Protein AF-0000000065775559 (afdb_homodimer)

Secondary structure (DSSP, 8-state):
---S-SSS-EEEEEHHHHHHHHHHHHHHH-TTSEEEEE-HHHHHHT-HHHHHHHHHHHT--EEEESSHHHHHHHHHTT--TTS-EEE-S---GGGHHHHHHTTEEEEE--HHHHHHHGGGPPPSSPEEEEEEB-SSS-SSSB-SHHHHHHHHHHHHH-TTEEEEEEE---SSTTSS--HHHHHHHHHHHHHHTT-SS--SEEEEE-HHHHHH-GGG-TTEEEE-GGGGT--SSTGGGGG-SS-----EEEEEE-SEEEEE-TT-EESGGG-EE-SS-EEEEEES--GGGT--GGGTT-EEEETTEEEEB-S---SS-EEEEESS---TT-EEEEEEEETTEEE-HHHHHHHTTS-TTHHHHHS-TTS-EEEEETTEEEEEE-TT-/---S-SSS-EEEEEHHHHHHHHHHHHHHH-TTSEEEEE-HHHHHHT-HHHHHHHHHHHT--EEEESSHHHHHHHHHTT--TTS-EEE-S---GGGHHHHHHTTEEEEE--HHHHHHHGGGPPPSSPEEEEEEB-SSS-SSSB-SHHHHHHHHHHHHH-TTEEEEEEE---SSTTSS--HHHHHHHHHHHHHHTT-SS--SEEEEE-HHHHHH-GGG-TTEEEE-GGGGT--SSTGGGGG-SS-----EEEEEE-SEEEEE-TT-EESGGG-EE-SS-EEEEEES--GGGT--GGGTT-EEEETTEEEEEES---SS-EEEEESS---TT-EEEEEEEETTEEE-HHHHHHHTTS-TTHHHHHS-TTS-EEEEETTEEEEEE-TT-

Foldseek 3Di:
DPDLDDAFKFKEFELVLLLVLLLVLCVLLDVQAAEEEECELCQLQAHRQSSVVSNVVSGHQAYEYADDVSVVVNVVVPDDLNHEYEHPYDDQLLCQLVCQVSNYEYEDAFLVSLVRNCVNDDHPGAHEYEAEDELDLPDGHYDDLVRQVSNLVSQVVDRNYDDQYYEYEADDLLPPDCVRVVSSLVSVVVSCVSHPDDHPYYAYAECSCSQQPSVRGGRYYHYGPQSQQDRPDPRCCVVGPDHRDHGMWIKWWFADKDWDAAQDFDDPPSPFGHNGTFIKTKTFAAVLQLCYQLCAQPWWDFQQDTWGWTYTGDNGMTMTTDPDDDDTGTMIIRAAGDPHDGDHLQNSCVSSVHGSSVRSSRRDLCHWYFYDDPRDTDDIDRPVD/DPDQDDAFKFKEFELVLLLVLLLVLCVLLDVQAAEEEECELCQLQAHRQSSVVSNVVSGHQAYEYADDVSVVVNVVVPDDLNHEYEHPYDDQLLCQLVCQVSNYEYEDAFLVSLVRNCVNDDHPGAHEYEAEDELDLPDGHYDDLVRQVSNLVSQVVDVNYDDQYYEYEADDLLPPDCVRVVSSLVSVVVSCVSHPDHHPYYAYAECSCSQQPSVRGGRYYHYGPQSQQDRPDPRCCVVGPDHRDHGMWIKWWFQDKDWDAAQDFDDPPSPFGHNGTFIKTKTFAAVLQLCYQLCAQPWWDFQQDTWGWTYTGDNGMTMTTDPDDDDTGTMITRAAGDPHDGDHLQNSCVSSVHGSSVRSSRRDLCHWYFYDDPNDTDDIDRPVD

Organism: Anoxybacillus flavithermus (strain DSM 21510 / WK1) (NCBI:txid491915)

pLDDT: mean 97.21, std 4.64, range [34.97, 98.94]

Radius of gyration: 27.11 Å; Cα contacts (8 Å, |Δi|>4): 1925; chains: 2; bounding box: 57×80×65 Å

Structure (mmCIF, N/CA/C/O backbone):
data_AF-0000000065775559-model_v1
#
loop_
_entity.id
_entity.type
_entity.pdbx_description
1 polymer 'Alanine racemase'
#
loop_
_atom_site.group_PDB
_atom_site.id
_atom_site.type_symbol
_atom_site.label_atom_id
_atom_site.label_alt_id
_atom_site.label_comp_id
_atom_site.label_asym_id
_atom_site.label_entity_id
_atom_site.label_seq_id
_atom_site.pdbx_PDB_ins_code
_atom_site.Cartn_x
_atom_site.Cartn_y
_atom_site.Cartn_z
_atom_site.occupancy
_atom_site.B_iso_or_equiv
_atom_site.auth_seq_id
_atom_site.auth_comp_id
_atom_site.auth_asym_id
_atom_site.auth_atom_id
_atom_site.pdbx_PDB_model_num
ATOM 1 N N . MET A 1 1 ? -15.594 -0.544 25.266 1 34.97 1 MET A N 1
ATOM 2 C CA . MET A 1 1 ? -14.859 -1.406 24.344 1 34.97 1 MET A CA 1
ATOM 3 C C . MET A 1 1 ? -13.898 -0.59 23.484 1 34.97 1 MET A C 1
ATOM 5 O O . MET A 1 1 ? -14.273 0.449 22.953 1 34.97 1 MET A O 1
ATOM 9 N N . GLU A 1 2 ? -12.547 -0.43 23.797 1 49.5 2 GLU A N 1
ATOM 10 C CA . GLU A 1 2 ? -11.438 0.284 23.172 1 49.5 2 GLU A CA 1
ATOM 11 C C . GLU A 1 2 ? -11.625 0.402 21.672 1 49.5 2 GLU A C 1
ATOM 13 O O . GLU A 1 2 ? -11.969 -0.576 21 1 49.5 2 GLU A O 1
ATOM 18 N N . LYS A 1 3 ? -11.828 1.584 21.25 1 64.06 3 LYS A N 1
ATOM 19 C CA . LYS A 1 3 ? -12.102 1.879 19.844 1 6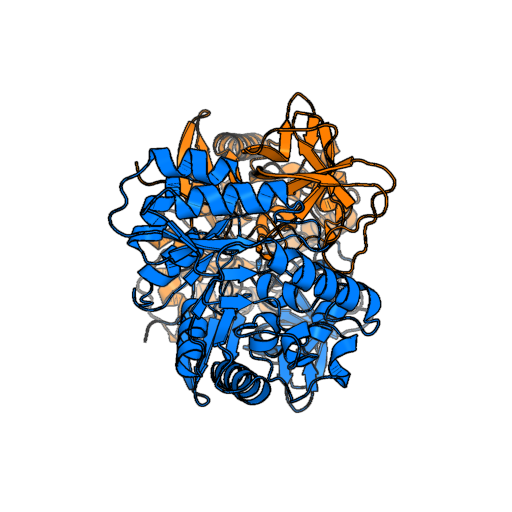4.06 3 LYS A CA 1
ATOM 20 C C . LYS A 1 3 ? -11.016 1.293 18.938 1 64.06 3 LYS A C 1
ATOM 22 O O . LYS A 1 3 ? -9.828 1.417 19.219 1 64.06 3 LYS A O 1
ATOM 27 N N . ALA A 1 4 ? -11.375 0.781 17.859 1 84.69 4 ALA A N 1
ATOM 28 C CA . ALA A 1 4 ? -10.555 0.002 16.938 1 84.69 4 ALA A CA 1
ATOM 29 C C . ALA A 1 4 ? -9.688 0.912 16.078 1 84.69 4 ALA A C 1
ATOM 31 O O . ALA A 1 4 ? -8.617 0.505 15.617 1 84.69 4 ALA A O 1
ATOM 32 N N . PHE A 1 5 ? -10.102 2.115 15.914 1 95.69 5 PHE A N 1
ATOM 33 C CA . PHE A 1 5 ? -9.344 3.096 15.141 1 95.69 5 PHE A CA 1
ATOM 34 C C . PHE A 1 5 ? -9.883 4.504 15.383 1 95.69 5 PHE A C 1
ATOM 36 O O . PHE A 1 5 ? -11.031 4.672 15.773 1 95.69 5 PHE A O 1
ATOM 43 N N . TYR A 1 6 ? -9.086 5.562 15.172 1 97.69 6 TYR A N 1
ATOM 44 C CA . TYR A 1 6 ? -9.398 6.91 15.633 1 97.69 6 TYR A CA 1
ATOM 45 C C . TYR A 1 6 ? -9.547 7.867 14.453 1 97.69 6 TYR A C 1
ATOM 47 O O . TYR A 1 6 ? -9.844 9.047 14.641 1 97.69 6 TYR A O 1
ATOM 55 N N . ARG A 1 7 ? -9.273 7.445 13.203 1 97.44 7 ARG A N 1
ATOM 56 C CA . ARG A 1 7 ? -9.555 8.172 11.969 1 97.44 7 ARG A CA 1
ATOM 57 C C . ARG A 1 7 ? -10.703 7.52 11.203 1 97.44 7 ARG A C 1
ATOM 59 O O . ARG A 1 7 ? -10.672 6.316 10.938 1 97.44 7 ARG A O 1
ATOM 66 N N . ASP A 1 8 ? -11.648 8.273 10.836 1 97 8 ASP A N 1
ATOM 67 C CA . ASP A 1 8 ? -12.867 7.73 10.25 1 97 8 ASP A CA 1
ATOM 68 C C . ASP A 1 8 ? -12.664 7.387 8.773 1 97 8 ASP A C 1
ATOM 70 O O . ASP A 1 8 ? -13.328 7.953 7.902 1 97 8 ASP A O 1
ATOM 74 N N . THR A 1 9 ? -11.844 6.531 8.422 1 98.75 9 THR A N 1
ATOM 75 C CA . THR A 1 9 ? -11.609 5.883 7.133 1 98.75 9 THR A CA 1
ATOM 76 C C . THR A 1 9 ? -11.438 4.379 7.309 1 98.75 9 THR A C 1
ATOM 78 O O . THR A 1 9 ? -10.602 3.936 8.109 1 98.75 9 THR A O 1
ATOM 81 N N . TRP A 1 10 ? -12.289 3.594 6.676 1 98.62 10 TRP A N 1
ATOM 82 C CA . TRP A 1 10 ? -12.242 2.152 6.895 1 98.62 10 TRP A CA 1
ATOM 83 C C . TRP A 1 10 ? -12.719 1.398 5.66 1 98.62 10 TRP A C 1
ATOM 85 O O . TRP A 1 10 ? -13.438 1.952 4.828 1 98.62 10 TRP A O 1
ATOM 95 N N . ALA A 1 11 ? -12.242 0.205 5.512 1 98.81 11 ALA A N 1
ATOM 96 C CA . ALA A 1 11 ? -12.758 -0.732 4.516 1 98.81 11 ALA A CA 1
ATOM 97 C C . ALA A 1 11 ? -13.688 -1.761 5.156 1 98.81 11 ALA A C 1
ATOM 99 O O . ALA A 1 11 ? -13.422 -2.236 6.266 1 98.81 11 ALA A O 1
ATOM 100 N N . GLU A 1 12 ? -14.742 -2.064 4.527 1 98.75 12 GLU A N 1
ATOM 101 C CA . GLU A 1 12 ? -15.617 -3.15 4.957 1 98.75 12 GLU A CA 1
ATOM 102 C C . GLU A 1 12 ? -15.461 -4.379 4.066 1 98.75 12 GLU A C 1
ATOM 104 O O . GLU A 1 12 ? -15.445 -4.262 2.838 1 98.75 12 GLU A O 1
ATOM 109 N N . ILE A 1 13 ? -15.305 -5.492 4.68 1 98.88 13 ILE A N 1
ATOM 110 C CA . ILE A 1 13 ? -15.18 -6.77 3.98 1 98.88 13 ILE A CA 1
ATOM 111 C C . ILE A 1 13 ? -16.391 -7.641 4.277 1 98.88 13 ILE A C 1
ATOM 113 O O . ILE A 1 13 ? -16.594 -8.07 5.414 1 98.88 13 ILE A O 1
ATOM 117 N N . ASP A 1 14 ? -17.156 -7.887 3.289 1 98.88 14 ASP A N 1
ATOM 118 C CA . ASP A 1 14 ? -18.344 -8.727 3.41 1 98.88 14 ASP A CA 1
ATOM 119 C C . ASP A 1 14 ? -17.984 -10.203 3.287 1 98.88 14 ASP A C 1
ATOM 121 O O . ASP A 1 14 ? -17.891 -10.734 2.178 1 98.88 14 ASP A O 1
ATOM 125 N N . LEU A 1 15 ? -17.891 -10.867 4.379 1 98.88 15 LEU A N 1
ATOM 126 C CA . LEU A 1 15 ? -17.469 -12.266 4.379 1 98.88 15 LEU A CA 1
ATOM 127 C C . LEU A 1 15 ? -18.562 -13.164 3.824 1 98.88 15 LEU A C 1
ATOM 129 O O . LEU A 1 15 ? -18.297 -14.258 3.324 1 98.88 15 LEU A O 1
ATOM 133 N N . ASP A 1 16 ? -19.844 -12.727 3.906 1 98.88 16 ASP A N 1
ATOM 134 C CA . ASP A 1 16 ? -20.922 -13.492 3.287 1 98.88 16 ASP A CA 1
ATOM 135 C C . ASP A 1 16 ? -20.781 -13.516 1.768 1 98.88 16 ASP A C 1
ATOM 137 O O . ASP A 1 16 ? -21.109 -14.508 1.124 1 98.88 16 ASP A O 1
ATOM 141 N N . ALA A 1 17 ? -20.297 -12.414 1.204 1 98.88 17 ALA A N 1
ATOM 142 C CA . ALA A 1 17 ? -20.031 -12.375 -0.233 1 98.88 17 ALA A CA 1
ATOM 143 C C . ALA A 1 17 ? -18.938 -13.359 -0.623 1 98.88 17 ALA A C 1
ATOM 145 O O . ALA A 1 17 ? -19.062 -14.07 -1.621 1 98.88 17 ALA A O 1
ATOM 146 N N . ILE A 1 18 ? -17.906 -13.414 0.167 1 98.94 18 ILE A N 1
ATOM 147 C CA . ILE A 1 18 ? -16.828 -14.352 -0.067 1 98.94 18 ILE A CA 1
ATOM 148 C C . ILE A 1 18 ? -17.359 -15.781 -0.006 1 98.94 18 ILE A C 1
ATOM 150 O O . ILE A 1 18 ? -17.078 -16.594 -0.897 1 98.94 18 ILE A O 1
ATOM 154 N N . PHE A 1 19 ? -18.109 -16.062 1.038 1 98.88 19 PHE A N 1
ATOM 155 C CA . PHE A 1 19 ? -18.719 -17.391 1.224 1 98.88 19 PHE A CA 1
ATOM 156 C C . PHE A 1 19 ? -19.562 -17.766 0.014 1 98.88 19 PHE A C 1
ATOM 15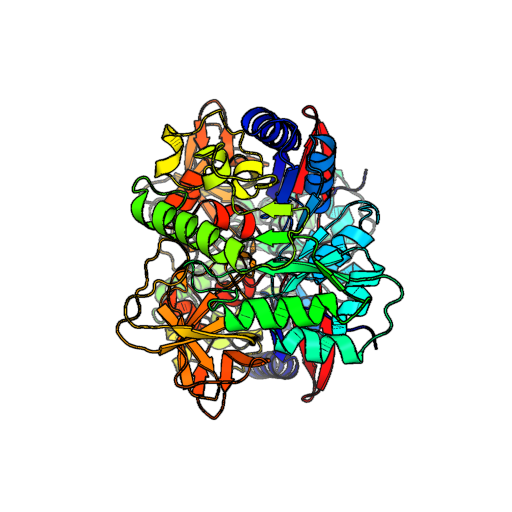8 O O . PHE A 1 19 ? -19.391 -18.859 -0.549 1 98.88 19 PHE A O 1
ATOM 165 N N . TYR A 1 20 ? -20.391 -16.875 -0.417 1 98.88 20 TYR A N 1
ATOM 166 C CA . TYR A 1 20 ? -21.281 -17.078 -1.563 1 98.88 20 TYR A CA 1
ATOM 167 C C . TYR A 1 20 ? -20.469 -17.375 -2.822 1 98.88 20 TYR A C 1
ATOM 169 O O . TYR A 1 20 ? -20.781 -18.297 -3.572 1 98.88 20 TYR A O 1
ATOM 177 N N . ASN A 1 21 ? -19.438 -16.547 -3.088 1 98.94 21 ASN A N 1
ATOM 178 C CA . ASN A 1 21 ? -18.641 -16.688 -4.301 1 98.94 21 ASN A CA 1
ATOM 179 C C . ASN A 1 21 ? -17.938 -18.047 -4.344 1 98.94 21 ASN A C 1
ATOM 181 O O . ASN A 1 21 ? -17.875 -18.688 -5.398 1 98.94 21 ASN A O 1
ATOM 185 N N . VAL A 1 22 ? -17.422 -18.516 -3.17 1 98.88 22 VAL A N 1
ATOM 186 C CA . VAL A 1 22 ? -16.75 -19.797 -3.107 1 98.88 22 VAL A CA 1
ATOM 187 C C . VAL A 1 22 ? -17.766 -20.922 -3.346 1 98.88 22 VAL A C 1
ATOM 189 O O . VAL A 1 22 ? -17.516 -21.844 -4.133 1 98.88 22 VAL A O 1
ATOM 192 N N . GLN A 1 23 ? -18.906 -20.844 -2.756 1 98.75 23 GLN A N 1
ATOM 193 C CA . GLN A 1 23 ? -19.953 -21.844 -2.934 1 98.75 23 GLN A CA 1
ATOM 194 C C . GLN A 1 23 ? -20.406 -21.906 -4.387 1 98.75 23 GLN A C 1
ATOM 196 O O . GLN A 1 23 ? -20.625 -23 -4.922 1 98.75 23 GLN A O 1
ATOM 201 N N . SER A 1 24 ? -20.578 -20.75 -4.914 1 98.75 24 SER A N 1
ATOM 202 C CA . SER A 1 24 ? -21.016 -20.672 -6.305 1 98.75 24 SER A CA 1
ATOM 203 C C . SER A 1 24 ? -20.016 -21.344 -7.234 1 98.75 24 SER A C 1
ATOM 205 O O . SER A 1 24 ? -20.391 -22.062 -8.156 1 98.75 24 SER A O 1
ATOM 207 N N . MET A 1 25 ? -18.703 -21.125 -7.008 1 98.69 25 MET A N 1
ATOM 208 C CA . MET A 1 25 ? -17.672 -21.781 -7.805 1 98.69 25 MET A CA 1
ATOM 209 C C . MET A 1 25 ? -17.719 -23.281 -7.609 1 98.69 25 MET A C 1
ATOM 211 O O . MET A 1 25 ? -17.656 -24.047 -8.578 1 98.69 25 MET A O 1
ATOM 215 N N . LYS A 1 26 ? -17.828 -23.719 -6.395 1 98.19 26 LYS A N 1
ATOM 216 C CA . LYS A 1 26 ? -17.891 -25.141 -6.09 1 98.19 26 LYS A CA 1
ATOM 217 C C . LYS A 1 26 ? -19.062 -25.812 -6.824 1 98.19 26 LYS A C 1
ATOM 219 O O . LYS A 1 26 ? -18.891 -26.875 -7.402 1 98.19 26 LYS A O 1
ATOM 224 N N . GLN A 1 27 ? -20.172 -25.172 -6.793 1 98.12 27 GLN A N 1
ATOM 225 C CA . GLN A 1 27 ? -21.359 -25.688 -7.484 1 98.12 27 GLN A CA 1
ATOM 226 C C . GLN A 1 27 ? -21.141 -25.703 -9 1 98.12 27 GLN A C 1
ATOM 228 O O . GLN A 1 27 ? -21.547 -26.656 -9.672 1 98.12 27 GLN A O 1
ATOM 233 N N . HIS A 1 28 ? -20.484 -24.719 -9.461 1 98.31 28 HIS A N 1
ATOM 234 C CA . HIS A 1 28 ? -20.266 -24.531 -10.891 1 98.31 28 HIS A CA 1
ATOM 235 C C . HIS A 1 28 ? -19.344 -25.594 -11.445 1 98.31 28 HIS A C 1
ATOM 237 O O . HIS A 1 28 ? -19.594 -26.156 -12.516 1 98.31 28 HIS A O 1
ATOM 243 N N . VAL A 1 29 ? -18.25 -25.906 -10.703 1 97.56 29 VAL A N 1
ATOM 244 C CA . VAL A 1 29 ? -17.219 -26.797 -11.242 1 97.56 29 VAL A CA 1
ATOM 245 C C . VAL A 1 29 ? -17.516 -28.234 -10.828 1 97.56 29 VAL A C 1
ATOM 247 O O . VAL A 1 29 ? -16.953 -29.188 -11.391 1 97.56 29 VAL A O 1
ATOM 250 N N . GLY A 1 30 ? -18.328 -28.406 -9.797 1 96.19 30 GLY A N 1
ATOM 251 C CA . GLY A 1 30 ? -18.734 -29.75 -9.391 1 96.19 30 GLY A CA 1
ATOM 252 C C . GLY A 1 30 ? -18.016 -30.234 -8.148 1 96.19 30 GLY A C 1
ATOM 253 O O . GLY A 1 30 ? -16.922 -29.75 -7.836 1 96.19 30 GLY A O 1
ATOM 254 N N . SER A 1 31 ? -18.5 -31.234 -7.453 1 93.56 31 SER A N 1
ATOM 255 C CA . SER A 1 31 ? -18.016 -31.734 -6.168 1 93.56 31 SER A CA 1
ATOM 256 C C . SER A 1 31 ? -16.688 -32.469 -6.316 1 93.56 31 SER A C 1
ATOM 258 O O . SER A 1 31 ? -15.938 -32.625 -5.344 1 93.56 31 SER A O 1
ATOM 260 N N . HIS A 1 32 ? -16.375 -32.906 -7.531 1 94.88 32 HIS A N 1
ATOM 261 C CA . HIS A 1 32 ? -15.164 -33.688 -7.75 1 94.88 32 HIS A CA 1
ATOM 262 C C . HIS A 1 32 ? -13.953 -32.781 -7.949 1 94.88 32 HIS A C 1
ATOM 264 O O . HIS A 1 32 ? -12.812 -33.25 -7.973 1 94.88 32 HIS A O 1
ATOM 270 N N . VAL A 1 33 ? -14.234 -31.5 -8.164 1 97.88 33 VAL A N 1
ATOM 271 C CA . VAL A 1 33 ? -13.172 -30.531 -8.406 1 97.88 33 VAL A CA 1
ATOM 272 C C . VAL A 1 33 ? -12.844 -29.797 -7.109 1 97.88 33 VAL A C 1
ATOM 274 O O . VAL A 1 33 ? -13.742 -29.281 -6.434 1 97.88 33 VAL A O 1
ATOM 277 N N . GLU A 1 34 ? -11.602 -29.797 -6.73 1 98.06 34 GLU A N 1
ATOM 278 C CA . GLU A 1 34 ? -11.164 -29.047 -5.555 1 98.06 34 GLU A CA 1
ATOM 279 C C . GLU A 1 34 ? -11.094 -27.547 -5.844 1 98.06 34 GLU A C 1
ATOM 281 O O . GLU A 1 34 ? -10.727 -27.141 -6.945 1 98.06 34 GLU A O 1
ATOM 286 N N . VAL A 1 35 ? -11.523 -26.797 -4.848 1 98.69 35 VAL A N 1
ATOM 287 C CA . VAL A 1 35 ? -11.336 -25.344 -4.922 1 98.69 35 VAL A CA 1
ATOM 288 C C . VAL A 1 35 ? -10.164 -24.922 -4.039 1 98.69 35 VAL A C 1
ATOM 290 O O . VAL A 1 35 ? -10.195 -25.125 -2.824 1 98.69 35 VAL A O 1
ATOM 293 N N . ILE A 1 36 ? -9.133 -24.453 -4.676 1 98.94 36 ILE A N 1
ATOM 294 C CA . ILE A 1 36 ? -8 -23.859 -3.977 1 98.94 36 ILE A CA 1
ATOM 295 C C . ILE A 1 36 ? -8.227 -22.359 -3.799 1 98.94 36 ILE A C 1
ATOM 297 O O . ILE A 1 36 ? -8.219 -21.594 -4.773 1 98.94 36 ILE A O 1
ATOM 301 N N . ALA A 1 37 ? -8.469 -21.891 -2.598 1 98.94 37 ALA A N 1
ATOM 302 C CA . ALA A 1 37 ? -8.68 -20.469 -2.324 1 98.94 37 ALA A CA 1
ATOM 303 C C . ALA A 1 37 ? -7.363 -19.703 -2.338 1 98.94 37 ALA A C 1
ATOM 305 O O . ALA A 1 37 ? -6.48 -19.969 -1.517 1 98.94 37 ALA A O 1
ATOM 306 N N . VAL A 1 38 ? -7.25 -18.812 -3.262 1 98.94 38 VAL A N 1
ATOM 307 C CA . VAL A 1 38 ? -6.031 -18.016 -3.352 1 98.94 38 VAL A CA 1
ATOM 308 C C . VAL A 1 38 ? -6.148 -16.781 -2.445 1 98.94 38 VAL A C 1
ATOM 310 O O . VAL A 1 38 ? -6.926 -15.875 -2.723 1 98.94 38 VAL A O 1
ATOM 313 N N . VAL A 1 39 ? -5.344 -16.75 -1.392 1 98.94 39 VAL A N 1
ATOM 314 C CA . VAL A 1 39 ? -5.48 -15.719 -0.374 1 98.94 39 VAL A CA 1
ATOM 315 C C . VAL A 1 39 ? -4.164 -14.961 -0.229 1 98.94 39 VAL A C 1
ATOM 317 O O . VAL A 1 39 ? -3.807 -14.523 0.868 1 98.94 39 VAL A O 1
ATOM 320 N N . LYS A 1 40 ? -3.43 -14.883 -1.357 1 98.81 40 LYS A N 1
ATOM 321 C CA . LYS A 1 40 ? -2.17 -14.141 -1.359 1 98.81 40 LYS A CA 1
ATOM 322 C C . LYS A 1 40 ? -2.41 -12.641 -1.231 1 98.81 40 LYS A C 1
ATOM 324 O O . LYS A 1 40 ? -3.535 -12.172 -1.419 1 98.81 40 LYS A O 1
ATOM 329 N N . ALA A 1 41 ? -1.292 -11.867 -0.824 1 98.5 41 ALA A N 1
ATOM 330 C CA . ALA A 1 41 ? -1.34 -10.406 -0.741 1 98.5 41 ALA A CA 1
ATOM 331 C C . ALA A 1 41 ? -2.445 -9.945 0.206 1 98.5 41 ALA A C 1
ATOM 333 O O . ALA A 1 41 ? -3.256 -9.086 -0.146 1 98.5 41 ALA A O 1
ATOM 334 N N . ASN A 1 42 ? -2.49 -10.547 1.465 1 98.31 42 ASN A N 1
ATOM 335 C CA . ASN A 1 42 ? -3.555 -10.242 2.414 1 98.31 42 ASN A CA 1
ATOM 336 C C . ASN A 1 42 ? -4.934 -10.492 1.812 1 98.31 42 ASN A C 1
ATOM 338 O O . ASN A 1 42 ? -5.836 -9.664 1.945 1 98.31 42 ASN A O 1
ATOM 342 N N . ALA A 1 43 ? -5 -11.617 1.034 1 98.69 43 ALA A N 1
ATOM 343 C CA . ALA A 1 43 ? -6.223 -11.969 0.317 1 98.69 43 ALA A CA 1
ATOM 344 C C . ALA A 1 43 ? -6.684 -10.828 -0.581 1 98.69 43 ALA A C 1
ATOM 346 O O . ALA A 1 43 ? -7.828 -10.375 -0.485 1 98.69 43 ALA A O 1
ATOM 347 N N . TYR A 1 44 ? -5.797 -10.422 -1.463 1 98.5 44 TYR A N 1
ATOM 348 C CA . TYR A 1 44 ? -6.043 -9.344 -2.418 1 98.5 44 TYR A CA 1
ATOM 349 C C . TYR A 1 44 ? -6.496 -8.078 -1.706 1 98.5 44 TYR A C 1
ATOM 351 O O . TYR A 1 44 ? -7.348 -7.344 -2.213 1 98.5 44 TYR A O 1
ATOM 359 N N . GLY A 1 45 ? -6.059 -7.859 -0.5 1 98.31 45 GLY A N 1
ATOM 360 C CA . GLY A 1 45 ? -6.355 -6.641 0.234 1 98.31 45 GLY A CA 1
ATOM 361 C C . GLY A 1 45 ? -7.57 -6.762 1.132 1 98.31 45 GLY A C 1
ATOM 362 O O . GLY A 1 45 ? -7.957 -5.801 1.799 1 98.31 45 GLY A O 1
ATOM 363 N N . HIS A 1 46 ? -8.18 -7.945 1.288 1 98.81 46 HIS A N 1
ATOM 364 C CA . HIS A 1 46 ? -9.445 -8.094 1.988 1 98.81 46 HIS A CA 1
ATOM 365 C C . HIS A 1 46 ? -9.234 -8.578 3.42 1 98.81 46 HIS A C 1
ATOM 367 O O . HIS A 1 46 ? -10.102 -8.383 4.277 1 98.81 46 HIS A O 1
ATOM 373 N N . GLY A 1 47 ? -8.141 -9.164 3.723 1 98.44 47 GLY A N 1
ATOM 374 C CA . GLY A 1 47 ? -7.891 -9.797 5.008 1 98.44 47 GLY A CA 1
ATOM 375 C C . GLY A 1 47 ? -7.641 -11.289 4.898 1 98.44 47 GLY A C 1
ATOM 376 O O . GLY A 1 47 ? -8.586 -12.07 4.75 1 98.44 47 GLY A O 1
ATOM 377 N N . ASP A 1 48 ? -6.414 -11.711 5.105 1 98.12 48 ASP A N 1
ATOM 378 C CA . ASP A 1 48 ? -5.941 -13.039 4.738 1 98.12 48 ASP A CA 1
ATOM 379 C C . ASP A 1 48 ? -6.605 -14.117 5.602 1 98.12 48 ASP A C 1
ATOM 381 O O . ASP A 1 48 ? -7.309 -14.984 5.086 1 98.12 48 ASP A O 1
ATOM 385 N N . ILE A 1 49 ? -6.566 -13.984 6.922 1 98.56 49 ILE A N 1
ATOM 386 C CA . ILE A 1 49 ? -7 -15.062 7.809 1 98.56 49 ILE A CA 1
ATOM 387 C C . ILE A 1 49 ? -8.523 -15.148 7.797 1 98.56 49 ILE A C 1
ATOM 389 O O . ILE A 1 49 ? -9.086 -16.25 7.754 1 98.56 49 ILE A O 1
ATOM 393 N N . GLN A 1 50 ? -9.203 -14 7.777 1 98.69 50 GLN A N 1
ATOM 394 C CA . GLN A 1 50 ? -10.656 -13.984 7.773 1 98.69 50 GLN A CA 1
ATOM 395 C C . GLN A 1 50 ? -11.211 -14.586 6.48 1 98.69 50 GLN A C 1
ATOM 397 O O . GLN A 1 50 ? -12.148 -15.383 6.512 1 98.69 50 GLN A O 1
ATOM 402 N N . VAL A 1 51 ? -10.555 -14.25 5.391 1 98.88 51 VAL A N 1
ATOM 403 C CA . VAL A 1 51 ? -10.984 -14.758 4.086 1 98.88 51 VAL A CA 1
ATOM 404 C C . VAL A 1 51 ? -10.656 -16.25 3.98 1 98.88 51 VAL A C 1
ATOM 406 O O . VAL A 1 51 ? -11.477 -17.031 3.488 1 98.88 51 VAL A O 1
ATOM 409 N N . ALA A 1 52 ? -9.461 -16.625 4.449 1 98.94 52 ALA A N 1
ATOM 410 C CA . ALA A 1 52 ? -9.055 -18.031 4.398 1 98.94 52 ALA A CA 1
ATOM 411 C C . ALA A 1 52 ? -10.047 -18.922 5.141 1 98.94 52 ALA A C 1
ATOM 413 O O . ALA A 1 52 ? -10.531 -19.922 4.598 1 98.94 52 ALA A O 1
ATOM 414 N N . LYS A 1 53 ? -10.383 -18.516 6.348 1 98.88 53 LYS A N 1
ATOM 415 C CA . LYS A 1 53 ? -11.32 -19.281 7.16 1 98.88 53 LYS A CA 1
ATOM 416 C C . LYS A 1 53 ? -12.688 -19.359 6.496 1 98.88 53 LYS A C 1
ATOM 418 O O . LYS A 1 53 ? -13.305 -20.438 6.453 1 98.88 53 LYS A O 1
ATOM 423 N N . THR A 1 54 ? -13.125 -18.25 5.957 1 98.88 54 THR A N 1
ATOM 424 C CA . THR A 1 54 ? -14.43 -18.188 5.305 1 98.88 54 THR A CA 1
ATOM 425 C C . THR A 1 54 ? -14.453 -19.078 4.062 1 98.88 54 THR A C 1
ATOM 427 O O . THR A 1 54 ? -15.43 -19.781 3.822 1 98.88 54 THR A O 1
ATOM 430 N N . ALA A 1 55 ? -13.375 -19.031 3.297 1 98.94 55 ALA A N 1
ATOM 431 C CA . ALA A 1 55 ? -13.297 -19.844 2.088 1 98.94 55 ALA A CA 1
ATOM 432 C C . ALA A 1 55 ? -13.312 -21.328 2.428 1 98.94 55 ALA A C 1
ATOM 434 O O . ALA A 1 55 ? -13.992 -22.125 1.761 1 98.94 55 ALA A O 1
ATOM 435 N N . LEU A 1 56 ? -12.594 -21.719 3.465 1 98.88 56 LEU A N 1
ATOM 436 C CA . LEU A 1 56 ? -12.562 -23.109 3.906 1 98.88 56 LEU A CA 1
ATOM 437 C C . LEU A 1 56 ? -13.945 -23.547 4.391 1 98.88 56 LEU A C 1
ATOM 439 O O . LEU A 1 56 ? -14.406 -24.641 4.047 1 98.88 56 LEU A O 1
ATOM 443 N N . GLU A 1 57 ? -14.602 -22.672 5.129 1 98.69 57 GLU A N 1
ATOM 444 C CA . GLU A 1 57 ? -15.953 -22.953 5.59 1 98.69 57 GLU A CA 1
ATOM 445 C C . GLU A 1 57 ? -16.906 -23.125 4.418 1 98.69 57 GLU A C 1
ATOM 447 O O . GLU A 1 57 ? -17.859 -23.922 4.492 1 98.69 57 GLU A O 1
ATOM 452 N N . ALA A 1 58 ? -16.641 -22.469 3.338 1 98.75 58 ALA A N 1
ATOM 453 C CA . ALA A 1 58 ? -17.531 -22.453 2.186 1 98.75 58 ALA A CA 1
ATOM 454 C C . ALA A 1 58 ? -17.281 -23.641 1.269 1 98.75 58 ALA A C 1
ATOM 456 O O . ALA A 1 58 ? -18.031 -23.875 0.322 1 98.75 58 ALA A O 1
ATOM 457 N N . GLY A 1 59 ? -16.141 -24.359 1.5 1 98.31 59 GLY A N 1
ATOM 458 C CA . GLY A 1 59 ? -15.969 -25.578 0.74 1 98.31 59 GLY A CA 1
ATOM 459 C C . GLY A 1 59 ? -14.609 -25.672 0.074 1 98.31 59 GLY A C 1
ATOM 460 O O . GLY A 1 59 ? -14.281 -26.688 -0.541 1 98.31 59 GLY A O 1
ATOM 461 N N . ALA A 1 60 ? -13.773 -24.609 0.176 1 98.75 60 ALA A N 1
ATOM 462 C CA . ALA A 1 60 ? -12.398 -24.734 -0.302 1 98.75 60 ALA A CA 1
ATOM 463 C C . ALA A 1 60 ? -11.633 -25.797 0.489 1 98.75 60 ALA A C 1
ATOM 465 O O . ALA A 1 60 ? -11.852 -25.953 1.693 1 98.75 60 ALA A O 1
ATOM 466 N N . THR A 1 61 ? -10.719 -26.469 -0.211 1 98.25 61 THR A N 1
ATOM 467 C CA . THR A 1 61 ? -10.047 -27.578 0.449 1 98.25 61 THR A CA 1
ATOM 468 C C . THR A 1 61 ? -8.578 -27.266 0.681 1 98.25 61 THR A C 1
ATOM 470 O O . THR A 1 61 ? -7.895 -27.969 1.43 1 98.25 61 THR A O 1
ATOM 473 N N . ARG A 1 62 ? -8.094 -26.219 -0.01 1 98.38 62 ARG A N 1
ATOM 474 C CA . ARG A 1 62 ? -6.699 -25.797 0.05 1 98.38 62 ARG A CA 1
ATOM 475 C C . ARG A 1 62 ? -6.586 -24.281 -0.091 1 98.38 62 ARG A C 1
ATOM 477 O O . ARG A 1 62 ? -7.523 -23.625 -0.544 1 98.38 62 ARG A O 1
ATOM 484 N N . LEU A 1 63 ? -5.496 -23.781 0.395 1 98.94 63 LEU A N 1
ATOM 485 C CA . LEU A 1 63 ? -5.18 -22.359 0.225 1 98.94 63 LEU A CA 1
ATOM 486 C C . LEU A 1 63 ? -3.943 -22.188 -0.647 1 98.94 63 LEU A C 1
ATOM 488 O O . LEU A 1 63 ? -3.145 -23.109 -0.797 1 98.94 63 LEU A O 1
ATOM 492 N N . ALA A 1 64 ? -3.826 -21.078 -1.245 1 98.94 64 ALA A N 1
ATOM 493 C CA . ALA A 1 64 ? -2.617 -20.719 -1.984 1 98.94 64 ALA A CA 1
ATOM 494 C C . ALA A 1 64 ? -2.191 -19.281 -1.682 1 98.94 64 ALA A C 1
ATOM 496 O O . ALA A 1 64 ? -3.035 -18.406 -1.496 1 98.94 64 ALA A O 1
ATOM 497 N N . VAL A 1 65 ? -0.913 -19.078 -1.599 1 98.94 65 VAL A N 1
ATOM 498 C CA . VAL A 1 65 ? -0.321 -17.766 -1.332 1 98.94 65 VAL A CA 1
ATOM 499 C C . VAL A 1 65 ? 0.826 -17.5 -2.307 1 98.94 65 VAL A C 1
ATOM 501 O O . VAL A 1 65 ? 1.147 -18.359 -3.135 1 98.94 65 VAL A O 1
ATOM 504 N N . ALA A 1 66 ? 1.382 -16.312 -2.258 1 98.75 66 ALA A N 1
ATOM 505 C CA . ALA A 1 66 ? 2.385 -15.906 -3.238 1 98.75 66 ALA A CA 1
ATOM 506 C C . ALA A 1 66 ? 3.781 -16.359 -2.814 1 98.75 66 ALA A C 1
ATOM 508 O O . ALA A 1 66 ? 4.602 -16.734 -3.656 1 98.75 66 ALA A O 1
ATOM 509 N N . PHE A 1 67 ? 4.113 -16.25 -1.524 1 98.62 67 PHE A N 1
ATOM 510 C CA . PHE A 1 67 ? 5.445 -16.594 -1.043 1 98.62 67 PHE A CA 1
ATOM 511 C C . PHE A 1 67 ? 5.387 -17.156 0.375 1 98.62 67 PHE A C 1
ATOM 513 O O . PHE A 1 67 ? 4.344 -17.078 1.028 1 98.62 67 PHE A O 1
ATOM 520 N N . LEU A 1 68 ? 6.406 -17.75 0.854 1 98.75 68 LEU A N 1
ATOM 521 C CA . LEU A 1 68 ? 6.449 -18.594 2.039 1 98.75 68 LEU A CA 1
ATOM 522 C C . LEU A 1 68 ? 6.059 -17.812 3.287 1 98.75 68 LEU A C 1
ATOM 524 O O . LEU A 1 68 ? 5.375 -18.328 4.168 1 98.75 68 LEU A O 1
ATOM 528 N N . ASP A 1 69 ? 6.41 -16.5 3.434 1 98.69 69 ASP A N 1
ATOM 529 C CA . ASP A 1 69 ? 6.051 -15.664 4.578 1 98.69 69 ASP A CA 1
ATOM 530 C C . ASP A 1 69 ? 4.539 -15.656 4.797 1 98.69 69 ASP A C 1
ATOM 532 O O . ASP A 1 69 ? 4.07 -15.742 5.934 1 98.69 69 ASP A O 1
ATOM 536 N N . GLU A 1 70 ? 3.824 -15.562 3.744 1 98.81 70 GLU A N 1
ATOM 537 C CA . GLU A 1 70 ? 2.369 -15.508 3.844 1 98.81 70 GLU A CA 1
ATOM 538 C C . GLU A 1 70 ? 1.798 -16.812 4.371 1 98.81 70 GLU A C 1
ATOM 540 O O . GLU A 1 70 ? 0.854 -16.812 5.164 1 98.81 70 GLU A O 1
ATOM 545 N N . ALA A 1 71 ? 2.369 -17.922 3.881 1 98.88 71 ALA A N 1
ATOM 546 C CA . ALA A 1 71 ? 1.921 -19.219 4.352 1 98.88 71 ALA A CA 1
ATOM 547 C C . ALA A 1 71 ? 2.197 -19.391 5.84 1 98.88 71 ALA A C 1
ATOM 549 O O . ALA A 1 71 ? 1.322 -19.828 6.594 1 98.88 71 ALA A O 1
ATOM 550 N N . LEU A 1 72 ? 3.404 -19.047 6.223 1 98.69 72 LEU A N 1
ATOM 551 C CA . LEU A 1 72 ? 3.785 -19.156 7.629 1 98.69 72 LEU A CA 1
ATOM 552 C C . LEU A 1 72 ? 2.922 -18.25 8.492 1 98.69 72 LEU A C 1
ATOM 554 O O . LEU A 1 72 ? 2.555 -18.609 9.609 1 98.69 72 LEU A O 1
ATOM 558 N N . ALA A 1 73 ? 2.625 -17.078 7.941 1 98.56 73 ALA A N 1
ATOM 559 C CA . ALA A 1 73 ? 1.762 -16.141 8.664 1 98.56 73 ALA A CA 1
ATOM 560 C C . ALA A 1 73 ? 0.382 -16.75 8.906 1 98.56 73 ALA A C 1
ATOM 562 O O . ALA A 1 73 ? -0.192 -16.594 9.984 1 98.56 73 ALA A O 1
ATOM 563 N N . LEU A 1 74 ? -0.143 -17.391 7.895 1 98.81 74 LEU A N 1
ATOM 564 C CA . LEU A 1 74 ? -1.442 -18.031 8.047 1 98.81 74 LEU A CA 1
ATOM 565 C C . LEU A 1 74 ? -1.397 -19.094 9.141 1 98.81 74 LEU A C 1
ATOM 567 O O . LEU A 1 74 ? -2.33 -19.219 9.938 1 98.81 74 LEU A O 1
ATOM 571 N N . ARG A 1 75 ? -0.288 -19.922 9.156 1 98.81 75 ARG A N 1
ATOM 572 C CA . ARG A 1 75 ? -0.117 -20.906 10.219 1 98.81 75 ARG A CA 1
ATOM 573 C C . ARG A 1 75 ? -0.103 -20.25 11.586 1 98.81 75 ARG A C 1
ATOM 575 O O . ARG A 1 75 ? -0.82 -20.672 12.5 1 98.81 75 ARG A O 1
ATOM 582 N N . LYS A 1 76 ? 0.623 -19.203 11.727 1 98.06 76 LYS A N 1
ATOM 583 C CA . LYS A 1 76 ? 0.743 -18.469 12.992 1 98.06 76 LYS A CA 1
ATOM 584 C C . LYS A 1 76 ? -0.603 -17.906 13.422 1 98.06 76 LYS A C 1
ATOM 586 O O . LYS A 1 76 ? -0.888 -17.812 14.617 1 98.06 76 LYS A O 1
ATOM 591 N N . LYS A 1 77 ? -1.402 -17.578 12.438 1 97.75 77 LYS A N 1
ATOM 592 C CA . LYS A 1 77 ? -2.688 -16.938 12.719 1 97.75 77 LYS A CA 1
ATOM 593 C C . LYS A 1 77 ? -3.77 -17.984 12.984 1 97.75 77 LYS A C 1
ATOM 595 O O . LYS A 1 77 ? -4.918 -17.625 13.273 1 97.75 77 LYS A O 1
ATOM 600 N N . GLY A 1 78 ? -3.449 -19.266 12.766 1 97.94 78 GLY A N 1
ATOM 601 C CA . GLY A 1 78 ? -4.371 -20.266 13.281 1 97.94 78 GLY A CA 1
ATOM 602 C C . GLY A 1 78 ? -4.879 -21.219 12.219 1 97.94 78 GLY A C 1
ATOM 603 O O . GLY A 1 78 ? -5.734 -22.062 12.484 1 97.94 78 GLY A O 1
ATOM 604 N N . ILE A 1 79 ? -4.41 -21.125 11.016 1 98.75 79 ILE A N 1
ATOM 605 C CA . ILE A 1 79 ? -4.777 -22.141 10.039 1 98.75 79 ILE A CA 1
ATOM 606 C C . ILE A 1 79 ? -4.148 -23.484 10.422 1 98.75 79 ILE A C 1
ATOM 608 O O . ILE A 1 79 ? -2.93 -23.562 10.602 1 98.75 79 ILE A O 1
ATOM 612 N N . SER A 1 80 ? -4.891 -24.453 10.508 1 98.38 80 SER A N 1
ATOM 613 C CA . SER A 1 80 ? -4.453 -25.781 10.961 1 98.38 80 SER A CA 1
ATOM 614 C C . SER A 1 80 ? -3.41 -26.375 10.023 1 98.38 80 SER A C 1
ATOM 616 O O . SER A 1 80 ? -3.459 -26.141 8.812 1 98.38 80 SER A O 1
ATOM 618 N N . LEU A 1 81 ? -2.578 -27.203 10.586 1 97.69 81 LEU A N 1
ATOM 619 C CA . LEU A 1 81 ? -1.553 -27.906 9.812 1 97.69 81 LEU A CA 1
ATOM 620 C C . LEU A 1 81 ? -2.182 -28.875 8.82 1 97.69 81 LEU A C 1
ATOM 622 O O . LEU A 1 81 ? -1.548 -29.266 7.84 1 97.69 81 LEU A O 1
ATOM 626 N N . ASP A 1 82 ? -3.365 -29.219 9.047 1 97.88 82 ASP A N 1
ATOM 627 C CA . ASP A 1 82 ? -4.051 -30.188 8.203 1 97.88 82 ASP A CA 1
ATOM 628 C C . ASP A 1 82 ? -4.523 -29.547 6.898 1 97.88 82 ASP A C 1
ATOM 630 O O . ASP A 1 82 ? -4.883 -30.25 5.949 1 97.88 82 ASP A O 1
ATOM 634 N N . VAL A 1 83 ? -4.656 -28.219 6.891 1 98.56 83 VAL A N 1
ATOM 635 C CA . VAL A 1 83 ? -5.055 -27.516 5.676 1 98.56 83 VAL A CA 1
ATOM 636 C C . VAL A 1 83 ? -3.844 -27.328 4.766 1 98.56 83 VAL A C 1
ATOM 638 O O . VAL A 1 83 ? -2.896 -26.625 5.117 1 98.56 83 VAL A O 1
ATOM 641 N N . PRO A 1 84 ? -3.867 -27.938 3.604 1 98.69 84 PRO A N 1
ATOM 642 C CA . PRO A 1 84 ? -2.734 -27.719 2.705 1 98.69 84 PRO A CA 1
ATOM 643 C C . PRO A 1 84 ? -2.652 -26.281 2.209 1 98.69 84 PRO A C 1
ATOM 645 O O . PRO A 1 84 ? -3.682 -25.656 1.927 1 98.69 84 PRO A O 1
ATOM 648 N N . ILE A 1 85 ? -1.486 -25.734 2.211 1 98.94 85 ILE A N 1
ATOM 649 C CA . ILE A 1 85 ? -1.221 -24.406 1.646 1 98.94 85 ILE A CA 1
ATOM 650 C C . ILE A 1 85 ? -0.171 -24.531 0.543 1 98.94 85 ILE A C 1
ATOM 652 O O . ILE A 1 85 ? 0.864 -25.172 0.725 1 98.94 85 ILE A O 1
ATOM 656 N N . LEU A 1 86 ? -0.429 -23.953 -0.587 1 98.94 86 LEU A N 1
ATOM 657 C CA . LEU A 1 86 ? 0.492 -23.953 -1.719 1 98.94 86 LEU A CA 1
ATOM 658 C C . LEU A 1 86 ? 1.113 -22.578 -1.915 1 98.94 86 LEU A C 1
ATOM 660 O O . LEU A 1 86 ? 0.399 -21.578 -2.002 1 98.94 86 LEU A O 1
ATOM 664 N N . VAL A 1 87 ? 2.412 -22.5 -1.898 1 98.94 87 VAL A N 1
ATOM 665 C CA . VAL A 1 87 ? 3.121 -21.281 -2.289 1 98.94 87 VAL A CA 1
ATOM 666 C C . VAL A 1 87 ? 3.297 -21.25 -3.805 1 98.94 87 VAL A C 1
ATOM 668 O O . VAL A 1 87 ? 3.943 -22.125 -4.379 1 98.94 87 VAL A O 1
ATOM 671 N N . LEU A 1 88 ? 2.76 -20.219 -4.438 1 98.88 88 LEU A N 1
ATOM 672 C CA . LEU A 1 88 ? 2.73 -20.156 -5.895 1 98.88 88 LEU A CA 1
ATOM 673 C C . LEU A 1 88 ? 4.039 -19.594 -6.438 1 98.88 88 LEU A C 1
ATOM 675 O O . LEU A 1 88 ? 4.398 -19.859 -7.59 1 98.88 88 LEU A O 1
ATOM 679 N N . GLY A 1 89 ? 4.73 -18.766 -5.648 1 98.44 89 GLY A N 1
ATOM 680 C CA . GLY A 1 89 ? 5.977 -18.156 -6.086 1 98.44 89 GLY A CA 1
ATOM 681 C C . GLY A 1 89 ? 7.195 -18.984 -5.762 1 98.44 89 GLY A C 1
ATOM 682 O O . GLY A 1 89 ? 7.078 -20.062 -5.156 1 98.44 89 GLY A O 1
ATOM 683 N N . ALA A 1 90 ? 8.336 -18.531 -6.156 1 98.31 90 ALA A N 1
ATOM 684 C CA . ALA A 1 90 ? 9.602 -19.219 -5.938 1 98.31 90 ALA A CA 1
ATOM 685 C C . ALA A 1 90 ? 10 -19.188 -4.465 1 98.31 90 ALA A C 1
ATOM 687 O O . ALA A 1 90 ? 9.812 -18.172 -3.791 1 98.31 90 ALA A O 1
ATOM 688 N N . THR A 1 91 ? 10.453 -20.281 -3.988 1 98.44 91 THR A N 1
ATOM 689 C CA . THR A 1 91 ? 11.047 -20.406 -2.662 1 98.44 91 THR A CA 1
ATOM 690 C C . THR A 1 91 ? 12.453 -21 -2.756 1 98.44 91 THR A C 1
ATOM 692 O O . THR A 1 91 ? 12.688 -21.953 -3.494 1 98.44 91 THR A O 1
ATOM 695 N N . LYS A 1 92 ? 13.438 -20.5 -2.039 1 97.75 92 LYS A N 1
ATOM 696 C CA . LYS A 1 92 ? 14.789 -21.031 -2.039 1 97.75 92 LYS A CA 1
ATOM 697 C C . LYS A 1 92 ? 14.828 -22.438 -1.449 1 97.75 92 LYS A C 1
ATOM 699 O O . LYS A 1 92 ? 14.125 -22.734 -0.479 1 97.75 92 LYS A O 1
ATOM 704 N N . PRO A 1 93 ? 15.656 -23.188 -2.047 1 97.88 93 PRO A N 1
ATOM 705 C CA . PRO A 1 93 ? 15.703 -24.594 -1.615 1 97.88 93 PRO A CA 1
ATOM 706 C C . PRO A 1 93 ? 16.047 -24.734 -0.133 1 97.88 93 PRO A C 1
ATOM 708 O O . PRO A 1 93 ? 15.594 -25.688 0.515 1 97.88 93 PRO A O 1
ATOM 711 N N . GLN A 1 94 ? 16.797 -23.812 0.456 1 97 94 GLN A N 1
ATOM 712 C CA . GLN A 1 94 ? 17.234 -23.906 1.844 1 97 94 GLN A CA 1
ATOM 713 C C . GLN A 1 94 ? 16.047 -23.875 2.801 1 97 94 GLN A C 1
ATOM 715 O O . GLN A 1 94 ? 16.156 -24.266 3.965 1 97 94 GLN A O 1
ATOM 720 N N . TYR A 1 95 ? 14.836 -23.469 2.305 1 97.56 95 TYR A N 1
ATOM 721 C CA . TYR A 1 95 ? 13.68 -23.344 3.189 1 97.56 95 TYR A CA 1
ATOM 722 C C . TYR A 1 95 ? 12.727 -24.516 3.006 1 97.56 95 TYR A C 1
ATOM 724 O O . TYR A 1 95 ? 11.641 -24.531 3.588 1 97.56 95 TYR A O 1
ATOM 732 N N . ALA A 1 96 ? 13.125 -25.469 2.201 1 98.12 96 ALA A N 1
ATOM 733 C CA . ALA A 1 96 ? 12.305 -26.641 1.915 1 98.12 96 ALA A CA 1
ATOM 734 C C . ALA A 1 96 ? 11.953 -27.391 3.197 1 98.12 96 ALA A C 1
ATOM 736 O O . ALA A 1 96 ? 10.789 -27.75 3.418 1 98.12 96 ALA A O 1
ATOM 737 N N . PRO A 1 97 ? 12.93 -27.594 4.156 1 97.56 97 PRO A N 1
ATOM 738 C CA . PRO A 1 97 ? 12.578 -28.312 5.387 1 97.56 97 PRO A CA 1
ATOM 739 C C . PRO A 1 97 ? 11.531 -27.562 6.219 1 97.56 97 PRO A C 1
ATOM 741 O O . PRO A 1 97 ? 10.641 -28.188 6.797 1 97.56 97 PRO A O 1
ATOM 744 N N . LEU A 1 98 ? 11.664 -26.266 6.227 1 97.12 98 LEU A N 1
ATOM 745 C CA . LEU A 1 98 ? 10.703 -25.453 6.961 1 97.12 98 LEU A CA 1
ATOM 746 C C . LEU A 1 98 ? 9.305 -25.594 6.367 1 97.12 98 LEU A C 1
ATOM 748 O O . LEU A 1 98 ? 8.336 -25.781 7.102 1 97.12 98 LEU A O 1
ATOM 752 N N . ALA A 1 99 ? 9.234 -25.469 5.082 1 98.44 99 ALA A N 1
ATOM 753 C CA . ALA A 1 99 ? 7.953 -25.625 4.406 1 98.44 99 ALA A CA 1
ATOM 754 C C . ALA A 1 99 ? 7.352 -27 4.691 1 98.44 99 ALA A C 1
ATOM 756 O O . ALA A 1 99 ? 6.172 -27.109 5.023 1 98.44 99 ALA A O 1
ATOM 757 N N . ALA A 1 100 ? 8.188 -28.031 4.598 1 98.25 100 ALA A N 1
ATOM 758 C CA . ALA A 1 100 ? 7.738 -29.391 4.836 1 98.25 100 ALA A CA 1
ATOM 759 C C . ALA A 1 100 ? 7.188 -29.562 6.246 1 98.25 100 ALA A C 1
ATOM 761 O O . ALA A 1 100 ? 6.117 -30.141 6.438 1 98.25 100 ALA A O 1
ATOM 762 N N . SER A 1 101 ? 7.863 -28.984 7.203 1 97.69 101 SER A N 1
ATOM 763 C CA . SER A 1 101 ? 7.488 -29.141 8.602 1 97.69 101 SER A CA 1
ATOM 764 C C . SER A 1 101 ? 6.16 -28.438 8.898 1 97.69 101 SER A C 1
ATOM 766 O O . SER A 1 101 ? 5.504 -28.75 9.891 1 97.69 101 SER A O 1
ATOM 768 N N . GLN A 1 102 ? 5.738 -27.547 8.039 1 98.06 102 GLN A N 1
ATOM 769 C CA . GLN A 1 102 ? 4.516 -26.781 8.25 1 98.06 102 GLN A CA 1
ATOM 770 C C . GLN A 1 102 ? 3.424 -27.203 7.27 1 98.06 102 GLN A C 1
ATOM 772 O O . GLN A 1 102 ? 2.434 -26.484 7.086 1 98.06 102 GLN A O 1
ATOM 777 N N . ASN A 1 103 ? 3.613 -28.281 6.578 1 98.19 103 ASN A N 1
ATOM 778 C CA . ASN A 1 103 ? 2.691 -28.781 5.562 1 98.19 103 ASN A CA 1
ATOM 779 C C . ASN A 1 103 ? 2.35 -27.703 4.543 1 98.19 103 ASN A C 1
ATOM 781 O O . ASN A 1 103 ? 1.175 -27.453 4.266 1 98.19 103 ASN A O 1
ATOM 785 N N . ILE A 1 104 ? 3.363 -27.016 4.121 1 98.81 104 ILE A N 1
ATOM 786 C CA . ILE A 1 104 ? 3.295 -26.016 3.053 1 98.81 104 ILE A CA 1
ATOM 787 C C . ILE A 1 104 ? 3.941 -26.578 1.787 1 98.81 104 ILE A C 1
ATOM 789 O O . ILE A 1 104 ? 5.125 -26.922 1.788 1 98.81 104 ILE A O 1
ATOM 793 N N . ALA A 1 105 ? 3.154 -26.719 0.729 1 98.88 105 ALA A N 1
ATOM 794 C CA . ALA A 1 105 ? 3.664 -27.203 -0.555 1 98.88 105 ALA A CA 1
ATOM 795 C C . ALA A 1 105 ? 4.371 -26.078 -1.313 1 98.88 105 ALA A C 1
ATOM 797 O O . ALA A 1 105 ? 3.973 -24.922 -1.227 1 98.88 105 ALA A O 1
ATOM 798 N N . LEU A 1 106 ? 5.402 -26.422 -2.008 1 98.88 106 LEU A N 1
ATOM 799 C CA . LEU A 1 106 ? 6.156 -25.422 -2.766 1 98.88 106 LEU A CA 1
ATOM 800 C C . LEU A 1 106 ? 6.016 -25.672 -4.266 1 98.88 106 LEU A C 1
ATOM 802 O O . LEU A 1 106 ? 5.949 -26.812 -4.711 1 98.88 106 LEU A O 1
ATOM 806 N N . THR A 1 107 ? 5.934 -24.625 -4.992 1 98.88 107 THR A N 1
ATOM 807 C CA . THR A 1 107 ? 6.043 -24.688 -6.445 1 98.88 107 THR A CA 1
ATOM 808 C C . THR A 1 107 ? 7.488 -24.922 -6.871 1 98.88 107 THR A C 1
ATOM 810 O O . THR A 1 107 ? 8.398 -24.234 -6.398 1 98.88 107 THR A O 1
ATOM 813 N N . VAL A 1 108 ? 7.672 -25.859 -7.773 1 98.5 108 VAL A N 1
ATOM 814 C CA . VAL A 1 108 ? 9 -26.125 -8.312 1 98.5 108 VAL A CA 1
ATOM 815 C C . VAL A 1 108 ? 8.945 -26.141 -9.836 1 98.5 108 VAL A C 1
ATOM 817 O O . VAL A 1 108 ? 7.965 -26.594 -10.43 1 98.5 108 VAL A O 1
ATOM 820 N N . PHE A 1 109 ? 10.008 -25.594 -10.461 1 98 109 PHE A N 1
ATOM 821 C CA . PHE A 1 109 ? 9.961 -25.438 -11.906 1 98 109 PHE A CA 1
ATOM 822 C C . PHE A 1 109 ? 11.359 -25.547 -12.508 1 98 109 PHE A C 1
ATOM 824 O O . PHE A 1 109 ? 11.562 -25.234 -13.688 1 98 109 PHE A O 1
ATOM 831 N N . ARG A 1 110 ? 12.32 -25.922 -11.664 1 96.06 110 ARG A N 1
ATOM 832 C CA . ARG A 1 110 ? 13.695 -26.125 -12.109 1 96.06 110 ARG A CA 1
ATOM 833 C C . ARG A 1 110 ? 14.297 -27.391 -11.484 1 96.06 110 ARG A C 1
ATOM 835 O O . ARG A 1 110 ? 14.125 -27.625 -10.289 1 96.06 110 ARG A O 1
ATOM 842 N N . ALA A 1 111 ? 15.094 -28.094 -12.281 1 95 111 ALA A N 1
ATOM 843 C CA . ALA A 1 111 ? 15.703 -29.328 -11.805 1 95 111 ALA A CA 1
ATOM 844 C C . ALA A 1 111 ? 16.797 -29.047 -10.773 1 95 111 ALA A C 1
ATOM 846 O O . ALA A 1 111 ? 16.969 -29.812 -9.82 1 95 111 ALA A O 1
ATOM 847 N N . ASP A 1 112 ? 17.516 -27.984 -10.969 1 95.69 112 ASP A N 1
ATOM 848 C CA . ASP A 1 112 ? 18.625 -27.672 -10.062 1 95.69 112 ASP A CA 1
ATOM 849 C C . ASP A 1 112 ? 18.109 -27.328 -8.672 1 95.69 112 ASP A C 1
ATOM 851 O O . ASP A 1 112 ? 18.859 -27.375 -7.691 1 95.69 112 ASP A O 1
ATOM 855 N N . TRP A 1 113 ? 16.891 -26.906 -8.562 1 97.5 113 TRP A N 1
ATOM 856 C CA . TRP A 1 113 ? 16.297 -26.641 -7.266 1 97.5 113 TRP A CA 1
ATOM 857 C C . TRP A 1 113 ? 16.328 -27.891 -6.391 1 97.5 113 TRP A C 1
ATOM 859 O O . TRP A 1 113 ? 16.703 -27.828 -5.215 1 97.5 113 TRP A O 1
ATOM 869 N N . PHE A 1 114 ? 16.016 -29.047 -6.957 1 96.88 114 PHE A N 1
ATOM 870 C CA . PHE A 1 114 ? 15.977 -30.312 -6.219 1 96.88 114 PHE A CA 1
ATOM 871 C C . PHE A 1 114 ? 17.375 -30.703 -5.75 1 96.88 114 PHE A C 1
ATOM 873 O O . PHE A 1 114 ? 17.547 -31.172 -4.621 1 96.88 114 PHE A O 1
ATOM 880 N N . GLU A 1 115 ? 18.312 -30.469 -6.691 1 95.12 115 GLU A N 1
ATOM 881 C CA . GLU A 1 115 ? 19.703 -30.781 -6.344 1 95.12 115 GLU A CA 1
ATOM 882 C C . GLU A 1 115 ? 20.141 -30 -5.105 1 95.12 115 GLU A C 1
ATOM 884 O O . GLU A 1 115 ? 20.859 -30.531 -4.254 1 95.12 115 GLU A O 1
ATOM 889 N N . GLN A 1 116 ? 19.656 -28.844 -5.023 1 96.81 116 GLN A N 1
ATOM 890 C CA . GLN A 1 116 ? 20.016 -27.984 -3.902 1 96.81 116 GLN A CA 1
ATOM 891 C C . GLN A 1 116 ? 19.203 -28.328 -2.66 1 96.81 116 GLN A C 1
ATOM 893 O O . GLN A 1 116 ? 19.719 -28.312 -1.544 1 96.81 116 GLN A O 1
ATOM 898 N N . ALA A 1 117 ? 17.984 -28.641 -2.834 1 97.56 117 ALA A N 1
ATOM 899 C CA . ALA A 1 117 ? 17.094 -28.922 -1.716 1 97.56 117 ALA A CA 1
ATOM 900 C C . ALA A 1 117 ? 17.469 -30.219 -1.008 1 97.56 117 ALA A C 1
ATOM 902 O O . ALA A 1 117 ? 17.266 -30.344 0.202 1 97.56 117 ALA A O 1
ATOM 903 N N . ILE A 1 118 ? 18.031 -31.141 -1.744 1 96.38 118 ILE A N 1
ATOM 904 C CA . ILE A 1 118 ? 18.391 -32.469 -1.229 1 96.38 118 ILE A CA 1
ATOM 905 C C . ILE A 1 118 ? 19.484 -32.312 -0.181 1 96.38 118 ILE A C 1
ATOM 907 O O . ILE A 1 118 ? 19.578 -33.125 0.751 1 96.38 118 ILE A O 1
ATOM 911 N N . VAL A 1 119 ? 20.281 -31.234 -0.263 1 95.75 119 VAL A N 1
ATOM 912 C CA . VAL A 1 119 ? 21.406 -31.016 0.649 1 95.75 119 VAL A CA 1
ATOM 913 C C . VAL A 1 119 ? 20.875 -30.828 2.072 1 95.75 119 VAL A C 1
ATOM 915 O O . VAL A 1 119 ? 21.594 -31.109 3.041 1 95.75 119 VAL A O 1
ATOM 918 N N . TYR A 1 120 ? 19.672 -30.453 2.205 1 95.75 120 TYR A N 1
ATOM 919 C CA . TYR A 1 120 ? 19.109 -30.156 3.516 1 95.75 120 TYR A CA 1
ATOM 920 C C . TYR A 1 120 ? 18.297 -31.328 4.039 1 95.75 120 TYR A C 1
ATOM 922 O O . TYR A 1 120 ? 17.609 -31.219 5.055 1 95.75 120 TYR A O 1
ATOM 930 N N . ALA A 1 121 ? 18.359 -32.438 3.404 1 91.75 121 ALA A N 1
ATOM 931 C CA . ALA A 1 121 ? 17.703 -33.688 3.836 1 91.75 121 ALA A CA 1
ATOM 932 C C . ALA A 1 121 ? 18.484 -34.344 4.953 1 91.75 121 ALA A C 1
ATOM 934 O O . ALA A 1 121 ? 19.672 -34.094 5.148 1 91.75 121 ALA A O 1
ATOM 935 N N . PRO A 1 122 ? 17.891 -35.188 5.809 1 91.31 122 PRO A N 1
ATOM 936 C CA . PRO A 1 122 ? 16.5 -35.625 5.684 1 91.31 122 PRO A CA 1
ATOM 937 C C . PRO A 1 122 ? 15.508 -34.656 6.293 1 91.31 122 PRO A C 1
ATOM 939 O O . PRO A 1 122 ? 15.836 -33.938 7.254 1 91.31 122 PRO A O 1
ATOM 942 N N . TYR A 1 123 ? 14.398 -34.625 5.656 1 93.81 123 TYR A N 1
ATOM 943 C CA . TYR A 1 123 ? 13.273 -33.844 6.168 1 93.81 123 TYR A CA 1
ATOM 944 C C . TYR A 1 123 ? 12.492 -34.625 7.215 1 93.81 123 TYR A C 1
ATOM 946 O O . TYR A 1 123 ? 12.461 -35.844 7.184 1 93.81 123 TYR A O 1
ATOM 954 N N . GLU A 1 124 ? 11.953 -33.906 8.211 1 91.06 124 GLU A N 1
ATOM 955 C CA . GLU A 1 124 ? 11.102 -34.594 9.188 1 91.06 124 GLU A CA 1
ATOM 956 C C . GLU A 1 124 ? 9.883 -35.219 8.523 1 91.06 124 GLU A C 1
ATOM 958 O O . GLU A 1 124 ? 9.438 -36.281 8.906 1 91.06 124 GLU A O 1
ATOM 963 N N . GLN A 1 125 ? 9.336 -34.5 7.648 1 94.88 125 GLN A N 1
ATOM 964 C CA . GLN A 1 125 ? 8.258 -34.969 6.773 1 94.88 125 GLN A CA 1
ATOM 965 C C . GLN A 1 125 ? 8.539 -34.594 5.32 1 94.88 125 GLN A C 1
ATOM 967 O O . GLN A 1 125 ? 9.219 -33.625 5.043 1 94.88 125 GLN A O 1
ATOM 972 N N . PRO A 1 126 ? 8.07 -35.406 4.457 1 97.25 126 PRO A N 1
ATOM 973 C CA . PRO A 1 126 ? 8.328 -35.094 3.051 1 97.25 126 PRO A CA 1
ATOM 974 C C . PRO A 1 126 ? 7.707 -33.75 2.627 1 97.25 126 PRO A C 1
ATOM 976 O O . PRO A 1 126 ? 6.695 -33.344 3.191 1 97.25 126 PRO A O 1
ATOM 979 N N . LEU A 1 127 ? 8.344 -33.125 1.705 1 98.5 127 LEU A N 1
ATOM 980 C CA . LEU A 1 127 ? 7.855 -31.875 1.13 1 98.5 127 LEU A CA 1
ATOM 981 C C . LEU A 1 127 ? 6.922 -32.156 -0.047 1 98.5 127 LEU A C 1
ATOM 983 O O . LEU A 1 127 ? 7.309 -32.812 -1.005 1 98.5 127 LEU A O 1
ATOM 987 N N . ASN A 1 128 ? 5.68 -31.703 0.072 1 98.62 128 ASN A N 1
ATOM 988 C CA . ASN A 1 128 ? 4.797 -31.688 -1.09 1 98.62 128 ASN A CA 1
ATOM 989 C C . ASN A 1 128 ? 5.219 -30.625 -2.102 1 98.62 128 ASN A C 1
ATOM 991 O O . ASN A 1 128 ? 5.484 -29.484 -1.733 1 98.62 128 ASN A O 1
ATOM 995 N N . VAL A 1 129 ? 5.32 -30.984 -3.352 1 98.69 129 VAL A N 1
ATOM 996 C CA . VAL A 1 129 ? 5.711 -30.031 -4.383 1 98.69 129 VAL A CA 1
ATOM 997 C C . VAL A 1 129 ? 4.672 -30.031 -5.5 1 98.69 129 VAL A C 1
ATOM 999 O O . VAL A 1 129 ? 4.047 -31.047 -5.781 1 98.69 129 VAL A O 1
ATOM 1002 N N . HIS A 1 130 ? 4.391 -28.891 -6.031 1 98.88 130 HIS A N 1
ATOM 1003 C CA . HIS A 1 130 ? 3.645 -28.719 -7.273 1 98.88 130 HIS A CA 1
ATOM 1004 C C . HIS A 1 130 ? 4.562 -28.281 -8.414 1 98.88 130 HIS A C 1
ATOM 1006 O O . HIS A 1 130 ? 5.211 -27.234 -8.328 1 98.88 130 HIS A O 1
ATOM 1012 N N . MET A 1 131 ? 4.648 -29.094 -9.43 1 98.62 131 MET A N 1
ATOM 1013 C CA . MET A 1 131 ? 5.477 -28.766 -10.586 1 98.62 131 MET A CA 1
ATOM 1014 C C . MET A 1 131 ? 4.762 -27.781 -11.5 1 98.62 131 MET A C 1
ATOM 1016 O O . MET A 1 131 ? 3.625 -28.016 -11.914 1 98.62 131 MET A O 1
ATOM 1020 N N . LYS A 1 132 ? 5.391 -26.703 -11.766 1 98.81 132 LYS A N 1
ATOM 1021 C CA . LYS A 1 132 ? 4.809 -25.719 -12.656 1 98.81 132 LYS A CA 1
ATOM 1022 C C . LYS A 1 132 ? 5.359 -25.859 -14.078 1 98.81 132 LYS A C 1
ATOM 1024 O O . LYS A 1 132 ? 6.57 -25.969 -14.266 1 98.81 132 LYS A O 1
ATOM 1029 N N . LEU A 1 133 ? 4.539 -25.891 -15.016 1 98.56 133 LEU A N 1
ATOM 1030 C CA . LEU A 1 133 ? 4.879 -25.984 -16.438 1 98.56 133 LEU A CA 1
ATOM 1031 C C . LEU A 1 133 ? 4.586 -24.656 -17.156 1 98.56 133 LEU A C 1
ATOM 1033 O O . LEU A 1 133 ? 3.551 -24.031 -16.906 1 98.56 133 LEU A O 1
ATOM 1037 N N . ASP A 1 134 ? 5.504 -24.172 -17.906 1 98.25 134 ASP A N 1
ATOM 1038 C CA . ASP A 1 134 ? 5.281 -22.969 -18.719 1 98.25 134 ASP A CA 1
ATOM 1039 C C . ASP A 1 134 ? 4.699 -23.328 -20.078 1 98.25 134 ASP A C 1
ATOM 1041 O O . ASP A 1 134 ? 5.426 -23.766 -20.969 1 98.25 134 ASP A O 1
ATOM 1045 N N . THR A 1 135 ? 3.482 -23.031 -20.219 1 98.12 135 THR A N 1
ATOM 1046 C CA . THR A 1 135 ? 2.807 -23.391 -21.453 1 98.12 135 THR A CA 1
ATOM 1047 C C . THR A 1 135 ? 2.682 -22.172 -22.375 1 98.12 135 THR A C 1
ATOM 1049 O O . THR A 1 135 ? 2.123 -22.281 -23.469 1 98.12 135 THR A O 1
ATOM 1052 N N . GLY A 1 136 ? 3.178 -21.047 -21.844 1 97.19 136 GLY A N 1
ATOM 1053 C CA . GLY A 1 136 ? 3.09 -19.891 -22.75 1 97.19 136 GLY A CA 1
ATOM 1054 C C . GLY A 1 136 ? 3.021 -18.578 -22.016 1 97.19 136 GLY A C 1
ATOM 1055 O O . GLY A 1 136 ? 3.129 -17.516 -22.625 1 97.19 136 GLY A O 1
ATOM 1056 N N . MET A 1 137 ? 2.775 -18.516 -20.734 1 95.88 137 MET A N 1
ATOM 1057 C CA . MET A 1 137 ? 2.736 -17.266 -19.984 1 95.88 137 MET A CA 1
ATOM 1058 C C . MET A 1 137 ? 4.117 -16.625 -19.922 1 95.88 137 MET A C 1
ATOM 1060 O O . MET A 1 137 ? 4.238 -15.398 -19.859 1 95.88 137 MET A O 1
ATOM 1064 N N . GLY A 1 138 ? 5.164 -17.484 -19.859 1 95.31 138 GLY A N 1
ATOM 1065 C CA . GLY A 1 138 ? 6.531 -16.984 -19.922 1 95.31 138 GLY A CA 1
ATOM 1066 C C . GLY A 1 138 ? 6.988 -16.344 -18.625 1 95.31 138 GLY A C 1
ATOM 1067 O O . GLY A 1 138 ? 7.762 -15.383 -18.656 1 95.31 138 GLY A O 1
ATOM 1068 N N . ARG A 1 139 ? 6.512 -16.75 -17.469 1 95.75 139 ARG A N 1
ATOM 1069 C CA . ARG A 1 139 ? 6.875 -16.219 -16.156 1 95.75 139 ARG A CA 1
ATOM 1070 C C . ARG A 1 139 ? 7.656 -17.266 -15.352 1 95.75 139 ARG A C 1
ATOM 1072 O O . ARG A 1 139 ? 8.891 -17.266 -15.367 1 95.75 139 ARG A O 1
ATOM 1079 N N . LEU A 1 140 ? 7.086 -18.219 -14.781 1 97.38 140 LEU A N 1
ATOM 1080 C CA . LEU A 1 140 ? 7.699 -19.375 -14.133 1 97.38 140 LEU A CA 1
ATOM 1081 C C . LEU A 1 140 ? 7.289 -20.672 -14.82 1 97.38 140 LEU A C 1
ATOM 1083 O O . LEU A 1 140 ? 6.238 -20.734 -15.461 1 97.38 140 LEU A O 1
ATOM 1087 N N . GLY A 1 141 ? 8.188 -21.688 -14.711 1 98.06 141 GLY A N 1
ATOM 1088 C CA . GLY A 1 141 ? 7.773 -23.016 -15.164 1 98.06 141 GLY A CA 1
ATOM 1089 C C . GLY A 1 141 ? 8.805 -23.688 -16.047 1 98.06 141 GLY A C 1
ATOM 1090 O O . GLY A 1 141 ? 9.562 -23.016 -16.75 1 98.06 141 GLY A O 1
ATOM 1091 N N . ALA A 1 142 ? 8.781 -24.953 -16.094 1 97.62 142 ALA A N 1
ATOM 1092 C CA . ALA A 1 142 ? 9.594 -25.734 -17.016 1 97.62 142 ALA A CA 1
ATOM 1093 C C . ALA A 1 142 ? 9.008 -25.703 -18.422 1 97.62 142 ALA A C 1
ATOM 1095 O O . ALA A 1 142 ? 7.789 -25.719 -18.594 1 97.62 142 ALA A O 1
ATOM 1096 N N . LYS A 1 143 ? 9.867 -25.75 -19.391 1 95.44 143 LYS A N 1
ATOM 1097 C CA . LYS A 1 143 ? 9.406 -25.562 -20.766 1 95.44 143 LYS A CA 1
ATOM 1098 C C . LYS A 1 143 ? 9.648 -26.797 -21.609 1 95.44 143 LYS A C 1
ATOM 1100 O O . LYS A 1 143 ? 8.906 -27.062 -22.562 1 95.44 143 LYS A O 1
ATOM 1105 N N . THR A 1 144 ? 10.695 -27.562 -21.219 1 96.56 144 THR A N 1
ATOM 1106 C CA . THR A 1 144 ? 11.102 -28.656 -22.109 1 96.56 144 THR A CA 1
ATOM 1107 C C . THR A 1 144 ? 10.859 -30.016 -21.453 1 96.56 144 THR A C 1
ATOM 1109 O O . THR A 1 144 ? 10.789 -30.109 -20.234 1 96.56 144 THR A O 1
ATOM 1112 N N . LYS A 1 145 ? 10.742 -31 -22.297 1 97.94 145 LYS A N 1
ATOM 1113 C CA . LYS A 1 145 ? 10.594 -32.375 -21.828 1 97.94 145 LYS A CA 1
ATOM 1114 C C . LYS A 1 145 ? 11.773 -32.781 -20.938 1 97.94 145 LYS A C 1
ATOM 1116 O O . LYS A 1 145 ? 11.586 -33.438 -19.922 1 97.94 145 LYS A O 1
ATOM 1121 N N . GLU A 1 146 ? 12.906 -32.344 -21.344 1 97.44 146 GLU A N 1
ATOM 1122 C CA . GLU A 1 146 ? 14.109 -32.656 -20.578 1 97.44 146 GLU A CA 1
ATOM 1123 C C . GLU A 1 146 ? 14.055 -32.094 -19.172 1 97.44 146 GLU A C 1
ATOM 1125 O O . GLU A 1 146 ? 14.359 -32.812 -18.203 1 97.44 146 GLU A O 1
ATOM 1130 N N . GLU A 1 147 ? 13.68 -30.859 -19.031 1 96.69 147 GLU A N 1
ATOM 1131 C CA . GLU A 1 147 ? 13.539 -30.219 -17.719 1 96.69 147 GLU A CA 1
ATOM 1132 C C . GLU A 1 147 ? 12.531 -30.969 -16.844 1 96.69 147 GLU A C 1
ATOM 1134 O O . GLU A 1 147 ? 12.805 -31.234 -15.68 1 96.69 147 GLU A O 1
ATOM 1139 N N . VAL A 1 148 ? 11.445 -31.297 -17.422 1 97.88 148 VAL A N 1
ATOM 1140 C CA . VAL A 1 148 ? 10.352 -31.953 -16.703 1 97.88 148 VAL A CA 1
ATOM 1141 C C . VAL A 1 148 ? 10.812 -33.344 -16.234 1 97.88 148 VAL A C 1
ATOM 1143 O O . VAL A 1 148 ? 10.617 -33.688 -15.062 1 97.88 148 VAL A O 1
ATOM 1146 N N . GLN A 1 149 ? 11.445 -34.062 -17.094 1 97.69 149 GLN A N 1
ATOM 1147 C CA . GLN A 1 149 ? 11.883 -35.406 -16.766 1 97.69 149 GLN A CA 1
ATOM 1148 C C . GLN A 1 149 ? 12.969 -35.406 -15.695 1 97.69 149 GLN A C 1
ATOM 1150 O O . GLN A 1 149 ? 13.023 -36.281 -14.844 1 97.69 149 GLN A O 1
ATOM 1155 N N . GLN A 1 150 ? 13.828 -34.406 -15.781 1 97.38 150 GLN A N 1
ATOM 1156 C CA . GLN A 1 150 ? 14.852 -34.25 -14.75 1 97.38 150 GLN A CA 1
ATOM 1157 C C . GLN A 1 150 ? 14.227 -34 -13.383 1 97.38 150 GLN A C 1
ATOM 1159 O O . GLN A 1 150 ? 14.68 -34.531 -12.375 1 97.38 150 GLN A O 1
ATOM 1164 N N . MET A 1 151 ? 13.227 -33.188 -13.328 1 97.56 151 MET A N 1
ATOM 1165 C CA . MET A 1 151 ? 12.539 -32.906 -12.07 1 97.56 151 MET A CA 1
ATOM 1166 C C . MET A 1 151 ? 11.828 -34.125 -11.547 1 97.56 151 MET A C 1
ATOM 1168 O O . MET A 1 151 ? 11.906 -34.438 -10.352 1 97.56 151 MET A O 1
ATOM 1172 N N . ILE A 1 152 ? 11.18 -34.844 -12.461 1 97.31 152 ILE A N 1
ATOM 1173 C CA . ILE A 1 152 ? 10.477 -36.062 -12.078 1 97.31 152 ILE A CA 1
ATOM 1174 C C . ILE A 1 152 ? 11.469 -37.094 -11.516 1 97.31 152 ILE A C 1
ATOM 1176 O O . ILE A 1 152 ? 11.203 -37.719 -10.492 1 97.31 152 ILE A O 1
ATOM 1180 N N . TYR A 1 153 ? 12.57 -37.188 -12.203 1 96.25 153 TYR A N 1
ATOM 1181 C CA . TYR A 1 153 ? 13.609 -38.125 -11.758 1 96.25 153 TYR A CA 1
ATOM 1182 C C . TYR A 1 153 ? 14.078 -37.781 -10.344 1 96.25 153 TYR A C 1
ATOM 1184 O O . TYR A 1 153 ? 14.211 -38.656 -9.492 1 96.25 153 TYR A O 1
ATOM 1192 N N . ALA A 1 154 ? 14.297 -36.531 -10.094 1 95.62 154 ALA A N 1
ATOM 1193 C CA . ALA A 1 154 ? 14.734 -36.062 -8.773 1 95.62 154 ALA A CA 1
ATOM 1194 C C . ALA A 1 154 ? 13.695 -36.406 -7.711 1 95.62 154 ALA A C 1
ATOM 1196 O O . ALA A 1 154 ? 14.039 -36.844 -6.609 1 95.62 154 ALA A O 1
ATOM 1197 N N . ILE A 1 155 ? 12.438 -36.25 -7.984 1 96.12 155 ILE A N 1
ATOM 1198 C CA . ILE A 1 155 ? 11.344 -36.5 -7.055 1 96.12 155 ILE A CA 1
ATOM 1199 C C . ILE A 1 155 ? 11.258 -38 -6.762 1 96.12 155 ILE A C 1
ATOM 1201 O O . ILE A 1 155 ? 11.125 -38.406 -5.605 1 96.12 155 ILE A O 1
ATOM 1205 N N . GLU A 1 156 ? 11.398 -38.781 -7.781 1 95.06 156 GLU A N 1
ATOM 1206 C CA . GLU A 1 156 ? 11.258 -40.219 -7.652 1 95.06 156 GLU A CA 1
ATOM 1207 C C . GLU A 1 156 ? 12.438 -40.844 -6.891 1 95.06 156 GLU A C 1
ATOM 1209 O O . GLU A 1 156 ? 12.281 -41.844 -6.184 1 95.06 156 GLU A O 1
ATOM 1214 N N . GLN A 1 157 ? 13.547 -40.25 -6.926 1 93.19 157 GLN A N 1
ATOM 1215 C CA . GLN A 1 157 ? 14.766 -40.812 -6.371 1 93.19 157 GLN A CA 1
ATOM 1216 C C . GLN A 1 157 ? 14.969 -40.375 -4.918 1 93.19 157 GLN A C 1
ATOM 1218 O O . GLN A 1 157 ? 15.859 -40.906 -4.234 1 93.19 157 GLN A O 1
ATOM 1223 N N . HIS A 1 158 ? 14.219 -39.531 -4.484 1 93.31 158 HIS A N 1
ATOM 1224 C CA . HIS A 1 158 ? 14.453 -39.031 -3.137 1 93.31 158 HIS A CA 1
ATOM 1225 C C . HIS A 1 158 ? 13.164 -39.031 -2.324 1 93.31 158 HIS A C 1
ATOM 1227 O O . HIS A 1 158 ? 12.203 -38.344 -2.684 1 93.31 158 HIS A O 1
ATOM 1233 N N . PRO A 1 159 ? 13.164 -39.656 -1.218 1 93.19 159 PRO A N 1
ATOM 1234 C CA . PRO A 1 159 ? 11.938 -39.812 -0.437 1 93.19 159 PRO A CA 1
ATOM 1235 C C . PRO A 1 159 ? 11.484 -38.5 0.226 1 93.19 159 PRO A C 1
ATOM 1237 O O . PRO A 1 159 ? 10.375 -38.438 0.76 1 93.19 159 PRO A O 1
ATOM 1240 N N . SER A 1 160 ? 12.25 -37.438 0.162 1 95.44 160 SER A N 1
ATOM 1241 C CA . SER A 1 160 ? 11.922 -36.188 0.82 1 95.44 160 SER A CA 1
ATOM 1242 C C . SER A 1 160 ? 10.922 -35.375 0.004 1 95.44 160 SER A C 1
ATOM 1244 O O . SER A 1 160 ? 10.414 -34.375 0.471 1 95.44 160 SER A O 1
ATOM 1246 N N . PHE A 1 161 ? 10.648 -35.844 -1.154 1 97.5 161 PHE A N 1
ATOM 1247 C CA . PHE A 1 161 ? 9.766 -35.094 -2.031 1 97.5 161 PHE A CA 1
ATOM 1248 C C . PHE A 1 161 ? 8.562 -35.906 -2.449 1 97.5 161 PHE A C 1
ATOM 1250 O O . PHE A 1 161 ? 8.688 -37.125 -2.695 1 97.5 161 PHE A O 1
ATOM 1257 N N . ILE A 1 162 ? 7.41 -35.312 -2.475 1 97.75 162 ILE A N 1
ATOM 1258 C CA . ILE A 1 162 ? 6.188 -35.906 -3.002 1 97.75 162 ILE A CA 1
ATOM 1259 C C . ILE A 1 162 ? 5.602 -35 -4.086 1 97.75 162 ILE A C 1
ATOM 1261 O O . ILE A 1 162 ? 5.355 -33.812 -3.854 1 97.75 162 ILE A O 1
ATOM 1265 N N . LEU A 1 163 ? 5.449 -35.5 -5.273 1 98.25 163 LEU A N 1
ATOM 1266 C CA . LEU A 1 163 ? 4.762 -34.75 -6.316 1 98.25 163 LEU A CA 1
ATOM 1267 C C . LEU A 1 163 ? 3.26 -34.719 -6.059 1 98.25 163 LEU A C 1
ATOM 1269 O O . LEU A 1 163 ? 2.533 -35.625 -6.473 1 98.25 163 LEU A O 1
ATOM 1273 N N . GLU A 1 164 ? 2.857 -33.656 -5.453 1 98.44 164 GLU A N 1
ATOM 1274 C CA . GLU A 1 164 ? 1.454 -33.5 -5.074 1 98.44 164 GLU A CA 1
ATOM 1275 C C . GLU A 1 164 ? 0.622 -32.969 -6.238 1 98.44 164 GLU A C 1
ATOM 1277 O O . GLU A 1 164 ? -0.557 -33.312 -6.371 1 98.44 164 GLU A O 1
ATOM 1282 N N . GLY A 1 165 ? 1.271 -32.156 -7.059 1 98.69 165 GLY A N 1
ATOM 1283 C CA . GLY A 1 165 ? 0.49 -31.578 -8.148 1 98.69 165 GLY A CA 1
ATOM 1284 C C . GLY A 1 165 ? 1.346 -31.078 -9.297 1 98.69 165 GLY A C 1
ATOM 1285 O O . GLY A 1 165 ? 2.564 -30.953 -9.164 1 98.69 165 GLY A O 1
ATOM 1286 N N . VAL A 1 166 ? 0.722 -30.859 -10.438 1 98.81 166 VAL A N 1
ATOM 1287 C CA . VAL A 1 166 ? 1.297 -30.219 -11.617 1 98.81 166 VAL A CA 1
ATOM 1288 C C . VAL A 1 166 ? 0.334 -29.156 -12.148 1 98.81 166 VAL A C 1
ATOM 1290 O O . VAL A 1 166 ? -0.885 -29.344 -12.109 1 98.81 166 VAL A O 1
ATOM 1293 N N . TYR A 1 167 ? 0.906 -28.016 -12.547 1 98.75 167 TYR A N 1
ATOM 1294 C CA . TYR A 1 167 ? -0.043 -27 -12.984 1 98.75 167 TYR A CA 1
ATOM 1295 C C . TYR A 1 167 ? 0.616 -26.016 -13.945 1 98.75 167 TYR A C 1
ATOM 1297 O O . TYR A 1 167 ? 1.831 -26.062 -14.148 1 98.75 167 TYR A O 1
ATOM 1305 N N . THR A 1 16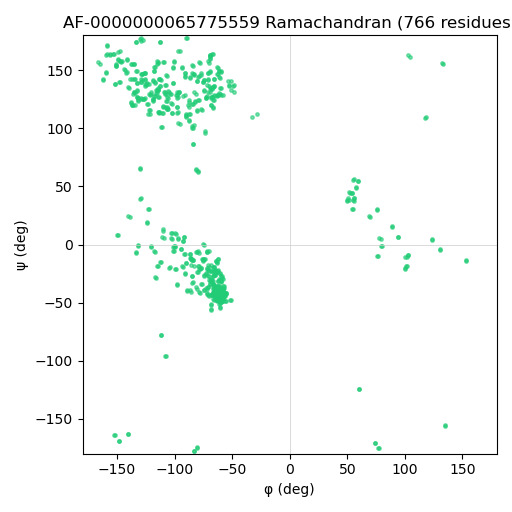8 ? -0.159 -25.266 -14.656 1 98.69 168 THR A N 1
ATOM 1306 C CA . THR A 1 168 ? 0.215 -24.125 -15.492 1 98.69 168 THR A CA 1
ATOM 1307 C C . THR A 1 168 ? -0.656 -22.922 -15.18 1 98.69 168 THR A C 1
ATOM 1309 O O . THR A 1 168 ? -1.442 -22.938 -14.227 1 98.69 168 THR A O 1
ATOM 1312 N N . HIS A 1 169 ? -0.421 -21.797 -15.781 1 98.38 169 HIS A N 1
ATOM 1313 C CA . HIS A 1 169 ? -1.196 -20.562 -15.625 1 98.38 169 HIS A CA 1
ATOM 1314 C C . HIS A 1 169 ? -1.479 -19.922 -16.969 1 98.38 169 HIS A C 1
ATOM 1316 O O . HIS A 1 169 ? -0.574 -19.766 -17.797 1 98.38 169 HIS A O 1
ATOM 1322 N N . PHE A 1 170 ? -2.713 -19.594 -17.188 1 98.06 170 PHE A N 1
ATOM 1323 C CA . PHE A 1 170 ? -3.127 -19.062 -18.484 1 98.06 170 PHE A CA 1
ATOM 1324 C C . PHE A 1 170 ? -2.945 -17.562 -18.547 1 98.06 170 PHE A C 1
ATOM 1326 O O . PHE A 1 170 ? -3.248 -16.844 -17.578 1 98.06 170 PHE A O 1
ATOM 1333 N N . ALA A 1 171 ? -2.557 -17.062 -19.688 1 97.12 171 ALA A N 1
ATOM 1334 C CA . ALA A 1 171 ? -2.273 -15.641 -19.906 1 97.12 171 ALA A CA 1
ATOM 1335 C C . ALA A 1 171 ? -3.523 -14.898 -20.375 1 97.12 171 ALA A C 1
ATOM 1337 O O . ALA A 1 171 ? -3.648 -13.688 -20.156 1 97.12 171 ALA A O 1
ATOM 1338 N N . THR A 1 172 ? -4.488 -15.625 -21 1 96.81 172 THR A N 1
ATOM 1339 C CA . THR A 1 172 ? -5.543 -14.898 -21.688 1 96.81 172 THR A CA 1
ATOM 1340 C C . THR A 1 172 ? -6.898 -15.57 -21.484 1 96.81 172 THR A C 1
ATOM 1342 O O . THR A 1 172 ? -7.785 -15.477 -22.328 1 96.81 172 THR A O 1
ATOM 1345 N N . ALA A 1 173 ? -7.027 -16.297 -20.422 1 96.06 173 ALA A N 1
ATOM 1346 C CA . ALA A 1 173 ? -8.273 -17.016 -20.172 1 96.06 173 ALA A CA 1
ATOM 1347 C C . ALA A 1 173 ? -9.438 -16.031 -20.016 1 96.06 173 ALA A C 1
ATOM 1349 O O . ALA A 1 173 ? -10.602 -16.422 -20.141 1 96.06 173 ALA A O 1
ATOM 1350 N N . ASP A 1 174 ? -9.148 -14.781 -19.656 1 95.5 174 ASP A N 1
ATOM 1351 C CA . ASP A 1 174 ? -10.18 -13.789 -19.375 1 95.5 174 ASP A CA 1
ATOM 1352 C C . ASP A 1 174 ? -10.539 -12.984 -20.625 1 95.5 174 ASP A C 1
ATOM 1354 O O . ASP A 1 174 ? -11.273 -12 -20.547 1 95.5 174 ASP A O 1
ATOM 1358 N N . GLU A 1 175 ? -9.977 -13.383 -21.766 1 95.44 175 GLU A N 1
ATOM 1359 C CA . GLU A 1 175 ? -10.234 -12.68 -23.016 1 95.44 175 GLU A CA 1
ATOM 1360 C C . GLU A 1 175 ? -11.273 -13.422 -23.859 1 95.44 175 GLU A C 1
ATOM 1362 O O . GLU A 1 175 ? -11.445 -14.633 -23.719 1 95.44 175 GLU A O 1
ATOM 1367 N N . GLN A 1 176 ? -11.906 -12.695 -24.734 1 94.12 176 GLN A N 1
ATOM 1368 C CA . GLN A 1 176 ? -12.914 -13.289 -25.609 1 94.12 176 GLN A CA 1
ATOM 1369 C C . GLN A 1 176 ? -12.273 -14.203 -26.656 1 94.12 176 GLN A C 1
ATOM 1371 O O . GLN A 1 176 ? -12.797 -15.281 -26.938 1 94.12 176 GLN A O 1
ATOM 1376 N N . ASN A 1 177 ? -11.211 -13.648 -27.172 1 94.75 177 ASN A N 1
ATOM 1377 C CA . ASN A 1 177 ? -10.469 -14.484 -28.109 1 94.75 177 ASN A CA 1
ATOM 1378 C C . ASN A 1 177 ? -9.844 -15.688 -27.406 1 94.75 177 ASN A C 1
ATOM 1380 O O . ASN A 1 177 ? -9.023 -15.531 -26.5 1 94.75 177 ASN A O 1
ATOM 1384 N N . ILE A 1 178 ? -10.133 -16.891 -27.875 1 95.38 178 ILE A N 1
ATOM 1385 C CA . ILE A 1 178 ? -9.805 -18.109 -27.141 1 95.38 178 ILE A CA 1
ATOM 1386 C C . ILE A 1 178 ? -8.523 -18.719 -27.703 1 95.38 178 ILE A C 1
ATOM 1388 O O . ILE A 1 178 ? -8.039 -19.734 -27.188 1 95.38 178 ILE A O 1
ATOM 1392 N N . ASP A 1 179 ? -7.957 -18.141 -28.703 1 97.38 179 ASP A N 1
ATOM 1393 C CA . ASP A 1 179 ? -6.887 -18.781 -29.469 1 97.38 179 ASP A CA 1
ATOM 1394 C C . ASP A 1 179 ? -5.688 -19.078 -28.562 1 97.38 179 ASP A C 1
ATOM 1396 O O . ASP A 1 179 ? -5.195 -20.219 -28.531 1 97.38 179 ASP A O 1
ATOM 1400 N N . TYR A 1 180 ? -5.242 -18.109 -27.938 1 97.56 180 TYR A N 1
ATOM 1401 C CA . TYR A 1 180 ? -4.043 -18.297 -27.141 1 97.56 180 TYR A CA 1
ATOM 1402 C C . TYR A 1 180 ? -4.328 -19.188 -25.938 1 97.56 180 TYR A C 1
ATOM 1404 O O . TYR A 1 180 ? -3.469 -19.969 -25.516 1 97.56 180 TYR A O 1
ATOM 1412 N N . PHE A 1 181 ? -5.496 -19.094 -25.391 1 97.56 181 PHE A N 1
ATOM 1413 C CA . PHE A 1 181 ? -5.906 -20 -24.328 1 97.56 181 PHE A CA 1
ATOM 1414 C C . PHE A 1 181 ? -5.871 -21.453 -24.812 1 97.56 181 PHE A C 1
ATOM 1416 O O . PHE A 1 181 ? -5.32 -22.328 -24.141 1 97.56 181 PHE A O 1
ATOM 1423 N N . SER A 1 182 ? -6.473 -21.656 -25.938 1 98.12 182 SER A N 1
ATOM 1424 C CA . SER A 1 182 ? -6.508 -23 -26.516 1 98.12 182 SER A CA 1
ATOM 1425 C C . SER A 1 182 ? -5.102 -23.531 -26.766 1 98.12 182 SER A C 1
ATOM 1427 O O . SER A 1 182 ? -4.816 -24.703 -26.484 1 98.12 182 SER A O 1
ATOM 1429 N N . PHE A 1 183 ? -4.305 -22.656 -27.25 1 98.12 183 PHE A N 1
ATOM 1430 C CA . PHE A 1 183 ? -2.912 -23.031 -27.484 1 98.12 183 PHE A CA 1
ATOM 1431 C C . PHE A 1 183 ? -2.252 -23.469 -26.172 1 98.12 183 PHE A C 1
ATOM 1433 O O . PHE A 1 183 ? -1.618 -24.531 -26.125 1 98.12 183 PHE A O 1
ATOM 1440 N N . GLN A 1 184 ? -2.385 -22.703 -25.109 1 98.44 184 GLN A N 1
ATOM 1441 C CA . GLN A 1 184 ? -1.774 -23.047 -23.828 1 98.44 184 GLN A CA 1
ATOM 1442 C C . GLN A 1 184 ? -2.363 -24.344 -23.266 1 98.44 184 GLN A C 1
ATOM 1444 O O . GLN A 1 184 ? -1.643 -25.156 -22.688 1 98.44 184 GLN A O 1
ATOM 1449 N N . TYR A 1 185 ? -3.656 -24.469 -23.406 1 98.56 185 TYR A N 1
ATOM 1450 C CA . TYR A 1 185 ? -4.324 -25.672 -22.906 1 98.56 185 TYR A CA 1
ATOM 1451 C C . TYR A 1 185 ? -3.809 -26.922 -23.594 1 98.56 185 TYR A C 1
ATOM 1453 O O . TYR A 1 185 ? -3.469 -27.906 -22.938 1 98.56 185 TYR A O 1
ATOM 1461 N N . ASP A 1 186 ? -3.752 -26.875 -24.906 1 98.62 186 ASP A N 1
ATOM 1462 C CA . ASP A 1 186 ? -3.254 -28 -25.672 1 98.62 186 ASP A CA 1
ATOM 1463 C C . ASP A 1 186 ? -1.798 -28.312 -25.344 1 98.62 186 ASP A C 1
ATOM 1465 O O . ASP A 1 186 ? -1.401 -29.469 -25.266 1 98.62 186 ASP A O 1
ATOM 1469 N N . THR A 1 187 ? -1.055 -27.25 -25.188 1 98.56 187 THR A N 1
ATOM 1470 C CA . THR A 1 187 ? 0.339 -27.406 -24.781 1 98.56 187 THR A CA 1
ATOM 1471 C C . THR A 1 187 ? 0.437 -28.109 -23.438 1 98.56 187 THR A C 1
ATOM 1473 O O . THR A 1 187 ? 1.28 -28.984 -23.234 1 98.56 187 THR A O 1
ATOM 1476 N N . PHE A 1 188 ? -0.435 -27.766 -22.531 1 98.69 188 PHE A N 1
ATOM 1477 C CA . PHE A 1 188 ? -0.464 -28.375 -21.203 1 98.69 188 PHE A CA 1
ATOM 1478 C C . PHE A 1 188 ? -0.757 -29.859 -21.312 1 98.69 188 PHE A C 1
ATOM 1480 O O . PHE A 1 188 ? -0.072 -30.672 -20.688 1 98.69 188 PHE A O 1
ATOM 1487 N N . LEU A 1 189 ? -1.753 -30.172 -22.109 1 98.5 189 LEU A N 1
ATOM 1488 C CA . LEU A 1 189 ? -2.111 -31.562 -22.312 1 98.5 189 LEU A CA 1
ATOM 1489 C C . LEU A 1 189 ? -0.917 -32.375 -22.844 1 98.5 189 LEU A C 1
ATOM 1491 O O . LEU A 1 189 ? -0.649 -33.469 -22.359 1 98.5 189 LEU A O 1
ATOM 1495 N N . HIS A 1 190 ? -0.235 -31.75 -23.719 1 98.5 190 HIS A N 1
ATOM 1496 C CA . HIS A 1 190 ? 0.928 -32.406 -24.312 1 98.5 190 HIS A CA 1
ATOM 1497 C C . HIS A 1 190 ? 2.031 -32.594 -23.281 1 98.5 190 HIS A C 1
ATOM 1499 O O . HIS A 1 190 ? 2.639 -33.688 -23.203 1 98.5 190 HIS A O 1
ATOM 1505 N N . MET A 1 191 ? 2.303 -31.625 -22.469 1 98.5 191 MET A N 1
ATOM 1506 C CA . MET A 1 191 ? 3.377 -31.672 -21.469 1 98.5 191 MET A CA 1
ATOM 1507 C C . MET A 1 191 ? 3.064 -32.688 -20.391 1 98.5 191 MET A C 1
ATOM 1509 O O . MET A 1 191 ? 3.973 -33.312 -19.828 1 98.5 191 MET A O 1
ATOM 1513 N N . LEU A 1 192 ? 1.779 -32.812 -20.109 1 98.25 192 LEU A N 1
ATOM 1514 C CA . LEU A 1 192 ? 1.383 -33.812 -19.109 1 98.25 192 LEU A CA 1
ATOM 1515 C C . LEU A 1 192 ? 1.795 -35.219 -19.531 1 98.25 192 LEU A C 1
ATOM 1517 O O . LEU A 1 192 ? 2.016 -36.062 -18.672 1 98.25 192 LEU A O 1
ATOM 1521 N N . GLU A 1 193 ? 1.931 -35.406 -20.828 1 97.88 193 GLU A N 1
ATOM 1522 C CA . GLU A 1 193 ? 2.348 -36.719 -21.344 1 97.88 193 GLU A CA 1
ATOM 1523 C C . GLU A 1 193 ? 3.809 -37 -21.016 1 97.88 193 GLU A C 1
ATOM 1525 O O . GLU A 1 193 ? 4.262 -38.156 -21.109 1 97.88 193 GLU A O 1
ATOM 1530 N N . TRP A 1 194 ? 4.527 -35.938 -20.688 1 97.56 194 TRP A N 1
ATOM 1531 C CA . TRP A 1 194 ? 5.941 -36.094 -20.375 1 97.56 194 TRP A CA 1
ATOM 1532 C C . TRP A 1 194 ? 6.137 -36.688 -19 1 97.56 194 TRP A C 1
ATOM 1534 O O . TRP A 1 194 ? 7.238 -37.125 -18.656 1 97.56 194 TRP A O 1
ATOM 1544 N N . LEU A 1 195 ? 5.102 -36.75 -18.172 1 96.75 195 LEU A N 1
ATOM 1545 C CA . LEU A 1 195 ? 5.203 -37.188 -16.781 1 96.75 195 LEU A CA 1
ATOM 1546 C C . LEU A 1 195 ? 5.156 -38.719 -16.703 1 96.75 195 LEU A C 1
ATOM 1548 O O . LEU A 1 195 ? 4.27 -39.344 -17.281 1 96.75 195 LEU A O 1
ATOM 1552 N N . SER A 1 196 ? 6.086 -39.312 -15.984 1 95.25 196 SER A N 1
ATOM 1553 C CA . SER A 1 196 ? 6.086 -40.75 -15.773 1 95.25 196 SER A CA 1
ATOM 1554 C C . SER A 1 196 ? 5.203 -41.125 -14.586 1 95.25 196 SER A C 1
ATOM 1556 O O . SER A 1 196 ? 4.863 -42.312 -14.414 1 95.25 196 SER A O 1
ATOM 1558 N N . ILE A 1 197 ? 4.887 -40.188 -13.758 1 92.31 197 ILE A N 1
ATOM 1559 C CA . ILE A 1 197 ? 3.984 -40.344 -12.633 1 92.31 197 ILE A CA 1
ATOM 1560 C C . ILE A 1 197 ? 2.871 -39.312 -12.688 1 92.31 197 ILE A C 1
ATOM 1562 O O . ILE A 1 197 ? 3.111 -38.156 -13.07 1 92.31 197 ILE A O 1
ATOM 1566 N N . GLN A 1 198 ? 1.739 -39.75 -12.398 1 91.94 198 GLN A N 1
ATOM 1567 C CA . GLN A 1 198 ? 0.606 -38.812 -12.375 1 91.94 198 GLN A CA 1
ATOM 1568 C C . GLN A 1 198 ? 0.298 -38.344 -10.953 1 91.94 198 GLN A C 1
ATOM 1570 O O . GLN A 1 198 ? -0.093 -39.156 -10.102 1 91.94 198 GLN A O 1
ATOM 1575 N N . PRO A 1 199 ? 0.499 -37.125 -10.695 1 96.88 199 PRO A N 1
ATOM 1576 C CA . PRO A 1 199 ? 0.157 -36.625 -9.359 1 96.88 199 PRO A CA 1
ATOM 1577 C C . PRO A 1 199 ? -1.35 -36.562 -9.117 1 96.88 199 PRO A C 1
ATOM 1579 O O . PRO A 1 199 ? -2.131 -36.531 -10.07 1 96.88 199 PRO A O 1
ATOM 1582 N N . PRO A 1 200 ? -1.78 -36.594 -7.867 1 97.19 200 PRO A N 1
ATOM 1583 C CA . PRO A 1 200 ? -3.211 -36.562 -7.559 1 97.19 200 PRO A CA 1
ATOM 1584 C C . PRO A 1 200 ? -3.883 -35.25 -7.992 1 97.19 200 PRO A C 1
ATOM 1586 O O . PRO A 1 200 ? -5.086 -35.25 -8.258 1 97.19 200 PRO A O 1
ATOM 1589 N N . LEU A 1 201 ? -3.121 -34.188 -8.117 1 98.38 201 LEU A N 1
ATOM 1590 C CA . LEU A 1 201 ? -3.721 -32.906 -8.461 1 98.38 201 LEU A CA 1
ATOM 1591 C C . LEU A 1 201 ? -3.168 -32.375 -9.781 1 98.38 201 LEU A C 1
ATOM 1593 O O . LEU A 1 201 ? -1.95 -32.281 -9.961 1 98.38 201 LEU A O 1
ATOM 1597 N N . ILE A 1 202 ? -3.984 -32.125 -10.648 1 98.62 202 ILE A N 1
ATOM 1598 C CA . ILE A 1 202 ? -3.689 -31.406 -11.891 1 98.62 202 ILE A CA 1
ATOM 1599 C C . ILE A 1 202 ? -4.566 -30.172 -11.984 1 98.62 202 ILE A C 1
ATOM 1601 O O . ILE A 1 202 ? -5.797 -30.266 -12.023 1 98.62 202 ILE A O 1
ATOM 1605 N N . HIS A 1 203 ? -3.947 -29.031 -11.891 1 98.44 203 HIS A N 1
ATOM 1606 C CA . HIS A 1 203 ? -4.754 -27.812 -11.898 1 98.44 203 HIS A CA 1
ATOM 1607 C C . HIS A 1 203 ? -4.184 -26.781 -12.859 1 98.44 203 HIS A C 1
ATOM 1609 O O . HIS A 1 203 ? -2.975 -26.531 -12.867 1 98.44 203 HIS A O 1
ATOM 1615 N N . CYS A 1 204 ? -5.066 -26.203 -13.688 1 98.25 204 CYS A N 1
ATOM 1616 C CA . CYS A 1 204 ? -4.633 -25.234 -14.688 1 98.25 204 CYS A CA 1
ATOM 1617 C C . CYS A 1 204 ? -5.531 -24.016 -14.688 1 98.25 204 CYS A C 1
ATOM 1619 O O . CYS A 1 204 ? -5.23 -23.016 -15.344 1 98.25 204 CYS A O 1
ATOM 1621 N N . ALA A 1 205 ? -6.633 -24.047 -13.922 1 98.25 205 ALA A N 1
ATOM 1622 C CA . ALA A 1 205 ? -7.652 -23 -14.047 1 98.25 205 ALA A CA 1
ATOM 1623 C C . ALA A 1 205 ? -7.477 -21.938 -12.969 1 98.25 205 ALA A C 1
ATOM 1625 O O . ALA A 1 205 ? -7.523 -22.25 -11.773 1 98.25 205 ALA A O 1
ATOM 1626 N N . ASN A 1 206 ? -7.227 -20.75 -13.445 1 98.12 206 ASN A N 1
ATOM 1627 C CA . ASN A 1 206 ? -7.469 -19.578 -12.602 1 98.12 206 ASN A CA 1
ATOM 1628 C C . ASN A 1 206 ? -8.945 -19.188 -12.594 1 98.12 206 ASN A C 1
ATOM 1630 O O . ASN A 1 206 ? -9.781 -19.922 -13.125 1 98.12 206 ASN A O 1
ATOM 1634 N N . SER A 1 207 ? -9.289 -18.062 -11.938 1 98.5 207 SER A N 1
ATOM 1635 C CA . SER A 1 207 ? -10.688 -17.656 -11.867 1 98.5 207 SER A CA 1
ATOM 1636 C C . SER A 1 207 ? -11.336 -17.641 -13.242 1 98.5 207 SER A C 1
ATOM 1638 O O . SER A 1 207 ? -12.414 -18.203 -13.445 1 98.5 207 SER A O 1
ATOM 1640 N N . ALA A 1 208 ? -10.664 -17.031 -14.219 1 98.25 208 ALA A N 1
ATOM 1641 C CA . ALA A 1 208 ? -11.227 -16.859 -15.555 1 98.25 208 ALA A CA 1
ATOM 1642 C C . ALA A 1 208 ? -11.516 -18.203 -16.203 1 98.25 208 ALA A C 1
ATOM 1644 O O . ALA A 1 208 ? -12.625 -18.438 -16.703 1 98.25 208 ALA A O 1
ATOM 1645 N N . ALA A 1 209 ? -10.539 -19.109 -16.219 1 98.19 209 ALA A N 1
ATOM 1646 C CA . ALA A 1 209 ? -10.719 -20.422 -16.844 1 98.19 209 ALA A CA 1
ATOM 1647 C C . ALA A 1 209 ? -11.773 -21.234 -16.109 1 98.19 209 ALA A C 1
ATOM 1649 O O . ALA A 1 209 ? -12.578 -21.922 -16.734 1 98.19 209 ALA A O 1
ATOM 1650 N N . GLY A 1 210 ? -11.727 -21.156 -14.766 1 98.06 210 GLY A N 1
ATOM 1651 C CA . GLY A 1 210 ? -12.727 -21.875 -13.984 1 98.06 210 GLY A CA 1
ATOM 1652 C C . GLY A 1 210 ? -14.148 -21.438 -14.281 1 98.06 210 GLY A C 1
ATOM 1653 O O . GLY A 1 210 ? -15.062 -22.266 -14.32 1 98.06 210 GLY A O 1
ATOM 1654 N N . LEU A 1 211 ? -14.32 -20.172 -14.5 1 98.12 211 LEU A N 1
ATOM 1655 C CA . LEU A 1 211 ? -15.641 -19.609 -14.766 1 98.12 211 LEU A CA 1
ATOM 1656 C C . LEU A 1 211 ? -16.078 -19.906 -16.203 1 98.12 211 LEU A C 1
ATOM 1658 O O . LEU A 1 211 ? -17.25 -20.203 -16.438 1 98.12 211 LEU A O 1
ATOM 1662 N N . ARG A 1 212 ? -15.156 -19.938 -17.109 1 96.75 212 ARG A N 1
ATOM 1663 C CA . ARG A 1 212 ? -15.508 -19.938 -18.531 1 96.75 212 ARG A CA 1
ATOM 1664 C C . ARG A 1 212 ? -15.484 -21.344 -19.094 1 96.75 212 ARG A C 1
ATOM 1666 O O . ARG A 1 212 ? -16.234 -21.656 -20.016 1 96.75 212 ARG A O 1
ATOM 1673 N N . TYR A 1 213 ? -14.547 -22.172 -18.578 1 95.75 213 TYR A N 1
ATOM 1674 C CA . TYR A 1 213 ? -14.312 -23.469 -19.188 1 95.75 213 TYR A CA 1
ATOM 1675 C C . TYR A 1 213 ? -14.336 -24.594 -18.141 1 95.75 213 TYR A C 1
ATOM 1677 O O . TYR A 1 213 ? -13.359 -25.328 -17.984 1 95.75 213 TYR A O 1
ATOM 1685 N N . PRO A 1 214 ? -15.461 -24.797 -17.562 1 94 214 PRO A N 1
ATOM 1686 C CA . PRO A 1 214 ? -15.523 -25.781 -16.484 1 94 214 PRO A CA 1
ATOM 1687 C C . PRO A 1 214 ? -15.18 -27.203 -16.953 1 94 214 PRO A C 1
ATOM 1689 O O . PRO A 1 214 ? -14.891 -28.078 -16.125 1 94 2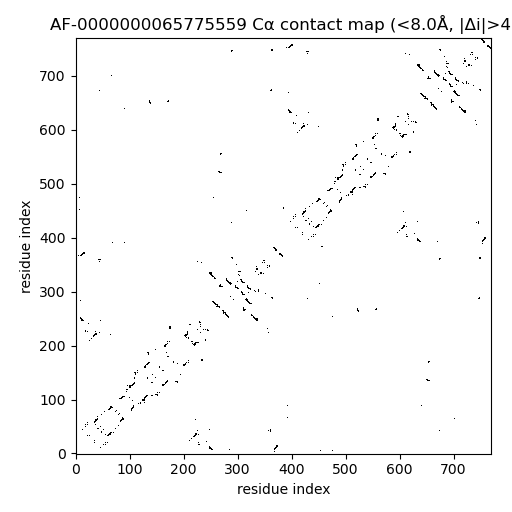14 PRO A O 1
ATOM 1692 N N . ASP A 1 215 ? -15.133 -27.406 -18.266 1 94.69 215 ASP A N 1
ATOM 1693 C CA . ASP A 1 215 ? -14.828 -28.734 -18.797 1 94.69 215 ASP A CA 1
ATOM 1694 C C . ASP A 1 215 ? -13.328 -28.875 -19.062 1 94.69 215 ASP A C 1
ATOM 1696 O O . ASP A 1 215 ? -12.875 -29.938 -19.516 1 94.69 215 ASP A O 1
ATOM 1700 N N . ARG A 1 216 ? -12.539 -27.875 -18.75 1 96.31 216 ARG A N 1
ATOM 1701 C CA . ARG A 1 216 ? -11.102 -27.891 -19.016 1 96.31 216 ARG A CA 1
ATOM 1702 C C . ARG A 1 216 ? -10.305 -27.516 -17.766 1 96.31 216 ARG A C 1
ATOM 1704 O O . ARG A 1 216 ? -9.359 -26.734 -17.828 1 96.31 216 ARG A O 1
ATOM 1711 N N . ILE A 1 217 ? -10.742 -28 -16.641 1 96.62 217 ILE A N 1
ATOM 1712 C CA . ILE A 1 217 ? -10.117 -27.484 -15.43 1 96.62 217 ILE A CA 1
ATOM 1713 C C . ILE A 1 217 ? -9.477 -28.641 -14.656 1 96.62 217 ILE A C 1
ATOM 1715 O O . ILE A 1 217 ? -8.906 -28.422 -13.586 1 96.62 217 ILE A O 1
ATOM 1719 N N . PHE A 1 218 ? -9.57 -29.906 -15.094 1 97.38 218 PHE A N 1
ATOM 1720 C CA . PHE A 1 218 ? -9.055 -31.094 -14.406 1 97.38 218 PHE A CA 1
ATOM 1721 C C . PHE A 1 218 ? -9.703 -31.25 -13.039 1 97.38 218 PHE A C 1
ATOM 1723 O O . PHE A 1 218 ? -10.922 -31.344 -12.93 1 97.38 218 PHE A O 1
ATOM 1730 N N . ASN A 1 219 ? -8.859 -31.328 -11.953 1 98 219 ASN A N 1
ATOM 1731 C CA . ASN A 1 219 ? -9.539 -31.719 -10.719 1 98 219 ASN A CA 1
ATOM 1732 C C . ASN A 1 219 ? -9.32 -30.688 -9.609 1 98 219 ASN A C 1
ATOM 1734 O O . ASN A 1 219 ? -9.516 -30.984 -8.43 1 98 219 ASN A O 1
ATOM 1738 N N . ALA A 1 220 ? -8.906 -29.453 -10.023 1 98.5 220 ALA A N 1
ATOM 1739 C CA . ALA A 1 220 ? -8.828 -28.359 -9.062 1 98.5 220 ALA A CA 1
ATOM 1740 C C . ALA A 1 220 ? -8.836 -27.016 -9.773 1 98.5 220 ALA A C 1
ATOM 1742 O O . ALA A 1 220 ? -8.328 -26.875 -10.883 1 98.5 220 ALA A O 1
ATOM 1743 N N . VAL A 1 221 ? -9.414 -26.031 -9.133 1 98.62 221 VAL A N 1
ATOM 1744 C CA . VAL A 1 221 ? -9.422 -24.656 -9.617 1 98.62 221 VAL A CA 1
ATOM 1745 C C . VAL A 1 221 ? -8.781 -23.734 -8.586 1 98.62 221 VAL A C 1
ATOM 1747 O O . VAL A 1 221 ? -9 -23.891 -7.379 1 98.62 221 VAL A O 1
ATOM 1750 N N . ARG A 1 222 ? -7.852 -22.953 -8.977 1 98.88 222 ARG A N 1
ATOM 1751 C CA . ARG A 1 222 ? -7.301 -21.891 -8.141 1 98.88 222 ARG A CA 1
ATOM 1752 C C . ARG A 1 222 ? -8.156 -20.641 -8.211 1 98.88 222 ARG A C 1
ATOM 1754 O O . ARG A 1 222 ? -8.07 -19.875 -9.188 1 98.88 222 ARG A O 1
ATOM 1761 N N . PHE A 1 223 ? -8.914 -20.422 -7.211 1 98.81 223 PHE A N 1
ATOM 1762 C CA . PHE A 1 223 ? -9.945 -19.391 -7.188 1 98.81 223 PHE A CA 1
ATOM 1763 C C . PHE A 1 223 ? -9.43 -18.125 -6.516 1 98.81 223 PHE A C 1
ATOM 1765 O O . PHE A 1 223 ? -9.359 -18.047 -5.289 1 98.81 223 PHE A O 1
ATOM 1772 N N . GLY A 1 224 ? -9.117 -17.094 -7.371 1 98.62 224 GLY A N 1
ATOM 1773 C CA . GLY A 1 224 ? -8.531 -15.844 -6.895 1 98.62 224 GLY A CA 1
ATOM 1774 C C . GLY A 1 224 ? -9.5 -14.672 -6.938 1 98.62 224 GLY A C 1
ATOM 1775 O O . GLY A 1 224 ? -10.375 -14.555 -6.074 1 98.62 224 GLY A O 1
ATOM 1776 N N . ILE A 1 225 ? -9.461 -13.875 -7.988 1 98.75 225 ILE A N 1
ATOM 1777 C CA . ILE A 1 225 ? -10.102 -12.562 -8.062 1 98.75 225 ILE A CA 1
ATOM 1778 C C . ILE A 1 225 ? -11.617 -12.711 -7.938 1 98.75 225 ILE A C 1
ATOM 1780 O O . ILE A 1 225 ? -12.273 -11.891 -7.301 1 98.75 225 ILE A O 1
ATOM 1784 N N . SER A 1 226 ? -12.148 -13.75 -8.484 1 98.81 226 SER A N 1
ATOM 1785 C CA . SER A 1 226 ? -13.602 -13.883 -8.492 1 98.81 226 SER A CA 1
ATOM 1786 C C . SER A 1 226 ? -14.125 -14.328 -7.137 1 98.81 226 SER A C 1
ATOM 1788 O O . SER A 1 226 ? -15.312 -14.18 -6.848 1 98.81 226 SER A O 1
ATOM 1790 N N . MET A 1 227 ? -13.273 -14.891 -6.352 1 98.81 227 MET A N 1
ATOM 1791 C CA . MET A 1 227 ? -13.648 -15.18 -4.969 1 98.81 227 MET A CA 1
ATOM 1792 C C . MET A 1 227 ? -14.039 -13.898 -4.234 1 98.81 227 MET A C 1
ATOM 1794 O O . MET A 1 227 ? -14.891 -13.93 -3.346 1 98.81 227 MET A O 1
ATOM 1798 N N . TYR A 1 228 ? -13.5 -12.805 -4.68 1 98.94 228 TYR A N 1
ATOM 1799 C CA . TYR A 1 228 ? -13.711 -11.516 -4.027 1 98.94 228 TYR A CA 1
ATOM 1800 C C . TYR A 1 228 ? -14.828 -10.727 -4.711 1 98.94 228 TYR A C 1
ATOM 1802 O O . TYR A 1 228 ? -15.055 -9.555 -4.398 1 98.94 228 TYR A O 1
ATOM 1810 N N . GLY A 1 229 ? -15.477 -11.352 -5.652 1 98.75 229 GLY A N 1
ATOM 1811 C CA . GLY A 1 229 ? -16.641 -10.773 -6.293 1 98.75 229 GLY A CA 1
ATOM 1812 C C . GLY A 1 229 ? -16.312 -9.914 -7.492 1 98.75 229 GLY A C 1
ATOM 1813 O O . GLY A 1 229 ? -17.125 -9.109 -7.941 1 98.75 229 GLY A O 1
ATOM 1814 N N . LEU A 1 230 ? -15.109 -10.039 -8.008 1 98.75 230 LEU A N 1
ATOM 1815 C CA . LEU A 1 230 ? -14.664 -9.219 -9.125 1 98.75 230 LEU A CA 1
ATOM 1816 C C . LEU A 1 230 ? -14.461 -10.07 -10.375 1 98.75 230 LEU A C 1
ATOM 1818 O O . LEU A 1 230 ? -13.93 -11.18 -10.289 1 98.75 230 LEU A O 1
ATOM 1822 N N . ALA A 1 231 ? -14.922 -9.578 -11.5 1 98.44 231 ALA A N 1
ATOM 1823 C CA . ALA A 1 231 ? -14.734 -10.289 -12.758 1 98.44 231 ALA A CA 1
ATOM 1824 C C . ALA A 1 231 ? -13.273 -10.234 -13.203 1 98.44 231 ALA A C 1
ATOM 1826 O O . ALA A 1 231 ? -12.609 -9.203 -13.047 1 98.44 231 ALA A O 1
ATOM 1827 N N . PRO A 1 232 ? -12.82 -11.32 -13.766 1 98.06 232 PRO A N 1
ATOM 1828 C CA . PRO A 1 232 ? -11.414 -11.367 -14.172 1 98.06 232 PRO A CA 1
ATOM 1829 C C . PRO A 1 232 ? -11.062 -10.289 -15.203 1 98.06 232 PRO A C 1
ATOM 1831 O O . PRO A 1 232 ? -9.906 -9.875 -15.289 1 98.06 232 PRO A O 1
ATOM 1834 N N . SER A 1 233 ? -11.945 -9.898 -16.016 1 96.69 233 SER A N 1
ATOM 1835 C CA . SER A 1 233 ? -11.805 -8.805 -16.969 1 96.69 233 SER A CA 1
ATOM 1836 C C . SER A 1 233 ? -13.156 -8.188 -17.297 1 96.69 233 SER A C 1
ATOM 1838 O O . SER A 1 233 ? -14.203 -8.766 -17 1 96.69 233 SER A O 1
ATOM 1840 N N . GLN A 1 234 ? -13.102 -6.984 -17.891 1 94.31 234 GLN A N 1
ATOM 1841 C CA . GLN A 1 234 ? -14.344 -6.336 -18.312 1 94.31 234 GLN A CA 1
ATOM 1842 C C . GLN A 1 234 ? -15.062 -7.168 -19.359 1 94.31 234 GLN A C 1
ATOM 1844 O O . GLN A 1 234 ? -16.281 -7.301 -19.328 1 94.31 234 GLN A O 1
ATOM 1849 N N . GLU A 1 235 ? -14.312 -7.773 -20.188 1 92.5 235 GLU A N 1
ATOM 1850 C CA . GLU A 1 235 ? -14.867 -8.562 -21.281 1 92.5 235 GLU A CA 1
ATOM 1851 C C . GLU A 1 235 ? -15.609 -9.789 -20.766 1 92.5 235 GLU A C 1
ATOM 1853 O O . GLU A 1 235 ? -16.578 -10.242 -21.375 1 92.5 235 GLU A O 1
ATOM 1858 N N . MET A 1 236 ? -15.234 -10.266 -19.656 1 94.25 236 MET A N 1
ATOM 1859 C CA . MET A 1 236 ? -15.766 -11.531 -19.141 1 94.25 236 MET A CA 1
ATOM 1860 C C . MET A 1 236 ? -17.062 -11.312 -18.391 1 94.25 236 MET A C 1
ATOM 1862 O O . MET A 1 236 ? -17.766 -12.266 -18.062 1 94.25 236 MET A O 1
ATOM 1866 N N . LYS A 1 237 ? -17.375 -10.125 -18.094 1 94.44 237 LYS A N 1
ATOM 1867 C CA . LYS A 1 237 ? -18.547 -9.836 -17.266 1 94.44 237 LYS A CA 1
ATOM 1868 C C . LYS A 1 237 ? -19.812 -10.422 -17.891 1 94.44 237 LYS A C 1
ATOM 1870 O O . LYS A 1 237 ? -20.656 -10.977 -17.172 1 94.44 237 LYS A O 1
ATOM 1875 N N . SER A 1 238 ? -19.891 -10.359 -19.234 1 93.5 238 SER A N 1
ATOM 1876 C CA . SER A 1 238 ? -21.094 -10.852 -19.906 1 93.5 238 SER A CA 1
ATOM 1877 C C . SER A 1 238 ? -21.078 -12.367 -20.031 1 93.5 238 SER A C 1
ATOM 1879 O O . SER A 1 238 ? -22.094 -12.977 -20.391 1 93.5 238 SER A O 1
ATOM 1881 N N . LEU A 1 239 ? -20 -12.992 -19.656 1 93.75 239 LEU A N 1
ATOM 1882 C CA . LEU A 1 239 ? -19.844 -14.43 -19.844 1 93.75 239 LEU A CA 1
ATOM 1883 C C . LEU A 1 239 ? -19.875 -15.156 -18.5 1 93.75 239 LEU A C 1
ATOM 1885 O O . LEU A 1 239 ? -19.688 -16.375 -18.438 1 93.75 239 LEU A O 1
ATOM 1889 N N . LEU A 1 240 ? -20.156 -14.477 -17.453 1 97.25 240 LEU A N 1
ATOM 1890 C CA . LEU A 1 240 ? -20.172 -15.078 -16.125 1 97.25 240 LEU A CA 1
ATOM 1891 C C . LEU A 1 240 ? -21.328 -16.062 -15.992 1 97.25 240 LEU A C 1
ATOM 1893 O O . LEU A 1 240 ? -22.453 -15.766 -16.359 1 97.25 240 LEU A O 1
ATOM 1897 N N . PRO A 1 241 ? -21.078 -17.219 -15.438 1 98 241 PRO A N 1
ATOM 1898 C CA . PRO A 1 241 ? -22.125 -18.25 -15.297 1 98 241 PRO A CA 1
ATOM 1899 C C . PRO A 1 241 ? -23.047 -17.984 -14.117 1 98 241 PRO A C 1
ATOM 1901 O O . PRO A 1 241 ? -24.109 -18.609 -14.008 1 98 241 PRO A O 1
ATOM 1904 N N . TYR A 1 242 ? -22.703 -17.188 -13.148 1 97.88 242 TYR A N 1
ATOM 1905 C CA . TYR A 1 242 ? -23.469 -16.75 -11.992 1 97.88 242 TYR A CA 1
ATOM 1906 C C . TYR A 1 242 ? -23.016 -15.367 -11.531 1 97.88 242 TYR A C 1
ATOM 1908 O O . TYR A 1 242 ? -21.922 -14.914 -11.875 1 97.88 242 TYR A O 1
ATOM 1916 N N . PRO A 1 243 ? -23.875 -14.664 -10.875 1 97.94 243 PRO A N 1
ATOM 1917 C CA . PRO A 1 243 ? -23.469 -13.344 -10.391 1 97.94 243 PRO A CA 1
ATOM 1918 C C . PRO A 1 243 ? -22.391 -13.414 -9.32 1 97.94 243 PRO A C 1
ATOM 1920 O O . PRO A 1 243 ? -22.422 -14.297 -8.453 1 97.94 243 PRO A O 1
ATOM 1923 N N . LEU A 1 244 ? -21.422 -12.578 -9.445 1 98.56 244 LEU A N 1
ATOM 1924 C CA . LEU A 1 244 ? -20.406 -12.406 -8.406 1 98.56 244 LEU A CA 1
ATOM 1925 C C . LEU A 1 244 ? -20.812 -11.32 -7.426 1 98.56 244 LEU A C 1
ATOM 1927 O O . LEU A 1 244 ? -21.438 -10.32 -7.812 1 98.56 244 LEU A O 1
ATOM 1931 N N . LYS A 1 245 ? -20.484 -11.492 -6.176 1 98.62 245 LYS A N 1
ATOM 1932 C CA . LYS A 1 245 ? -20.781 -10.492 -5.152 1 98.62 245 LYS A CA 1
ATOM 1933 C C . LYS A 1 245 ? -19.516 -9.812 -4.648 1 98.62 245 LYS A C 1
ATOM 1935 O O . LYS A 1 245 ? -18.672 -10.453 -4.023 1 98.62 245 LYS A O 1
ATOM 1940 N N . GLU A 1 246 ? -19.422 -8.523 -4.961 1 98.5 246 GLU A N 1
ATOM 1941 C CA . GLU A 1 246 ? -18.266 -7.738 -4.547 1 98.5 246 GLU A CA 1
ATOM 1942 C C . GLU A 1 246 ? -18.172 -7.66 -3.025 1 98.5 246 GLU A C 1
ATOM 1944 O O . GLU A 1 246 ? -19.141 -7.285 -2.355 1 98.5 246 GLU A O 1
ATOM 1949 N N . ALA A 1 247 ? -16.984 -7.996 -2.498 1 98.81 247 ALA A N 1
ATOM 1950 C CA . ALA A 1 247 ? -16.859 -8.172 -1.053 1 98.81 247 ALA A CA 1
ATOM 1951 C C . ALA A 1 247 ? -16.219 -6.941 -0.409 1 98.81 247 ALA A C 1
ATOM 1953 O O . ALA A 1 247 ? -16.203 -6.812 0.817 1 98.81 247 ALA A O 1
ATOM 1954 N N . PHE A 1 248 ? -15.781 -5.992 -1.192 1 98.88 248 PHE A N 1
ATOM 1955 C CA . PHE A 1 248 ? -14.977 -4.879 -0.693 1 98.88 248 PHE A CA 1
ATOM 1956 C C . PHE A 1 248 ? -15.734 -3.564 -0.824 1 98.88 248 PHE A C 1
ATOM 1958 O O . PHE A 1 248 ? -16.297 -3.266 -1.882 1 98.88 248 PHE A O 1
ATOM 1965 N N . SER A 1 249 ? -15.758 -2.762 0.199 1 98.81 249 SER A N 1
ATOM 1966 C CA . SER A 1 249 ? -16.188 -1.369 0.144 1 98.81 249 SER A CA 1
ATOM 1967 C C . SER A 1 249 ? -15.258 -0.471 0.957 1 98.81 249 SER A C 1
ATOM 1969 O O . SER A 1 249 ? -14.539 -0.947 1.838 1 98.81 249 SER A O 1
ATOM 1971 N N . LEU A 1 250 ? -15.188 0.781 0.649 1 98.94 250 LEU A N 1
ATOM 1972 C CA . LEU A 1 250 ? -14.289 1.767 1.244 1 98.94 250 LEU A CA 1
ATOM 1973 C C . LEU A 1 250 ? -15.047 3.029 1.632 1 98.94 250 LEU A C 1
ATOM 1975 O O . LEU A 1 250 ? -15.758 3.607 0.808 1 98.94 250 LEU A O 1
ATOM 1979 N N . HIS A 1 251 ? -14.906 3.418 2.898 1 98.88 251 HIS A N 1
ATOM 1980 C CA . HIS A 1 251 ? -15.695 4.52 3.432 1 98.88 251 HIS A CA 1
ATOM 1981 C C . HIS A 1 251 ? -14.836 5.465 4.262 1 98.88 251 HIS A C 1
ATOM 1983 O O . HIS A 1 251 ? -13.773 5.078 4.746 1 98.88 251 HIS A O 1
ATOM 1989 N N . SER A 1 252 ? -15.297 6.648 4.344 1 98.81 252 SER A N 1
ATOM 1990 C CA . SER A 1 252 ? -14.727 7.684 5.199 1 98.81 252 SER A CA 1
ATOM 1991 C C . SER A 1 252 ? -15.805 8.641 5.707 1 98.81 252 SER A C 1
ATOM 1993 O O . SER A 1 252 ? -17 8.305 5.703 1 98.81 252 SER A O 1
ATOM 1995 N N . ARG A 1 253 ? -15.383 9.758 6.309 1 98.81 253 ARG A N 1
ATOM 1996 C CA . ARG A 1 253 ? -16.312 10.789 6.773 1 98.81 253 ARG A CA 1
ATOM 1997 C C . ARG A 1 253 ? -15.719 12.18 6.574 1 98.81 253 ARG A C 1
ATOM 1999 O O . ARG A 1 253 ? -14.5 12.352 6.582 1 98.81 253 ARG A O 1
ATOM 2006 N N . LEU A 1 254 ? -16.625 13.133 6.371 1 98.75 254 LEU A N 1
ATOM 2007 C CA . LEU A 1 254 ? -16.188 14.523 6.309 1 98.75 254 LEU A CA 1
ATOM 2008 C C . LEU A 1 254 ? -15.57 14.953 7.633 1 98.75 254 LEU A C 1
ATOM 2010 O O . LEU A 1 254 ? -16.172 14.758 8.695 1 98.75 254 LEU A O 1
ATOM 2014 N N . THR A 1 255 ? -14.367 15.531 7.555 1 98.38 255 THR A N 1
ATOM 2015 C CA . THR A 1 255 ? -13.711 16.016 8.766 1 98.38 255 THR A CA 1
ATOM 2016 C C . THR A 1 255 ? -13.789 17.531 8.852 1 98.38 255 THR A C 1
ATOM 2018 O O . THR A 1 255 ? -13.562 18.109 9.914 1 98.38 255 THR A O 1
ATOM 2021 N N . HIS A 1 256 ? -14.016 18.172 7.77 1 98.06 256 HIS A N 1
ATOM 2022 C CA . HIS A 1 256 ? -14.164 19.625 7.684 1 98.06 256 HIS A CA 1
ATOM 2023 C C . HIS A 1 256 ? -15.062 20.016 6.52 1 98.06 256 HIS A C 1
ATOM 2025 O O . HIS A 1 256 ? -15.078 19.344 5.488 1 98.06 256 HIS A O 1
ATOM 2031 N N . VAL A 1 257 ? -15.922 20.938 6.684 1 97.94 257 VAL A N 1
ATOM 2032 C CA . VAL A 1 257 ? -16.797 21.5 5.652 1 97.94 257 VAL A CA 1
ATOM 2033 C C . VAL A 1 257 ? -16.703 23.031 5.668 1 97.94 257 VAL A C 1
ATOM 2035 O O . VAL A 1 257 ? -16.875 23.656 6.711 1 97.94 257 VAL A O 1
ATOM 2038 N N . LYS A 1 258 ? -16.406 23.609 4.551 1 96.19 258 LYS A N 1
ATOM 2039 C CA . LYS A 1 258 ? -16.281 25.062 4.492 1 96.19 258 LYS A CA 1
ATOM 2040 C C . LYS A 1 258 ? -16.844 25.609 3.184 1 96.19 258 LYS A C 1
ATOM 2042 O O . LYS A 1 258 ? -16.781 24.953 2.146 1 96.19 258 LYS A O 1
ATOM 2047 N N . LYS A 1 259 ? -17.391 26.797 3.244 1 96.25 259 LYS A N 1
ATOM 2048 C CA . LYS A 1 259 ? -17.766 27.516 2.037 1 96.25 259 LYS A CA 1
ATOM 2049 C C . LYS A 1 259 ? -16.594 28.344 1.497 1 96.25 259 LYS A C 1
ATOM 2051 O O . LYS A 1 259 ? -15.977 29.109 2.236 1 96.25 259 LYS A O 1
ATOM 2056 N N . VAL A 1 260 ? -16.25 28.125 0.3 1 96.62 260 VAL A N 1
ATOM 2057 C CA . VAL A 1 260 ? -15.164 28.891 -0.308 1 96.62 260 VAL A CA 1
ATOM 2058 C C . VAL A 1 260 ? -15.734 29.875 -1.323 1 96.62 260 VAL A C 1
ATOM 2060 O O . VAL A 1 260 ? -16.75 29.594 -1.961 1 96.62 260 VAL A O 1
ATOM 2063 N N . LYS A 1 261 ? -15.109 31 -1.412 1 96.38 261 LYS A N 1
ATOM 2064 C CA . LYS A 1 261 ? -15.547 32.031 -2.342 1 96.38 261 LYS A CA 1
ATOM 2065 C C . LYS A 1 261 ? -14.977 31.797 -3.738 1 96.38 261 LYS A C 1
ATOM 2067 O O . LYS A 1 261 ? -13.961 31.109 -3.891 1 96.38 261 LYS A O 1
ATOM 2072 N N . GLY A 1 262 ? -15.727 32.312 -4.668 1 97.31 262 GLY A N 1
ATOM 2073 C CA . GLY A 1 262 ? -15.141 32.344 -6 1 97.31 262 GLY A CA 1
ATOM 2074 C C . GLY A 1 262 ? -13.742 32.906 -6.031 1 97.31 262 GLY A C 1
ATOM 2075 O O . GLY A 1 262 ? -13.461 33.906 -5.391 1 97.31 262 GLY A O 1
ATOM 2076 N N . GLY A 1 263 ? -12.828 32.094 -6.758 1 97.06 263 GLY A N 1
ATOM 2077 C CA . GLY A 1 263 ? -11.453 32.562 -6.871 1 97.06 263 GLY A CA 1
ATOM 2078 C C . GLY A 1 263 ? -10.508 31.891 -5.891 1 97.06 263 GLY A C 1
ATOM 2079 O O . GLY A 1 263 ? -9.289 31.906 -6.086 1 97.06 263 GLY A O 1
ATOM 2080 N N . GLU A 1 264 ? -10.992 31.312 -4.824 1 96.75 264 GLU A N 1
ATOM 2081 C CA . GLU A 1 264 ? -10.141 30.641 -3.848 1 96.75 264 GLU A CA 1
ATOM 2082 C C . GLU A 1 264 ? -9.57 29.344 -4.414 1 96.75 264 GLU A C 1
ATOM 2084 O O . GLU A 1 264 ? -10.211 28.688 -5.242 1 96.75 264 GLU A O 1
ATOM 2089 N N . LYS A 1 265 ? -8.375 29 -3.986 1 97.5 265 LYS A N 1
ATOM 2090 C CA . LYS A 1 265 ? -7.676 27.812 -4.469 1 97.5 265 LYS A CA 1
ATOM 2091 C C . LYS A 1 265 ? -7.773 26.672 -3.461 1 97.5 265 LYS A C 1
ATOM 2093 O O . LYS A 1 265 ? -8.039 26.906 -2.279 1 97.5 265 LYS A O 1
ATOM 2098 N N . ILE A 1 266 ? -7.695 25.469 -4.02 1 97.06 266 ILE A N 1
ATOM 2099 C CA . ILE A 1 266 ? -7.828 24.266 -3.184 1 97.06 266 ILE A CA 1
ATOM 2100 C C . ILE A 1 266 ? -6.637 23.344 -3.41 1 97.06 266 ILE A C 1
ATOM 2102 O O . ILE A 1 266 ? -6.332 22.984 -4.551 1 97.06 266 ILE A O 1
ATOM 2106 N N . SER A 1 267 ? -5.941 22.969 -2.301 1 96.06 267 SER A N 1
ATOM 2107 C CA . SER A 1 267 ? -4.957 21.891 -2.26 1 96.06 267 SER A CA 1
ATOM 2108 C C . SER A 1 267 ? -3.637 22.312 -2.889 1 96.06 267 SER A C 1
ATOM 2110 O O . SER A 1 267 ? -3.391 23.516 -3.072 1 96.06 267 SER A O 1
ATOM 2112 N N . TYR A 1 268 ? -2.686 21.359 -2.998 1 94.88 268 TYR A N 1
ATOM 2113 C CA . TYR A 1 268 ? -1.323 21.578 -3.475 1 94.88 268 TYR A CA 1
ATOM 2114 C C . TYR A 1 268 ? -1.322 22.094 -4.91 1 94.88 268 TYR A C 1
ATOM 2116 O O . TYR A 1 268 ? -2.107 21.625 -5.742 1 94.88 268 TYR A O 1
ATOM 2124 N N . GLY A 1 269 ? -0.392 22.969 -5.156 1 93.38 269 GLY A N 1
ATOM 2125 C CA . GLY A 1 269 ? -0.192 23.469 -6.508 1 93.38 269 GLY A CA 1
ATOM 2126 C C . GLY A 1 269 ? -1.234 24.484 -6.926 1 93.38 269 GLY A C 1
ATOM 2127 O O . GLY A 1 269 ? -1.093 25.141 -7.961 1 93.38 269 GLY A O 1
ATOM 2128 N N . ALA A 1 270 ? -2.26 24.578 -6.059 1 93.94 270 ALA A N 1
ATOM 2129 C CA . ALA A 1 270 ? -3.35 25.5 -6.363 1 93.94 270 ALA A CA 1
ATOM 2130 C C . ALA A 1 270 ? -3.928 25.234 -7.75 1 93.94 270 ALA A C 1
ATOM 2132 O O . ALA A 1 270 ? -4.184 26.156 -8.516 1 93.94 270 ALA A O 1
ATOM 2133 N N . THR A 1 271 ? -4.117 23.938 -8.016 1 91.94 271 THR A N 1
ATOM 2134 C CA . THR A 1 271 ? -4.504 23.531 -9.359 1 91.94 271 THR A CA 1
ATOM 2135 C C . THR A 1 271 ? -6.012 23.656 -9.547 1 91.94 271 THR A C 1
ATOM 2137 O O . THR A 1 271 ? -6.516 23.531 -10.664 1 91.94 271 THR A O 1
ATOM 2140 N N . TYR A 1 272 ? -6.742 23.828 -8.5 1 96.38 272 TYR A N 1
ATOM 2141 C CA . TYR A 1 272 ? -8.18 24.047 -8.539 1 96.38 272 TYR A CA 1
ATOM 2142 C C . TYR A 1 272 ? -8.547 25.422 -8.016 1 96.38 272 TYR A C 1
ATOM 2144 O O . TYR A 1 272 ? -8.039 25.859 -6.98 1 96.38 272 TYR A O 1
ATOM 2152 N N . GLU A 1 273 ? -9.367 26.094 -8.711 1 97.5 273 GLU A N 1
ATOM 2153 C CA . GLU A 1 273 ? -9.906 27.391 -8.336 1 97.5 273 GLU A CA 1
ATOM 2154 C C . GLU A 1 273 ? -11.43 27.391 -8.406 1 97.5 273 GLU A C 1
ATOM 2156 O O . GLU A 1 273 ? -12.008 27.062 -9.445 1 97.5 273 GLU A O 1
ATOM 2161 N N . ALA A 1 274 ? -12.039 27.766 -7.301 1 97 274 ALA A N 1
ATOM 2162 C CA . ALA A 1 274 ? -13.492 27.812 -7.285 1 97 274 ALA A CA 1
ATOM 2163 C C . ALA A 1 274 ? -14.016 28.891 -8.234 1 97 274 ALA A C 1
ATOM 2165 O O . ALA A 1 274 ? -13.578 30.047 -8.172 1 97 274 ALA A O 1
ATOM 2166 N N . GLU A 1 275 ? -14.906 28.484 -9.062 1 96.12 275 GLU A N 1
ATOM 2167 C CA . GLU A 1 275 ? -15.484 29.453 -9.992 1 96.12 275 GLU A CA 1
ATOM 2168 C C . GLU A 1 275 ? -16.531 30.312 -9.305 1 96.12 275 GLU A C 1
ATOM 2170 O O . GLU A 1 275 ? -16.641 31.516 -9.594 1 96.12 275 GLU A O 1
ATOM 2175 N N . THR A 1 276 ? -17.297 29.75 -8.508 1 97.12 276 THR A N 1
ATOM 2176 C CA . THR A 1 276 ? -18.312 30.391 -7.688 1 97.12 276 THR A CA 1
ATOM 2177 C C . THR A 1 276 ? -18.172 29.969 -6.227 1 97.12 276 THR A C 1
ATOM 2179 O O . THR A 1 276 ? -17.312 29.156 -5.891 1 97.12 276 THR A O 1
ATOM 2182 N N . ASP A 1 277 ? -19.016 30.625 -5.484 1 97.88 277 ASP A N 1
ATOM 2183 C CA . ASP A 1 277 ? -19.078 30.141 -4.105 1 97.88 277 ASP A CA 1
ATOM 2184 C C . ASP A 1 277 ? -19.516 28.688 -4.055 1 97.88 277 ASP A C 1
ATOM 2186 O O . ASP A 1 277 ? -20.469 28.297 -4.719 1 97.88 277 ASP A O 1
ATOM 2190 N N . GLU A 1 278 ? -18.797 27.844 -3.346 1 97.88 278 GLU A N 1
ATOM 2191 C CA . GLU A 1 278 ? -19.125 26.438 -3.285 1 97.88 278 GLU A CA 1
ATOM 2192 C C . GLU A 1 278 ? -18.719 25.812 -1.948 1 97.88 278 GLU A C 1
ATOM 2194 O O . GLU A 1 278 ? -17.938 26.406 -1.205 1 97.88 278 GLU A O 1
ATOM 2199 N N . TRP A 1 279 ? -19.359 24.703 -1.648 1 98.31 279 TRP A N 1
ATOM 2200 C CA . TRP A 1 279 ? -19.031 23.953 -0.431 1 98.31 279 TRP A CA 1
ATOM 2201 C C . TRP A 1 279 ? -17.969 22.906 -0.697 1 98.31 279 TRP A C 1
ATOM 2203 O O . TRP A 1 279 ? -18.062 22.125 -1.649 1 98.31 279 TRP A O 1
ATOM 2213 N N . ILE A 1 280 ? -16.938 22.953 0.135 1 98.5 280 ILE A N 1
ATOM 2214 C CA . ILE A 1 280 ? -15.828 22 0.03 1 98.5 280 ILE A CA 1
ATOM 2215 C C . ILE A 1 280 ? -15.773 21.141 1.288 1 98.5 280 ILE A C 1
ATOM 2217 O O . ILE A 1 280 ? -15.875 21.656 2.404 1 98.5 280 ILE A O 1
ATOM 2221 N N . GLY A 1 281 ? -15.695 19.828 1.099 1 98.69 281 GLY A N 1
ATOM 2222 C CA . GLY A 1 281 ? -15.477 18.891 2.186 1 98.69 281 GLY A CA 1
ATOM 2223 C C . GLY A 1 281 ? -14.086 18.266 2.17 1 98.69 281 GLY A C 1
ATOM 2224 O O . GLY A 1 281 ? -13.555 17.953 1.103 1 98.69 281 GLY A O 1
ATOM 2225 N N . THR A 1 282 ? -13.484 18.172 3.336 1 98.81 282 THR A N 1
ATOM 2226 C CA . THR A 1 282 ? -12.227 17.453 3.479 1 98.81 282 THR A CA 1
ATOM 2227 C C . THR A 1 282 ? -12.469 16.031 3.963 1 98.81 282 THR A C 1
ATOM 2229 O O . THR A 1 282 ? -13.25 15.805 4.887 1 98.81 282 THR A O 1
ATOM 2232 N N . VAL A 1 283 ? -11.875 15.078 3.32 1 98.88 283 VAL A N 1
ATOM 2233 C CA . VAL A 1 283 ? -11.992 13.656 3.629 1 98.88 283 VAL A CA 1
ATOM 2234 C C . VAL A 1 283 ? -10.625 13.102 4.031 1 98.88 283 VAL A C 1
ATOM 2236 O O . VAL A 1 283 ? -9.633 13.312 3.33 1 98.88 283 VAL A O 1
ATOM 2239 N N . PRO A 1 284 ? -10.523 12.414 5.191 1 98.75 284 PRO A N 1
ATOM 2240 C CA . PRO A 1 284 ? -9.219 11.977 5.707 1 98.75 284 PRO A CA 1
ATOM 2241 C C . PRO A 1 284 ? -8.727 10.695 5.051 1 98.75 284 PRO A C 1
ATOM 2243 O O . PRO A 1 284 ? -8.516 9.688 5.738 1 98.75 284 PRO A O 1
ATOM 2246 N N . ILE A 1 285 ? -8.469 10.742 3.805 1 98.81 285 ILE A N 1
ATOM 2247 C CA . ILE A 1 285 ? -7.875 9.664 3.02 1 98.81 285 ILE A CA 1
ATOM 2248 C C . ILE A 1 285 ? -7.023 10.258 1.897 1 98.81 285 ILE A C 1
ATOM 2250 O O . ILE A 1 285 ? -7.395 11.266 1.292 1 98.81 285 ILE A O 1
ATOM 2254 N N . GLY A 1 286 ? -5.895 9.688 1.622 1 98.69 286 GLY A N 1
ATOM 2255 C CA . GLY A 1 286 ? -4.996 10.164 0.578 1 98.69 286 GLY A CA 1
ATOM 2256 C C . GLY A 1 286 ? -4.141 9.062 -0.017 1 98.69 286 GLY A C 1
ATOM 2257 O O . GLY A 1 286 ? -4.457 7.875 0.122 1 98.69 286 GLY A O 1
ATOM 2258 N N . TYR A 1 287 ? -3.088 9.531 -0.719 1 98.56 287 TYR A N 1
ATOM 2259 C CA . TYR A 1 287 ? -2.354 8.555 -1.51 1 98.56 287 TYR A CA 1
ATOM 2260 C C . TYR A 1 287 ? -1.562 7.609 -0.611 1 98.56 287 TYR A C 1
ATOM 2262 O O . TYR A 1 287 ? -1.251 6.484 -1.005 1 98.56 287 TYR A O 1
ATOM 2270 N N . ALA A 1 288 ? -1.227 7.953 0.621 1 98.62 288 ALA A N 1
ATOM 2271 C CA . ALA A 1 288 ? -0.529 7.043 1.526 1 98.62 288 ALA A CA 1
ATOM 2272 C C . ALA A 1 288 ? -1.469 5.961 2.049 1 98.62 288 ALA A C 1
ATOM 2274 O O . ALA A 1 288 ? -1.021 4.965 2.621 1 98.62 288 ALA A O 1
ATOM 2275 N N . ASP A 1 289 ? -2.773 6.148 1.83 1 98.62 289 ASP A N 1
ATOM 2276 C CA . ASP A 1 289 ? -3.766 5.148 2.205 1 98.62 289 ASP A CA 1
ATOM 2277 C C . ASP A 1 289 ? -4.094 4.234 1.025 1 98.62 289 ASP A C 1
ATOM 2279 O O . ASP A 1 289 ? -4.879 3.293 1.163 1 98.62 289 ASP A O 1
ATOM 2283 N N . GLY A 1 290 ? -3.555 4.496 -0.064 1 98.31 290 GLY A N 1
ATOM 2284 C CA . GLY A 1 290 ? -3.826 3.707 -1.255 1 98.31 290 GLY A CA 1
ATOM 2285 C C . GLY A 1 290 ? -4.781 4.387 -2.219 1 98.31 290 GLY A C 1
ATOM 2286 O O . GLY A 1 290 ? -5.043 3.871 -3.307 1 98.31 290 GLY A O 1
ATOM 2287 N N . TRP A 1 291 ? -5.402 5.5 -1.821 1 98.69 291 TRP A N 1
ATOM 2288 C CA . TRP A 1 291 ? -6.16 6.336 -2.748 1 98.69 291 TRP A CA 1
ATOM 2289 C C . TRP A 1 291 ? -5.242 7.309 -3.48 1 98.69 291 TRP A C 1
ATOM 2291 O O . TRP A 1 291 ? -5.105 8.469 -3.074 1 98.69 291 TRP A O 1
ATOM 2301 N N . LEU A 1 292 ? -4.664 6.914 -4.543 1 98.19 292 LEU A N 1
ATOM 2302 C CA . LEU A 1 292 ? -3.471 7.473 -5.172 1 98.19 292 LEU A CA 1
ATOM 2303 C C . LEU A 1 292 ? -3.742 8.875 -5.707 1 98.19 292 LEU A C 1
ATOM 2305 O O . LEU A 1 292 ? -4.898 9.289 -5.816 1 98.19 292 LEU A O 1
ATOM 2309 N N . ARG A 1 293 ? -2.672 9.57 -5.98 1 97.69 293 ARG A N 1
ATOM 2310 C CA . ARG A 1 293 ? -2.754 10.945 -6.461 1 97.69 293 ARG A CA 1
ATOM 2311 C C . ARG A 1 293 ? -3.537 11.031 -7.766 1 97.69 293 ARG A C 1
ATOM 2313 O O . ARG A 1 293 ? -4.234 12.016 -8.016 1 97.69 293 ARG A O 1
ATOM 2320 N N . ARG A 1 294 ? -3.463 10 -8.562 1 97.44 294 ARG A N 1
ATOM 2321 C CA . ARG A 1 294 ? -4.094 9.977 -9.883 1 97.44 294 ARG A CA 1
ATOM 2322 C C . ARG A 1 294 ? -5.613 9.883 -9.758 1 97.44 294 ARG A C 1
ATOM 2324 O O . ARG A 1 294 ? -6.328 9.953 -10.758 1 97.44 294 ARG A O 1
ATOM 2331 N N . MET A 1 295 ? -6.145 9.727 -8.57 1 98.31 295 MET A N 1
ATOM 2332 C CA . MET A 1 295 ? -7.59 9.695 -8.359 1 98.31 295 MET A CA 1
ATOM 2333 C C . MET A 1 295 ? -8.188 11.094 -8.469 1 98.31 295 MET A C 1
ATOM 2335 O O . MET A 1 295 ? -9.398 11.266 -8.297 1 98.31 295 MET A O 1
ATOM 2339 N N . GLN A 1 296 ? -7.316 12.047 -8.719 1 96.88 296 GLN A N 1
ATOM 2340 C CA . GLN A 1 296 ? -7.797 13.406 -8.969 1 96.88 296 GLN A CA 1
ATOM 2341 C C . GLN A 1 296 ? -8.922 13.406 -10 1 96.88 296 GLN A C 1
ATOM 2343 O O . GLN A 1 296 ? -8.883 12.656 -10.977 1 96.88 296 GLN A O 1
ATOM 2348 N N . HIS A 1 297 ? -10 14.164 -9.797 1 96.94 297 HIS A N 1
ATOM 2349 C CA . HIS A 1 297 ? -11.141 14.383 -10.68 1 96.94 297 HIS A CA 1
ATOM 2350 C C . HIS A 1 297 ? -12.125 13.227 -10.602 1 96.94 297 HIS A C 1
ATOM 2352 O O . HIS A 1 297 ? -13.125 13.203 -11.328 1 96.94 297 HIS A O 1
ATOM 2358 N N . PHE A 1 298 ? -11.883 12.195 -9.844 1 98.62 298 PHE A N 1
ATOM 2359 C CA . PHE A 1 298 ? -12.867 11.156 -9.57 1 98.62 298 PHE A CA 1
ATOM 2360 C C . PHE A 1 298 ? -14 11.703 -8.695 1 98.62 298 PHE A C 1
ATOM 2362 O O . PHE A 1 298 ? -13.875 12.781 -8.117 1 98.62 298 PHE A O 1
ATOM 2369 N N . SER A 1 299 ? -15.117 11.008 -8.641 1 98.75 299 SER A N 1
ATOM 2370 C CA . SER A 1 299 ? -16.234 11.406 -7.789 1 98.75 299 SER A CA 1
ATOM 2371 C C . SER A 1 299 ? -16.547 10.336 -6.754 1 98.75 299 SER A C 1
ATOM 2373 O O . SER A 1 299 ? -16.516 9.141 -7.062 1 98.75 299 SER A O 1
ATOM 2375 N N . VAL A 1 300 ? -16.859 10.766 -5.605 1 98.88 300 VAL A N 1
ATOM 2376 C CA . VAL A 1 300 ? -17.281 9.883 -4.527 1 98.88 300 VAL A CA 1
ATOM 2377 C C . VAL A 1 300 ? -18.75 10.133 -4.203 1 98.88 300 VAL A C 1
ATOM 2379 O O . VAL A 1 300 ? -19.391 11 -4.809 1 98.88 300 VAL A O 1
ATOM 2382 N N . LEU A 1 301 ? -19.281 9.289 -3.312 1 98.88 301 LEU A N 1
ATOM 2383 C CA . LEU A 1 301 ? -20.672 9.469 -2.924 1 98.88 301 LEU A CA 1
ATOM 2384 C C . LEU A 1 301 ? -20.766 10.109 -1.546 1 98.88 301 LEU A C 1
ATOM 2386 O O . LEU A 1 301 ? -20.109 9.68 -0.602 1 98.88 301 LEU A O 1
ATOM 2390 N N . VAL A 1 302 ? -21.531 11.125 -1.436 1 98.56 302 VAL A N 1
ATOM 2391 C CA . VAL A 1 302 ? -21.891 11.758 -0.168 1 98.56 302 VAL A CA 1
ATOM 2392 C C . VAL A 1 302 ? -23.375 12.117 -0.167 1 98.56 302 VAL A C 1
ATOM 2394 O O . VAL A 1 302 ? -23.859 12.82 -1.063 1 98.56 302 VAL A O 1
ATOM 2397 N N . ASP A 1 303 ? -24.094 11.633 0.751 1 97.69 303 ASP A N 1
ATOM 2398 C CA . ASP A 1 303 ? -25.547 11.82 0.832 1 97.69 303 ASP A CA 1
ATOM 2399 C C . ASP A 1 303 ? -26.234 11.367 -0.454 1 97.69 303 ASP A C 1
ATOM 2401 O O . ASP A 1 303 ? -27.156 12.023 -0.94 1 97.69 303 ASP A O 1
ATOM 2405 N N . GLY A 1 304 ? -25.75 10.336 -0.984 1 97.69 304 GLY A N 1
ATOM 2406 C CA . GLY A 1 304 ? -26.344 9.703 -2.15 1 97.69 304 GLY A CA 1
ATOM 2407 C C . GLY A 1 304 ? -26.031 10.43 -3.445 1 97.69 304 GLY A C 1
ATOM 2408 O O . GLY A 1 304 ? -26.531 10.062 -4.508 1 97.69 304 GLY A O 1
ATOM 2409 N N . LYS A 1 305 ? -25.203 11.438 -3.395 1 98.06 305 LYS A N 1
ATOM 2410 C CA . LYS A 1 305 ? -24.891 12.242 -4.57 1 98.06 305 LYS A CA 1
ATOM 2411 C C . LYS A 1 305 ? -23.406 12.148 -4.914 1 98.06 305 LYS A C 1
ATOM 2413 O O . LYS A 1 305 ? -22.562 12.008 -4.023 1 98.06 305 LYS A O 1
ATOM 2418 N N . ARG A 1 306 ? -23.109 12.258 -6.211 1 98.38 306 ARG A N 1
ATOM 2419 C CA . ARG A 1 306 ? -21.719 12.289 -6.656 1 98.38 306 ARG A CA 1
ATOM 2420 C C . ARG A 1 306 ? -21.062 13.617 -6.277 1 98.38 306 ARG A C 1
ATOM 2422 O O . ARG A 1 306 ? -21.609 14.688 -6.523 1 98.38 306 ARG A O 1
ATOM 2429 N N . ALA A 1 307 ? -20 13.539 -5.656 1 98.69 307 ALA A N 1
ATOM 2430 C CA . ALA A 1 307 ? -19.188 14.688 -5.281 1 98.69 307 ALA A CA 1
ATOM 2431 C C . ALA A 1 307 ? -17.766 14.57 -5.855 1 98.69 307 ALA A C 1
ATOM 2433 O O . ALA A 1 307 ? -17.016 13.672 -5.48 1 98.69 307 ALA A O 1
ATOM 2434 N N . PRO A 1 308 ? -17.359 15.453 -6.73 1 98.69 308 PRO A N 1
ATOM 2435 C CA . PRO A 1 308 ? -16.047 15.336 -7.367 1 98.69 308 PRO A CA 1
ATOM 2436 C C . PRO A 1 308 ? -14.898 15.703 -6.43 1 98.69 308 PRO A C 1
ATOM 2438 O O . PRO A 1 308 ? -15.031 16.609 -5.617 1 98.69 308 PRO A O 1
ATOM 2441 N N . ILE A 1 309 ? -13.828 14.977 -6.535 1 98.75 309 ILE A N 1
ATOM 2442 C CA . ILE A 1 309 ? -12.578 15.367 -5.887 1 98.75 309 ILE A CA 1
ATOM 2443 C C . ILE A 1 309 ? -12.023 16.625 -6.555 1 98.75 309 ILE A C 1
ATOM 2445 O O . ILE A 1 309 ? -11.875 16.672 -7.777 1 98.75 309 ILE A O 1
ATOM 2449 N N . VAL A 1 310 ? -11.734 17.656 -5.773 1 98.31 310 VAL A N 1
ATOM 2450 C CA . VAL A 1 310 ? -11.219 18.922 -6.309 1 98.31 310 VAL A CA 1
ATOM 2451 C C . VAL A 1 310 ? -9.82 19.188 -5.758 1 98.31 310 VAL A C 1
ATOM 2453 O O . VAL A 1 310 ? -9.562 18.953 -4.574 1 98.31 310 VAL A O 1
ATOM 2456 N N . GLY A 1 311 ? -8.938 19.672 -6.625 1 97.38 311 GLY A N 1
ATOM 2457 C CA . GLY A 1 311 ? -7.535 19.797 -6.258 1 97.38 311 GLY A CA 1
ATOM 2458 C C . GLY A 1 311 ? -6.801 18.469 -6.223 1 97.38 311 GLY A C 1
ATOM 2459 O O . GLY A 1 311 ? -7.32 17.453 -6.688 1 97.38 311 GLY A O 1
ATOM 2460 N N . ARG A 1 312 ? -5.617 18.5 -5.723 1 97.62 312 ARG A N 1
ATOM 2461 C CA . ARG A 1 312 ? -4.773 17.312 -5.68 1 97.62 312 ARG A CA 1
ATOM 2462 C C . ARG A 1 312 ? -5.148 16.422 -4.504 1 97.62 312 ARG A C 1
ATOM 2464 O O . ARG A 1 312 ? -5.5 16.906 -3.432 1 97.62 312 ARG A O 1
ATOM 2471 N N . VAL A 1 313 ? -5.125 15.133 -4.723 1 98.38 313 VAL A N 1
ATOM 2472 C CA . VAL A 1 313 ? -5.156 14.195 -3.605 1 98.38 313 VAL A CA 1
ATOM 2473 C C . VAL A 1 313 ? -3.867 14.312 -2.795 1 98.38 313 VAL A C 1
ATOM 2475 O O . VAL A 1 313 ? -2.771 14.117 -3.328 1 98.38 313 VAL A O 1
ATOM 2478 N N . CYS A 1 314 ? -3.979 14.695 -1.531 1 98.25 314 CYS A N 1
ATOM 2479 C CA . CYS A 1 314 ? -2.822 14.828 -0.654 1 98.25 314 CYS A CA 1
ATOM 2480 C C . CYS A 1 314 ? -2.434 13.484 -0.051 1 98.25 314 CYS A C 1
ATOM 2482 O O . CYS A 1 314 ? -2.992 12.445 -0.421 1 98.25 314 CYS A O 1
ATOM 2484 N N . MET A 1 315 ? -1.395 13.469 0.819 1 98.38 315 MET A N 1
ATOM 2485 C CA . MET A 1 315 ? -0.867 12.234 1.393 1 98.38 315 MET A CA 1
ATOM 2486 C C . MET A 1 315 ? -1.91 11.555 2.27 1 98.38 315 MET A C 1
ATOM 2488 O O . MET A 1 315 ? -2.09 10.336 2.195 1 98.38 315 MET A O 1
ATOM 2492 N N . ASP A 1 316 ? -2.699 12.406 3.029 1 98.62 316 ASP A N 1
ATOM 2493 C CA . ASP A 1 316 ? -3.562 11.797 4.039 1 98.62 316 ASP A CA 1
ATOM 2494 C C . ASP A 1 316 ? -4.984 12.352 3.943 1 98.62 316 ASP A C 1
ATOM 2496 O O . ASP A 1 316 ? -5.848 11.992 4.746 1 98.62 316 ASP A O 1
ATOM 2500 N N . GLN A 1 317 ? -5.191 13.273 2.992 1 98.5 317 GLN A N 1
ATOM 2501 C CA . GLN A 1 317 ? -6.488 13.93 2.869 1 98.5 317 GLN A CA 1
ATOM 2502 C C . GLN A 1 317 ? -6.801 14.266 1.412 1 98.5 317 GLN A C 1
ATOM 2504 O O . GLN A 1 317 ? -5.891 14.383 0.589 1 98.5 317 GLN A O 1
ATOM 2509 N N . MET A 1 318 ? -8.047 14.414 1.164 1 98.62 318 MET A N 1
ATOM 2510 C CA . MET A 1 318 ? -8.5 14.945 -0.118 1 98.62 318 MET A CA 1
ATOM 2511 C C . MET A 1 318 ? -9.695 15.867 0.069 1 98.62 318 MET A C 1
ATOM 2513 O O . MET A 1 318 ? -10.336 15.859 1.121 1 98.62 318 MET A O 1
ATOM 2517 N N . MET A 1 319 ? -9.922 16.719 -0.895 1 98.75 319 MET A N 1
ATOM 2518 C CA . MET A 1 319 ? -11.062 17.641 -0.861 1 98.75 319 MET A CA 1
ATOM 2519 C C . MET A 1 319 ? -12.086 17.281 -1.933 1 98.75 319 MET A C 1
ATOM 2521 O O . MET A 1 319 ? -11.711 16.891 -3.043 1 98.75 319 MET A O 1
ATOM 2525 N N . ILE A 1 320 ? -13.32 17.391 -1.623 1 98.81 320 ILE A N 1
ATOM 2526 C CA . ILE A 1 320 ? -14.406 17.141 -2.572 1 98.81 320 ILE A CA 1
ATOM 2527 C C . ILE A 1 320 ? -15.344 18.344 -2.602 1 98.81 320 ILE A C 1
ATOM 2529 O O . ILE A 1 320 ? -15.484 19.062 -1.608 1 98.81 320 ILE A O 1
ATOM 2533 N N . ARG A 1 321 ? -15.914 18.609 -3.705 1 98.69 321 ARG A N 1
ATOM 2534 C CA . ARG A 1 321 ? -16.969 19.625 -3.811 1 98.69 321 ARG A CA 1
ATOM 2535 C C . ARG A 1 321 ? -18.312 19.047 -3.4 1 98.69 321 ARG A C 1
ATOM 2537 O O . ARG A 1 321 ? -18.781 18.078 -3.982 1 98.69 321 ARG A O 1
ATOM 2544 N N . LEU A 1 322 ? -18.953 19.625 -2.449 1 98.69 322 LEU A N 1
ATOM 2545 C CA . LEU A 1 322 ? -20.219 19.172 -1.917 1 98.69 322 LEU A CA 1
ATOM 2546 C C . LEU A 1 322 ? -21.391 19.812 -2.654 1 98.69 322 LEU A C 1
ATOM 2548 O O . LEU A 1 322 ? -21.297 20.969 -3.074 1 98.69 322 LEU A O 1
ATOM 2552 N N . PRO A 1 323 ? -22.484 19.094 -2.785 1 97.44 323 PRO A N 1
ATOM 2553 C CA . PRO A 1 323 ? -23.672 19.688 -3.426 1 97.44 323 PRO A CA 1
ATOM 2554 C C . PRO A 1 323 ? -24.297 20.781 -2.582 1 97.44 323 PRO A C 1
ATOM 2556 O O . PRO A 1 323 ? -24.922 21.703 -3.125 1 97.44 323 PRO A O 1
ATOM 2559 N N . TYR A 1 324 ? -24.25 20.75 -1.373 1 98.06 324 TYR A N 1
ATOM 2560 C CA . TYR A 1 324 ? -24.719 21.672 -0.359 1 98.06 324 TYR A CA 1
ATOM 2561 C C . TYR A 1 324 ? -23.984 21.469 0.96 1 98.06 324 TYR A C 1
ATOM 2563 O O . TYR A 1 324 ? -23.109 20.609 1.062 1 98.06 324 TYR A O 1
ATOM 2571 N N . GLU A 1 325 ? -24.234 22.344 1.807 1 98.25 325 GLU A N 1
ATOM 2572 C CA . GLU A 1 325 ? -23.609 22.203 3.123 1 98.25 325 GLU A CA 1
ATOM 2573 C C . GLU A 1 325 ? -24.031 20.875 3.775 1 98.25 325 GLU A C 1
ATOM 2575 O O . GLU A 1 325 ? -25.203 20.516 3.75 1 98.25 325 GLU A O 1
ATOM 2580 N N . LEU A 1 326 ? -23.078 20.141 4.215 1 98.44 326 LEU A N 1
ATOM 2581 C CA . LEU A 1 326 ? -23.297 18.906 4.969 1 98.44 326 LEU A CA 1
ATOM 2582 C C . LEU A 1 326 ? -22.547 18.938 6.297 1 98.44 326 LEU A C 1
ATOM 2584 O O . LEU A 1 326 ? -21.516 19.594 6.414 1 98.44 326 LEU A O 1
ATOM 2588 N N . PRO A 1 327 ? -23.094 18.312 7.305 1 97.5 327 PRO A N 1
ATOM 2589 C CA . PRO A 1 327 ? -22.406 18.344 8.594 1 97.5 327 PRO A CA 1
ATOM 2590 C C . PRO A 1 327 ? -21.109 17.531 8.594 1 97.5 327 PRO A C 1
ATOM 2592 O O . PRO A 1 327 ? -21.031 16.5 7.914 1 97.5 327 PRO A O 1
ATOM 2595 N N . VAL A 1 328 ? -20.156 17.953 9.367 1 97.44 328 VAL A N 1
ATOM 2596 C CA . VAL A 1 328 ? -19 17.125 9.688 1 97.44 328 VAL A CA 1
ATOM 2597 C C . VAL A 1 328 ? -19.453 15.773 10.219 1 97.44 328 VAL A C 1
ATOM 2599 O O . VAL A 1 328 ? -20.438 15.68 10.945 1 97.44 328 VAL A O 1
ATOM 2602 N N . GLY A 1 329 ? -18.781 14.742 9.758 1 97.88 329 GLY A N 1
ATOM 2603 C CA . GLY A 1 329 ? -19.156 13.406 10.172 1 97.88 329 GLY A CA 1
ATOM 2604 C C . GLY A 1 329 ? -20 12.672 9.133 1 97.88 329 GLY A C 1
ATOM 2605 O O . GLY A 1 329 ? -20.172 11.453 9.227 1 97.88 329 GLY A O 1
ATOM 2606 N N . THR A 1 330 ? -20.453 13.406 8.117 1 98.56 330 THR A N 1
ATOM 2607 C CA . THR A 1 330 ? -21.219 12.758 7.062 1 98.56 330 THR A CA 1
ATOM 2608 C C . THR A 1 330 ? -20.391 11.68 6.375 1 98.56 330 THR A C 1
ATOM 2610 O O . THR A 1 330 ? -19.203 11.891 6.074 1 98.56 330 THR A O 1
ATOM 2613 N N . LYS A 1 331 ? -21.031 10.523 6.168 1 98.69 331 LYS A N 1
ATOM 2614 C CA . LYS A 1 331 ? -20.344 9.398 5.547 1 98.69 331 LYS A CA 1
ATOM 2615 C C . LYS A 1 331 ? -20.031 9.688 4.078 1 98.69 331 LYS A C 1
ATOM 2617 O O . LYS A 1 331 ? -20.875 10.242 3.361 1 98.69 331 LYS A O 1
ATOM 2622 N N . VAL A 1 332 ? -18.875 9.406 3.684 1 98.94 332 VAL A N 1
ATOM 2623 C CA . VAL A 1 332 ? -18.422 9.461 2.301 1 98.94 332 VAL A CA 1
ATOM 2624 C C . VAL A 1 332 ? -18.078 8.055 1.809 1 98.94 332 VAL A C 1
ATOM 2626 O O . VAL A 1 332 ? -17.359 7.316 2.477 1 98.94 332 VAL A O 1
ATOM 2629 N N . THR A 1 333 ? -18.625 7.629 0.711 1 98.94 333 THR A N 1
ATOM 2630 C CA . THR A 1 333 ? -18.359 6.312 0.143 1 98.94 333 THR A CA 1
ATOM 2631 C C . THR A 1 333 ? -17.484 6.426 -1.096 1 98.94 333 THR A C 1
ATOM 2633 O O . THR A 1 333 ? -17.859 7.062 -2.082 1 98.94 333 THR A O 1
ATOM 2636 N N . LEU A 1 334 ? -16.328 5.871 -1.013 1 98.94 334 LEU A N 1
ATOM 2637 C CA . LEU A 1 334 ? -15.383 5.879 -2.131 1 98.94 334 LEU A CA 1
ATOM 2638 C C . LEU A 1 334 ? -15.602 4.668 -3.031 1 98.94 334 LEU A C 1
ATOM 2640 O O . LEU A 1 334 ? -15.453 4.762 -4.25 1 98.94 334 LEU A O 1
ATOM 2644 N N . ILE A 1 335 ? -15.867 3.535 -2.475 1 98.94 335 ILE A N 1
ATOM 2645 C CA . ILE A 1 335 ? -16.297 2.301 -3.119 1 98.94 335 ILE A CA 1
ATOM 2646 C C . ILE A 1 335 ? -17.484 1.712 -2.359 1 98.94 335 ILE A C 1
ATOM 2648 O O . ILE A 1 335 ? -17.422 1.507 -1.146 1 98.94 335 ILE A O 1
ATOM 2652 N N . GLY A 1 336 ? -18.5 1.46 -3.045 1 98.69 336 GLY A N 1
ATOM 2653 C CA . GLY A 1 336 ? -19.703 0.963 -2.398 1 98.69 336 GLY A CA 1
ATOM 2654 C C . GLY A 1 336 ? -20.969 1.658 -2.871 1 98.69 336 GLY A C 1
ATOM 2655 O O . GLY A 1 336 ? -21.031 2.127 -4.008 1 98.69 336 GLY A O 1
ATOM 2656 N N . GLU A 1 337 ? -22 1.636 -1.998 1 98 337 GLU A N 1
ATOM 2657 C CA . GLU A 1 337 ? -23.312 2.135 -2.404 1 98 337 GLU A CA 1
ATOM 2658 C C . GLU A 1 337 ? -23.859 3.131 -1.389 1 98 337 GLU A C 1
ATOM 2660 O O . GLU A 1 337 ? -23.609 3.01 -0.189 1 98 337 GLU A O 1
ATOM 2665 N N . GLN A 1 338 ? -24.469 4.168 -1.874 1 97.06 338 GLN A N 1
ATOM 2666 C CA . GLN A 1 338 ? -25.234 5.109 -1.071 1 97.06 338 GLN A CA 1
ATOM 2667 C C . GLN A 1 338 ? -26.547 5.484 -1.769 1 97.06 338 GLN A C 1
ATOM 2669 O O . GLN A 1 338 ? -26.531 6.016 -2.881 1 97.06 338 GLN A O 1
ATOM 2674 N N . GLN A 1 339 ? -27.688 5.23 -1.162 1 96.88 339 GLN A N 1
ATOM 2675 C CA . GLN A 1 339 ? -29.016 5.672 -1.577 1 96.88 339 GLN A CA 1
ATOM 2676 C C . GLN A 1 339 ? -29.266 5.34 -3.045 1 96.88 339 GLN A C 1
ATOM 2678 O O . GLN A 1 339 ? -29.719 6.195 -3.812 1 96.88 339 GLN A O 1
ATOM 2683 N N . GLY A 1 340 ? -28.875 4.238 -3.5 1 95.56 340 GLY A N 1
ATOM 2684 C CA . GLY A 1 340 ? -29.234 3.732 -4.816 1 95.56 340 GLY A CA 1
ATOM 2685 C C . GLY A 1 340 ? -28.125 3.926 -5.844 1 95.56 340 GLY A C 1
ATOM 2686 O O . GLY A 1 340 ? -28.156 3.314 -6.914 1 95.56 340 GLY A O 1
ATOM 2687 N N . ASP A 1 341 ? -27.172 4.832 -5.559 1 97.56 341 ASP A N 1
ATOM 2688 C CA . ASP A 1 341 ? -26.016 4.965 -6.438 1 97.56 341 ASP A CA 1
ATOM 2689 C C . ASP A 1 341 ? -24.859 4.102 -5.953 1 97.56 341 ASP A C 1
ATOM 2691 O O . ASP A 1 341 ? -24.781 3.756 -4.773 1 97.56 341 ASP A O 1
ATOM 2695 N N . ARG A 1 342 ? -24.031 3.701 -6.961 1 98.06 342 ARG A N 1
ATOM 2696 C CA . ARG A 1 342 ? -22.969 2.752 -6.617 1 98.06 342 ARG A CA 1
ATOM 2697 C C . ARG A 1 342 ? -21.672 3.102 -7.328 1 98.06 342 ARG A C 1
ATOM 2699 O O . ARG A 1 342 ? -21.672 3.498 -8.492 1 98.06 342 ARG A O 1
ATOM 2706 N N . ILE A 1 343 ? -20.609 3.064 -6.602 1 98.75 343 ILE A N 1
ATOM 2707 C CA . ILE A 1 343 ? -19.266 3.08 -7.141 1 98.75 343 ILE A CA 1
ATOM 2708 C C . ILE A 1 343 ? -18.609 1.71 -6.945 1 98.75 343 ILE A C 1
ATOM 2710 O O . ILE A 1 343 ? -18.406 1.269 -5.812 1 98.75 343 ILE A O 1
ATOM 2714 N N . SER A 1 344 ? -18.219 1.011 -8.016 1 98.5 344 SER A N 1
ATOM 2715 C CA . SER A 1 344 ? -17.625 -0.321 -7.957 1 98.5 344 SER A CA 1
ATOM 2716 C C . SER A 1 344 ? -16.109 -0.25 -8.008 1 98.5 344 SER A C 1
ATOM 2718 O O . SER A 1 344 ? -15.539 0.794 -8.344 1 98.5 344 SER A O 1
ATOM 2720 N N . VAL A 1 345 ? -15.523 -1.332 -7.691 1 98.75 345 VAL A N 1
ATOM 2721 C CA . VAL A 1 345 ? -14.078 -1.451 -7.84 1 98.75 345 VAL A CA 1
ATOM 2722 C C . VAL A 1 345 ? -13.688 -1.233 -9.297 1 98.75 345 VAL A C 1
ATOM 2724 O O . VAL A 1 345 ? -12.672 -0.601 -9.586 1 98.75 345 VAL A O 1
ATOM 2727 N N . ASP A 1 346 ? -14.484 -1.713 -10.203 1 98.5 346 ASP A N 1
ATOM 2728 C CA . ASP A 1 346 ? -14.234 -1.545 -11.625 1 98.5 346 ASP A CA 1
ATOM 2729 C C . ASP A 1 346 ? -14.25 -0.068 -12.016 1 98.5 346 ASP A C 1
ATOM 2731 O O . ASP A 1 346 ? -13.469 0.36 -12.867 1 98.5 346 ASP A O 1
ATOM 2735 N N . ASP A 1 347 ? -15.195 0.734 -11.438 1 98.56 347 ASP A N 1
ATOM 2736 C CA . ASP A 1 347 ? -15.25 2.166 -11.711 1 98.56 347 ASP A CA 1
ATOM 2737 C C . ASP A 1 347 ? -13.938 2.852 -11.336 1 98.56 347 ASP A C 1
ATOM 2739 O O . ASP A 1 347 ? -13.422 3.672 -12.102 1 98.56 347 ASP A O 1
ATOM 2743 N N . VAL A 1 348 ? -13.438 2.48 -10.195 1 98.75 348 VAL A N 1
ATOM 2744 C CA . VAL A 1 348 ? -12.188 3.053 -9.703 1 98.75 348 VAL A CA 1
ATOM 2745 C C . VAL A 1 348 ? -11.039 2.643 -10.617 1 98.75 348 VAL A C 1
ATOM 2747 O O . VAL A 1 348 ? -10.227 3.48 -11.016 1 98.75 348 VAL A O 1
ATOM 2750 N N . ALA A 1 349 ? -10.977 1.36 -10.938 1 98.62 349 ALA A N 1
ATOM 2751 C CA . ALA A 1 349 ? -9.93 0.838 -11.805 1 98.62 349 ALA A CA 1
ATOM 2752 C C . ALA A 1 349 ? -9.945 1.541 -13.164 1 98.62 349 ALA A C 1
ATOM 2754 O O . ALA A 1 349 ? -8.891 1.909 -13.688 1 98.62 349 ALA A O 1
ATOM 2755 N N . ALA A 1 350 ? -11.133 1.709 -13.703 1 98.25 350 ALA A N 1
ATOM 2756 C CA . ALA A 1 350 ? -11.289 2.359 -15 1 98.25 350 ALA A CA 1
ATOM 2757 C C . ALA A 1 350 ? -10.766 3.791 -14.961 1 98.25 350 ALA A C 1
ATOM 2759 O O . ALA A 1 350 ? -10.086 4.234 -15.891 1 98.25 350 ALA A O 1
ATOM 2760 N N . HIS A 1 351 ? -11.023 4.504 -13.883 1 98.31 351 HIS A N 1
ATOM 2761 C CA . HIS A 1 351 ? -10.609 5.895 -13.758 1 98.31 351 HIS A CA 1
ATOM 2762 C C . HIS A 1 351 ? -9.086 6.023 -13.805 1 98.31 351 HIS A C 1
ATOM 2764 O O . HIS A 1 351 ? -8.555 6.965 -14.398 1 98.31 351 HIS A O 1
ATOM 2770 N N . VAL A 1 352 ? -8.406 5.086 -13.188 1 97.25 352 VAL A N 1
ATOM 2771 C CA . VAL A 1 352 ? -6.957 5.223 -13.086 1 97.25 352 VAL A CA 1
ATOM 2772 C C . VAL A 1 352 ? -6.277 4.312 -14.109 1 97.25 352 VAL A C 1
ATOM 2774 O O . VAL A 1 352 ? -5.07 4.07 -14.023 1 97.25 352 VAL A O 1
ATOM 2777 N N . ASN A 1 353 ? -6.973 3.723 -15.016 1 96.25 353 ASN A N 1
ATOM 2778 C CA . ASN A 1 353 ? -6.484 2.918 -16.125 1 96.25 353 ASN A CA 1
ATOM 2779 C C . ASN A 1 353 ? -5.68 1.718 -15.648 1 96.25 353 ASN A C 1
ATOM 2781 O O . ASN A 1 353 ? -4.535 1.525 -16.062 1 96.25 353 ASN A O 1
ATOM 2785 N N . THR A 1 354 ? -6.246 0.954 -14.836 1 97.5 354 THR A N 1
ATOM 2786 C CA . THR A 1 354 ? -5.68 -0.302 -14.359 1 97.5 354 THR A CA 1
ATOM 2787 C C . THR A 1 354 ? -6.758 -1.377 -14.258 1 97.5 354 THR A C 1
ATOM 2789 O O . THR A 1 354 ? -7.785 -1.301 -14.93 1 97.5 354 THR A O 1
ATOM 2792 N N . ILE A 1 355 ? -6.484 -2.475 -13.516 1 97.5 355 ILE A N 1
ATOM 2793 C CA . ILE A 1 355 ? -7.418 -3.586 -13.375 1 97.5 355 ILE A CA 1
ATOM 2794 C C . ILE A 1 355 ? -7.977 -3.607 -11.953 1 97.5 355 ILE A C 1
ATOM 2796 O O . ILE A 1 355 ? -7.387 -3.031 -11.039 1 97.5 355 ILE A O 1
ATOM 2800 N N . ASN A 1 356 ? -9.141 -4.215 -11.805 1 98.25 356 ASN A N 1
ATOM 2801 C CA . ASN A 1 356 ? -9.82 -4.211 -10.516 1 98.25 356 ASN A CA 1
ATOM 2802 C C . ASN A 1 356 ? -9.016 -4.973 -9.461 1 98.25 356 ASN A C 1
ATOM 2804 O O . ASN A 1 356 ? -9.148 -4.715 -8.266 1 98.25 356 ASN A O 1
ATOM 2808 N N . TYR A 1 357 ? -8.086 -5.91 -9.898 1 97.25 357 TYR A N 1
ATOM 2809 C CA . TYR A 1 357 ? -7.211 -6.633 -8.984 1 97.25 357 TYR A CA 1
ATOM 2810 C C . TYR A 1 357 ? -6.398 -5.668 -8.125 1 97.25 357 TYR A C 1
ATOM 2812 O O . TYR A 1 357 ? -6.234 -5.887 -6.922 1 97.25 357 TYR A O 1
ATOM 2820 N N . GLU A 1 358 ? -5.91 -4.613 -8.727 1 98.31 358 GLU A N 1
ATOM 2821 C CA . GLU A 1 358 ? -4.918 -3.725 -8.133 1 98.31 358 GLU A CA 1
ATOM 2822 C C . GLU A 1 358 ? -5.547 -2.828 -7.07 1 98.31 358 GLU A C 1
ATOM 2824 O O . GLU A 1 358 ? -4.887 -2.449 -6.102 1 98.31 358 GLU A O 1
ATOM 2829 N N . ILE A 1 359 ? -6.828 -2.547 -7.168 1 98.69 359 ILE A N 1
ATOM 2830 C CA . ILE A 1 359 ? -7.48 -1.513 -6.371 1 98.69 359 ILE A CA 1
ATOM 2831 C C . ILE A 1 359 ? -7.527 -1.94 -4.906 1 98.69 359 ILE A C 1
ATOM 2833 O O . ILE A 1 359 ? -6.977 -1.263 -4.039 1 98.69 359 ILE A O 1
ATOM 2837 N N . PRO A 1 360 ? -8.102 -3.115 -4.586 1 98.62 360 PRO A N 1
ATOM 2838 C CA . PRO A 1 360 ? -8.086 -3.482 -3.17 1 98.62 360 PRO A CA 1
ATOM 2839 C C . PRO A 1 360 ? -6.676 -3.766 -2.648 1 98.62 360 PRO A C 1
ATOM 2841 O O . PRO A 1 360 ? -6.375 -3.49 -1.484 1 98.62 360 PRO A O 1
ATOM 2844 N N . CYS A 1 361 ? -5.789 -4.27 -3.506 1 97.94 361 CYS A N 1
ATOM 2845 C CA . CYS A 1 361 ? -4.426 -4.594 -3.109 1 97.94 361 CYS A CA 1
ATOM 2846 C C . CYS A 1 361 ? -3.658 -3.334 -2.721 1 97.94 361 CYS A C 1
ATOM 2848 O O . CYS A 1 361 ? -2.738 -3.389 -1.902 1 97.94 361 CYS A O 1
ATOM 2850 N N . THR A 1 362 ? -4.082 -2.203 -3.279 1 97.62 362 THR A N 1
ATOM 2851 C CA . THR A 1 362 ? -3.332 -0.962 -3.115 1 97.62 362 THR A CA 1
ATOM 2852 C C . THR A 1 362 ? -3.809 -0.202 -1.881 1 97.62 362 THR A C 1
ATOM 2854 O O . THR A 1 362 ? -3.109 0.68 -1.38 1 97.62 362 THR A O 1
ATOM 2857 N N . ILE A 1 363 ? -4.984 -0.558 -1.349 1 98.56 363 ILE A N 1
ATOM 2858 C CA . ILE A 1 363 ? -5.445 0.081 -0.122 1 98.56 363 ILE A CA 1
ATOM 2859 C C . ILE A 1 363 ? -4.559 -0.346 1.047 1 98.56 363 ILE A C 1
ATOM 2861 O O . ILE A 1 363 ? -4.477 -1.533 1.37 1 98.56 363 ILE A O 1
ATOM 2865 N N . SER A 1 364 ? -3.947 0.575 1.656 1 97.44 364 SER A N 1
ATOM 2866 C CA . SER A 1 364 ? -2.852 0.39 2.602 1 97.44 364 SER A CA 1
ATOM 2867 C C . SER A 1 364 ? -3.342 -0.255 3.895 1 97.44 364 SER A C 1
ATOM 2869 O O . SER A 1 364 ? -4.535 -0.213 4.203 1 97.44 364 SER A O 1
ATOM 2871 N N . TYR A 1 365 ? -2.396 -0.827 4.633 1 96.12 365 TYR A N 1
ATOM 2872 C CA . TYR A 1 365 ? -2.652 -1.403 5.949 1 96.12 365 TYR A CA 1
ATOM 2873 C C . TYR A 1 365 ? -3.105 -0.333 6.934 1 96.12 365 TYR A C 1
ATOM 2875 O O . TYR A 1 365 ? -3.666 -0.647 7.984 1 96.12 365 TYR A O 1
ATOM 2883 N N . ARG A 1 366 ? -2.898 0.974 6.59 1 97.12 366 ARG A N 1
ATOM 2884 C CA . ARG A 1 366 ? -3.275 2.104 7.434 1 97.12 366 ARG A CA 1
ATOM 2885 C C . ARG A 1 366 ? -4.793 2.227 7.539 1 97.12 366 ARG A C 1
ATOM 2887 O O . ARG A 1 366 ? -5.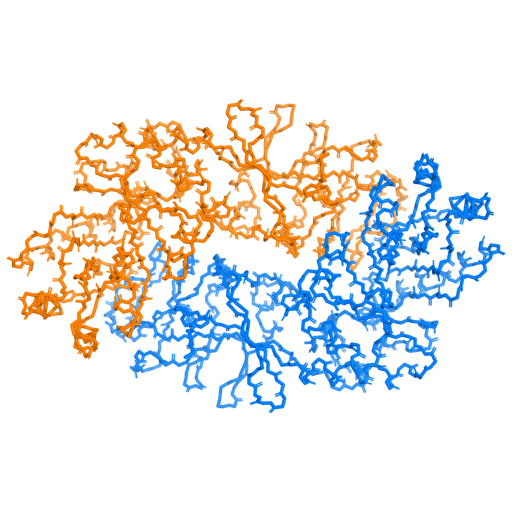305 2.902 8.43 1 97.12 366 ARG A O 1
ATOM 2894 N N . VAL A 1 367 ? -5.457 1.666 6.562 1 98.56 367 VAL A N 1
ATOM 2895 C CA . VAL A 1 367 ? -6.914 1.666 6.562 1 98.56 367 VAL A CA 1
ATOM 2896 C C . VAL A 1 367 ? -7.434 0.418 7.273 1 98.56 367 VAL A C 1
ATOM 2898 O O . VAL A 1 367 ? -7.242 -0.702 6.793 1 98.56 367 VAL A O 1
ATOM 2901 N N . PRO A 1 368 ? -8.039 0.585 8.398 1 98.44 368 PRO A N 1
ATOM 2902 C CA . PRO A 1 368 ? -8.57 -0.592 9.094 1 98.44 368 PRO A CA 1
ATOM 2903 C C . PRO A 1 368 ? -9.602 -1.353 8.266 1 98.44 368 PRO A C 1
ATOM 2905 O O . PRO A 1 368 ? -10.297 -0.755 7.445 1 98.44 368 PRO A O 1
ATOM 2908 N N . ARG A 1 369 ? -9.648 -2.643 8.469 1 98.62 369 ARG A N 1
ATOM 2909 C CA . ARG A 1 369 ? -10.656 -3.504 7.855 1 98.62 369 ARG A CA 1
ATOM 2910 C C . ARG A 1 369 ? -11.695 -3.938 8.875 1 98.62 369 ARG A C 1
ATOM 2912 O O . ARG A 1 369 ? -11.352 -4.398 9.969 1 98.62 369 ARG A O 1
ATOM 2919 N N . ILE A 1 370 ? -12.922 -3.697 8.555 1 98.56 370 ILE A N 1
ATOM 2920 C CA . ILE A 1 370 ? -14.062 -4.172 9.328 1 98.56 370 ILE A CA 1
ATOM 2921 C C . ILE A 1 370 ? -14.688 -5.379 8.633 1 98.56 370 ILE A C 1
ATOM 2923 O O . ILE A 1 370 ? -15.102 -5.293 7.477 1 98.56 370 ILE A O 1
ATOM 2927 N N . PHE A 1 371 ? -14.742 -6.477 9.312 1 98.75 371 PHE A N 1
ATOM 2928 C CA . PHE A 1 371 ? -15.258 -7.711 8.734 1 98.75 371 PHE A CA 1
ATOM 2929 C C . PHE A 1 371 ? -16.719 -7.93 9.141 1 98.75 371 PHE A C 1
ATOM 2931 O O . PHE A 1 371 ? -17.047 -7.871 10.32 1 98.75 371 PHE A O 1
ATOM 2938 N N . LEU A 1 372 ? -17.484 -8.164 8.156 1 98.5 372 LEU A N 1
ATOM 2939 C CA . LEU A 1 372 ? -18.922 -8.336 8.383 1 98.5 372 LEU A CA 1
ATOM 2940 C C . LEU A 1 372 ? -19.344 -9.758 8.055 1 98.5 372 LEU A C 1
ATOM 2942 O O . LEU A 1 372 ? -18.906 -10.336 7.059 1 98.5 372 LEU A O 1
ATOM 2946 N N . LYS A 1 373 ? -20.109 -10.383 8.852 1 97.69 373 LYS A N 1
ATOM 2947 C CA . LYS A 1 373 ? -20.781 -11.656 8.656 1 97.69 373 LYS A CA 1
ATOM 2948 C C . LYS A 1 373 ? -22.234 -11.578 9.117 1 97.69 373 LYS A C 1
ATOM 2950 O O . LYS A 1 373 ? -22.531 -11.055 10.195 1 97.69 373 LYS A O 1
ATOM 2955 N N . ASN A 1 374 ? -23.188 -12.008 8.359 1 96 374 ASN A N 1
ATOM 2956 C CA . ASN A 1 374 ? -24.625 -11.883 8.633 1 96 374 ASN A CA 1
ATOM 2957 C C . ASN A 1 374 ? -25 -10.461 9.008 1 96 374 ASN A C 1
ATOM 2959 O O . ASN A 1 374 ? -25.688 -10.242 10.016 1 96 374 ASN A O 1
ATOM 2963 N N . LYS A 1 375 ? -24.406 -9.484 8.398 1 89.44 375 LYS A N 1
ATOM 2964 C CA . LYS A 1 375 ? -24.688 -8.062 8.523 1 89.44 375 LYS A CA 1
ATOM 2965 C C . LYS A 1 375 ? -24.266 -7.531 9.891 1 89.44 375 LYS A C 1
ATOM 2967 O O . LYS A 1 375 ? -24.766 -6.496 10.344 1 89.44 375 LYS A O 1
ATOM 2972 N N . SER A 1 376 ? -23.359 -8.234 10.461 1 96.38 376 SER A N 1
ATOM 2973 C CA . SER A 1 376 ? -22.812 -7.797 11.742 1 96.38 376 SER A CA 1
ATOM 2974 C C . SER A 1 376 ? -21.297 -7.742 11.711 1 96.38 376 SER A C 1
ATOM 2976 O O . SER A 1 376 ? -20.656 -8.578 11.078 1 96.38 376 SER A O 1
ATOM 2978 N N . ILE A 1 377 ? -20.828 -6.797 12.453 1 96.25 377 ILE A N 1
ATOM 2979 C CA . ILE A 1 377 ? -19.375 -6.688 12.586 1 96.25 377 ILE A CA 1
ATOM 2980 C C . ILE A 1 377 ? -18.844 -7.82 13.469 1 96.25 377 ILE A C 1
ATOM 2982 O O . ILE A 1 377 ? -19.266 -7.961 14.617 1 96.25 377 ILE A O 1
ATOM 2986 N N . ILE A 1 378 ? -17.906 -8.547 12.992 1 96.38 378 ILE A N 1
ATOM 2987 C CA . ILE A 1 378 ? -17.422 -9.664 13.797 1 96.38 378 ILE A CA 1
ATOM 2988 C C . ILE A 1 378 ? -15.961 -9.422 14.195 1 96.38 378 ILE A C 1
ATOM 2990 O O . ILE A 1 378 ? -15.445 -10.078 15.102 1 96.38 378 ILE A O 1
ATOM 2994 N N . GLU A 1 379 ? -15.344 -8.562 13.5 1 96.94 379 GLU A N 1
ATOM 2995 C CA . GLU A 1 379 ? -13.945 -8.266 13.805 1 96.94 379 GLU A CA 1
ATOM 2996 C C . GLU A 1 379 ? -13.523 -6.941 13.18 1 96.94 379 GLU A C 1
ATOM 2998 O O . GLU A 1 379 ? -14.023 -6.555 12.117 1 96.94 379 GLU A O 1
ATOM 3003 N N . VAL A 1 380 ? -12.719 -6.125 13.812 1 97.44 380 VAL A N 1
ATOM 3004 C CA . VAL A 1 380 ? -12.039 -4.945 13.289 1 97.44 380 VAL A CA 1
ATOM 3005 C C . VAL A 1 380 ? -10.531 -5.133 13.398 1 97.44 380 VAL A C 1
ATOM 3007 O O . VAL A 1 380 ? -10.008 -5.457 14.469 1 97.44 380 VAL A O 1
ATOM 3010 N N . ARG A 1 381 ? -9.875 -4.988 12.289 1 96.69 381 ARG A N 1
ATOM 3011 C CA . ARG A 1 381 ? -8.422 -5.098 12.273 1 96.69 381 ARG A CA 1
ATOM 3012 C C . ARG A 1 381 ? -7.777 -3.76 11.938 1 96.69 381 ARG A C 1
ATOM 3014 O O . ARG A 1 381 ? -7.988 -3.213 10.852 1 96.69 381 ARG A O 1
ATOM 3021 N N . ASN A 1 382 ? -7.09 -3.186 12.867 1 97.19 382 ASN A N 1
ATOM 3022 C CA . ASN A 1 382 ? -6.262 -1.995 12.711 1 97.19 382 ASN A CA 1
ATOM 3023 C C . ASN A 1 382 ? -4.777 -2.322 12.844 1 97.19 382 ASN A C 1
ATOM 3025 O O . ASN A 1 382 ? -4.262 -2.42 13.961 1 97.19 382 ASN A O 1
ATOM 3029 N N . ALA A 1 383 ? -4.105 -2.422 11.695 1 94.5 383 ALA A N 1
ATOM 3030 C CA . ALA A 1 383 ? -2.729 -2.902 11.68 1 94.5 383 ALA A CA 1
ATOM 3031 C C . ALA A 1 383 ? -1.765 -1.823 12.172 1 94.5 383 ALA A C 1
ATOM 3033 O O . ALA A 1 383 ? -0.598 -2.105 12.453 1 94.5 383 ALA A O 1
ATOM 3034 N N . VAL A 1 384 ? -2.211 -0.593 12.289 1 96 384 VAL A N 1
ATOM 3035 C CA . VAL A 1 384 ? -1.365 0.489 12.781 1 96 384 VAL A CA 1
ATOM 3036 C C . VAL A 1 384 ? -1.138 0.326 14.281 1 96 384 VAL A C 1
ATOM 3038 O O . VAL A 1 384 ? -0.041 0.588 14.781 1 96 384 VAL A O 1
ATOM 3041 N N . LEU A 1 385 ? -2.168 -0.116 15.031 1 93.75 385 LEU A N 1
ATOM 3042 C CA . LEU A 1 385 ? -2.115 -0.208 16.484 1 93.75 385 LEU A CA 1
ATOM 3043 C C . LEU A 1 385 ? -1.803 -1.634 16.938 1 93.75 385 LEU A C 1
ATOM 3045 O O . LEU A 1 385 ? -2.293 -2.596 16.328 1 93.75 385 LEU A O 1
ATOM 3049 N N . MET B 1 1 ? 20.312 -17.906 13.094 1 35.56 1 MET B N 1
ATOM 3050 C CA . MET B 1 1 ? 19.469 -16.734 13.32 1 35.56 1 MET B CA 1
ATOM 3051 C C . MET B 1 1 ? 18.266 -16.734 12.375 1 35.56 1 MET B C 1
ATOM 3053 O O . MET B 1 1 ? 18.422 -16.922 11.172 1 35.56 1 MET B O 1
ATOM 3057 N N . GLU B 1 2 ? 17.047 -17.109 12.719 1 50.72 2 GLU B N 1
ATOM 3058 C CA . GLU B 1 2 ? 15.766 -17.188 12.016 1 50.72 2 GLU B CA 1
ATOM 3059 C C . GLU B 1 2 ? 15.633 -16.094 10.961 1 50.72 2 GLU B C 1
ATOM 3061 O O . GLU B 1 2 ? 15.945 -14.93 11.227 1 50.72 2 GLU B O 1
ATOM 3066 N N . LYS B 1 3 ? 15.68 -16.469 9.789 1 64.69 3 LYS B N 1
ATOM 3067 C CA . LYS B 1 3 ? 15.617 -15.547 8.656 1 64.69 3 LYS B CA 1
ATOM 3068 C C . LYS B 1 3 ? 14.422 -14.609 8.773 1 64.69 3 LYS B C 1
ATOM 3070 O O . LYS B 1 3 ? 13.32 -15.039 9.102 1 64.69 3 LYS B O 1
ATOM 3075 N N . ALA B 1 4 ? 14.57 -13.398 8.438 1 85.31 4 ALA B N 1
ATOM 3076 C CA . ALA B 1 4 ? 13.625 -12.297 8.625 1 85.31 4 ALA B CA 1
ATOM 3077 C C . ALA B 1 4 ? 12.555 -12.305 7.543 1 85.31 4 ALA B C 1
ATOM 3079 O O . ALA B 1 4 ? 11.445 -11.812 7.762 1 85.31 4 ALA B O 1
ATOM 3080 N N . PHE B 1 5 ? 12.867 -12.891 6.438 1 95.69 5 PHE B N 1
ATOM 3081 C CA . PHE B 1 5 ? 11.914 -13 5.344 1 95.69 5 PHE B CA 1
ATOM 3082 C C . PHE B 1 5 ? 12.367 -14.039 4.328 1 95.69 5 PHE B C 1
ATOM 3084 O O . PHE B 1 5 ? 13.562 -14.328 4.223 1 95.69 5 PHE B O 1
ATOM 3091 N N . TYR B 1 6 ? 11.461 -14.633 3.549 1 97.75 6 TYR B N 1
ATOM 3092 C CA . TYR B 1 6 ? 11.742 -15.828 2.764 1 97.75 6 TYR B CA 1
ATOM 3093 C C . TYR B 1 6 ? 11.602 -15.547 1.272 1 97.75 6 TYR B C 1
ATOM 3095 O O . TYR B 1 6 ? 11.82 -16.438 0.444 1 97.75 6 TYR B O 1
ATOM 3103 N N . ARG B 1 7 ? 11.141 -14.352 0.851 1 97.5 7 ARG B N 1
ATOM 3104 C CA . ARG B 1 7 ? 11.141 -13.867 -0.525 1 97.5 7 ARG B CA 1
ATOM 3105 C C . ARG B 1 7 ? 12.188 -12.773 -0.721 1 97.5 7 ARG B C 1
ATOM 3107 O O . ARG B 1 7 ? 12.211 -11.789 0.023 1 97.5 7 ARG B O 1
ATOM 3114 N N . ASP B 1 8 ? 12.984 -12.906 -1.69 1 97.06 8 ASP B N 1
ATOM 3115 C CA . ASP B 1 8 ? 14.117 -12.008 -1.873 1 97.06 8 ASP B CA 1
ATOM 3116 C C . ASP B 1 8 ? 13.68 -10.688 -2.504 1 97.06 8 ASP B C 1
ATOM 3118 O O . ASP B 1 8 ? 14.117 -10.344 -3.605 1 97.06 8 ASP B O 1
ATOM 3122 N N . THR B 1 9 ? 12.898 -9.93 -1.927 1 98.75 9 THR B N 1
ATOM 3123 C CA . THR B 1 9 ? 12.492 -8.555 -2.207 1 98.75 9 THR B CA 1
ATOM 3124 C C . THR B 1 9 ? 12.469 -7.727 -0.927 1 98.75 9 THR B C 1
ATOM 3126 O O . THR B 1 9 ? 11.836 -8.109 0.058 1 98.75 9 THR B O 1
ATOM 3129 N N . TRP B 1 10 ? 13.258 -6.668 -0.883 1 98.62 10 TRP B N 1
ATOM 3130 C CA . TRP B 1 10 ? 13.367 -5.898 0.353 1 98.62 10 TRP B CA 1
ATOM 3131 C C . TRP B 1 10 ? 13.68 -4.434 0.06 1 98.62 10 TRP B C 1
ATOM 3133 O O . TRP B 1 10 ? 14.188 -4.105 -1.012 1 98.62 10 TRP B O 1
ATOM 3143 N N . ALA B 1 11 ? 13.281 -3.592 0.952 1 98.81 11 ALA B N 1
ATOM 3144 C CA . ALA B 1 11 ? 13.688 -2.188 0.944 1 98.81 11 ALA B CA 1
ATOM 3145 C C . ALA B 1 11 ? 14.797 -1.93 1.959 1 98.81 11 ALA B C 1
ATOM 3147 O O . ALA B 1 11 ? 14.781 -2.484 3.061 1 98.81 11 ALA B O 1
ATOM 3148 N N . GLU B 1 12 ? 15.742 -1.16 1.611 1 98.75 12 GLU B N 1
ATOM 3149 C CA . GLU B 1 12 ? 16.766 -0.712 2.547 1 98.75 12 GLU B CA 1
ATOM 3150 C C . GLU B 1 12 ? 16.547 0.746 2.943 1 98.75 12 GLU B C 1
ATOM 3152 O O . GLU B 1 12 ? 16.312 1.599 2.086 1 98.75 12 GLU B O 1
ATOM 3157 N N . ILE B 1 13 ? 16.609 0.991 4.195 1 98.88 13 ILE B N 1
ATOM 3158 C CA . ILE B 1 13 ? 16.469 2.334 4.746 1 98.88 13 ILE B CA 1
ATOM 3159 C C . ILE B 1 13 ? 17.797 2.779 5.375 1 98.88 13 ILE B C 1
ATOM 3161 O O . ILE B 1 13 ? 18.234 2.213 6.379 1 98.88 13 ILE B O 1
ATOM 3165 N N . ASP B 1 14 ? 18.375 3.756 4.809 1 98.88 14 ASP B N 1
ATOM 3166 C CA . ASP B 1 14 ? 19.641 4.309 5.309 1 98.88 14 ASP B CA 1
ATOM 3167 C C . ASP B 1 14 ? 19.375 5.332 6.41 1 98.88 14 ASP B C 1
ATOM 3169 O O . ASP B 1 14 ? 19.125 6.508 6.133 1 98.88 14 ASP B O 1
ATOM 3173 N N . LEU B 1 15 ? 19.531 4.922 7.617 1 98.88 15 LEU B N 1
ATOM 3174 C CA . LEU B 1 15 ? 19.234 5.793 8.75 1 98.88 15 LEU B CA 1
ATOM 3175 C C . LEU B 1 15 ? 20.297 6.887 8.891 1 98.88 15 LEU B C 1
ATOM 3177 O O . LEU B 1 15 ? 20.016 7.949 9.453 1 98.88 15 LEU B O 1
ATOM 3181 N N . ASP B 1 16 ? 21.516 6.652 8.383 1 98.88 16 ASP B N 1
ATOM 3182 C CA . ASP B 1 16 ? 22.531 7.703 8.383 1 98.88 16 ASP B CA 1
ATOM 3183 C C . ASP B 1 16 ? 22.125 8.859 7.473 1 98.88 16 ASP B C 1
ATOM 3185 O O . ASP B 1 16 ? 22.422 10.023 7.762 1 98.88 16 ASP B O 1
ATOM 3189 N N . ALA B 1 17 ? 21.453 8.531 6.371 1 98.88 17 ALA B N 1
ATOM 3190 C CA . ALA B 1 17 ? 20.938 9.57 5.48 1 98.88 17 ALA B CA 1
ATOM 3191 C C . ALA B 1 17 ? 19.875 10.414 6.176 1 98.88 17 ALA B C 1
ATOM 3193 O O . ALA B 1 17 ? 19.875 11.641 6.07 1 98.88 17 ALA B O 1
ATOM 3194 N N . ILE B 1 18 ? 19.016 9.766 6.898 1 98.94 18 ILE B N 1
ATOM 3195 C CA . ILE B 1 18 ? 17.984 10.461 7.664 1 98.94 18 ILE B CA 1
ATOM 3196 C C . ILE B 1 18 ? 18.641 11.383 8.688 1 98.94 18 ILE B C 1
ATOM 3198 O O . ILE B 1 18 ? 18.281 12.562 8.789 1 98.94 18 ILE B O 1
ATOM 3202 N N . PHE B 1 19 ? 19.594 10.844 9.414 1 98.88 19 PHE B N 1
ATOM 3203 C CA . PHE B 1 19 ? 20.328 11.602 10.422 1 98.88 19 PHE B CA 1
ATOM 3204 C C . PHE B 1 19 ? 20.969 12.844 9.805 1 98.88 19 PHE B C 1
ATOM 3206 O O . PHE B 1 19 ? 20.797 13.953 10.297 1 98.88 19 PHE B O 1
ATOM 3213 N N . TYR B 1 20 ? 21.641 12.656 8.703 1 98.88 20 TYR B N 1
ATOM 3214 C CA . TYR B 1 20 ? 22.312 13.734 7.984 1 98.88 20 TYR B CA 1
ATOM 3215 C C . TYR B 1 20 ? 21.312 14.812 7.559 1 98.88 20 TYR B C 1
ATOM 3217 O O . TYR B 1 20 ? 21.578 16 7.73 1 98.88 20 TYR B O 1
ATOM 3225 N N . ASN B 1 21 ? 20.188 14.383 6.941 1 98.94 21 ASN B N 1
ATOM 3226 C CA . ASN B 1 21 ? 19.219 15.336 6.438 1 98.94 21 ASN B CA 1
ATOM 3227 C C . ASN B 1 21 ? 18.625 16.188 7.562 1 98.94 21 ASN B C 1
ATOM 3229 O O . ASN B 1 21 ? 18.422 17.391 7.395 1 98.94 21 ASN B O 1
ATOM 3233 N N . VAL B 1 22 ? 18.375 15.547 8.742 1 98.88 22 VAL B N 1
ATOM 3234 C CA . VAL B 1 22 ? 17.828 16.281 9.883 1 98.88 22 VAL B CA 1
ATOM 3235 C C . VAL B 1 22 ? 18.875 17.281 10.398 1 98.88 22 VAL B C 1
ATOM 3237 O O . VAL B 1 22 ? 18.562 18.438 10.648 1 98.88 22 VAL B O 1
ATOM 3240 N N . GLN B 1 23 ? 20.094 16.875 10.5 1 98.75 23 GLN B N 1
ATOM 3241 C CA . GLN B 1 23 ? 21.156 17.75 10.969 1 98.75 23 GLN B CA 1
ATOM 3242 C C . GLN B 1 23 ? 21.359 18.922 10.023 1 98.75 23 GLN B C 1
ATOM 3244 O O . GLN B 1 23 ? 21.562 20.062 10.469 1 98.75 23 GLN B O 1
ATOM 3249 N N . SER B 1 24 ? 21.328 18.594 8.773 1 98.75 24 SER B N 1
ATOM 3250 C CA . SER B 1 24 ? 21.5 19.641 7.77 1 98.75 24 SER B CA 1
ATOM 3251 C C . SER B 1 24 ? 20.406 20.688 7.871 1 98.75 24 SER B C 1
ATOM 3253 O O . SER B 1 24 ? 20.688 21.891 7.773 1 98.75 24 SER B O 1
ATOM 3255 N N . MET B 1 25 ? 19.156 20.25 8.078 1 98.69 25 MET B N 1
ATOM 3256 C CA . MET B 1 25 ? 18.047 21.203 8.258 1 98.69 25 MET B CA 1
ATOM 3257 C C . MET B 1 25 ? 18.25 22.031 9.516 1 98.69 25 MET B C 1
ATOM 3259 O O . MET B 1 25 ? 18.078 23.25 9.492 1 98.69 25 MET B O 1
ATOM 3263 N N . LYS B 1 26 ? 18.609 21.391 10.586 1 98.25 26 LYS B N 1
ATOM 3264 C CA . LYS B 1 26 ? 18.844 22.078 11.852 1 98.25 26 LYS B CA 1
ATOM 3265 C C . LYS B 1 26 ? 19.906 23.172 11.695 1 98.25 26 LYS B C 1
ATOM 3267 O O . LYS B 1 26 ? 19.734 24.297 12.18 1 98.25 26 LYS B O 1
ATOM 3272 N N . GLN B 1 27 ? 20.953 22.844 11.016 1 98.12 27 GLN B N 1
ATOM 3273 C CA . GLN B 1 27 ? 22.031 23.797 10.773 1 98.12 27 GLN B CA 1
ATOM 3274 C C . GLN B 1 27 ? 21.547 24.938 9.875 1 98.12 27 GLN B C 1
ATOM 3276 O O . GLN B 1 27 ? 21.906 26.094 10.102 1 98.12 27 GLN B O 1
ATOM 3281 N N . HIS B 1 28 ? 20.75 24.594 8.945 1 98.38 28 HIS B N 1
ATOM 3282 C CA . HIS B 1 28 ? 20.266 25.547 7.949 1 98.38 28 HIS B CA 1
ATOM 3283 C C . HIS B 1 28 ? 19.344 26.578 8.578 1 98.38 28 HIS B C 1
ATOM 3285 O O . HIS B 1 28 ? 19.453 27.766 8.297 1 98.38 28 HIS B O 1
ATOM 3291 N N . VAL B 1 29 ? 18.438 26.109 9.484 1 97.62 29 VAL B N 1
ATOM 3292 C CA . VAL B 1 29 ? 17.406 27.016 10 1 97.62 29 VAL B CA 1
ATOM 3293 C C . VAL B 1 29 ? 17.891 27.656 11.297 1 97.62 29 VAL B C 1
ATOM 3295 O O . VAL B 1 29 ? 17.297 28.641 11.766 1 97.62 29 VAL B O 1
ATOM 3298 N N . GLY B 1 30 ? 18.891 27.062 11.922 1 96.25 30 GLY B N 1
ATOM 3299 C CA . GLY B 1 30 ? 19.469 27.641 13.117 1 96.25 30 GLY B CA 1
ATOM 3300 C C . GLY B 1 30 ? 19.016 26.953 14.398 1 96.25 30 GLY B C 1
ATOM 3301 O O . GLY B 1 30 ? 17.953 26.328 14.422 1 96.25 30 GLY B O 1
ATOM 3302 N N . SER B 1 31 ? 19.688 27.125 15.508 1 93.69 31 SER B N 1
ATOM 3303 C CA . SER B 1 31 ? 19.484 26.438 16.781 1 93.69 31 SER B CA 1
ATOM 3304 C C . SER B 1 31 ? 18.219 26.906 17.469 1 93.69 31 SER B C 1
ATOM 3306 O O . SER B 1 31 ? 17.672 26.203 18.328 1 93.69 31 SER B O 1
ATOM 3308 N N . HIS B 1 32 ? 17.734 28.094 17.094 1 94.88 32 HIS B N 1
ATOM 3309 C CA . HIS B 1 32 ? 16.562 28.656 17.766 1 94.88 32 HIS B CA 1
ATOM 3310 C C . HIS B 1 32 ? 15.273 28.125 17.172 1 94.88 32 HIS B C 1
ATOM 3312 O O . HIS B 1 32 ? 14.195 28.359 17.719 1 94.88 32 HIS B O 1
ATOM 3318 N N . VAL B 1 33 ? 15.398 27.484 16.016 1 97.88 33 VAL B N 1
ATOM 3319 C CA . VAL B 1 33 ? 14.242 26.953 15.32 1 97.88 33 VAL B CA 1
ATOM 3320 C C . VAL B 1 33 ? 14.086 25.469 15.641 1 97.88 33 VAL B C 1
ATOM 3322 O O . VAL B 1 33 ? 15.047 24.703 15.523 1 97.88 33 VAL B O 1
ATOM 3325 N N . GLU B 1 34 ? 12.93 25.062 16.094 1 98.12 34 GLU B N 1
ATOM 3326 C CA . GLU B 1 34 ? 12.648 23.656 16.344 1 98.12 34 GLU B CA 1
ATOM 3327 C C . GLU B 1 34 ? 12.406 22.906 15.039 1 98.12 34 GLU B C 1
ATOM 3329 O O . GLU B 1 34 ? 11.812 23.438 14.102 1 98.12 34 GLU B O 1
ATOM 3334 N N . VAL B 1 35 ? 12.953 21.703 15.016 1 98.69 35 VAL B N 1
ATOM 3335 C CA . VAL B 1 35 ? 12.641 20.812 13.906 1 98.69 35 VAL B CA 1
ATOM 3336 C C . VAL B 1 35 ? 11.617 19.766 14.344 1 98.69 35 VAL B C 1
ATOM 3338 O O . VAL B 1 35 ? 11.883 18.969 15.25 1 98.69 35 VAL B O 1
ATOM 3341 N N . ILE B 1 36 ? 10.453 19.859 13.766 1 98.94 36 ILE B N 1
ATOM 3342 C CA . ILE B 1 36 ? 9.414 18.844 13.953 1 98.94 36 ILE B CA 1
ATOM 3343 C C . ILE B 1 36 ? 9.555 17.766 12.891 1 98.94 36 ILE B C 1
ATOM 3345 O O . ILE B 1 36 ? 9.312 18.016 11.703 1 98.94 36 ILE B O 1
ATOM 3349 N N . ALA B 1 37 ? 9.961 16.562 13.25 1 98.94 37 ALA B N 1
ATOM 3350 C CA . ALA B 1 37 ? 10.102 15.461 12.305 1 98.94 37 ALA B CA 1
ATOM 3351 C C . ALA B 1 37 ? 8.742 14.867 11.953 1 98.94 37 ALA B C 1
ATOM 3353 O O . ALA B 1 37 ? 8.039 14.336 12.82 1 98.94 37 ALA B O 1
ATOM 3354 N N . VAL B 1 38 ? 8.398 14.977 10.703 1 98.94 38 VAL B N 1
ATOM 3355 C CA . VAL B 1 38 ? 7.117 14.438 10.266 1 98.94 38 VAL B CA 1
ATOM 3356 C C . VAL B 1 38 ? 7.285 12.961 9.883 1 98.94 38 VAL B C 1
ATOM 3358 O O . VAL B 1 38 ? 7.918 12.648 8.867 1 98.94 38 VAL B O 1
ATOM 3361 N N . VAL B 1 39 ? 6.688 12.078 10.672 1 98.94 39 VAL B N 1
ATOM 3362 C CA . VAL B 1 39 ? 6.914 10.648 10.5 1 98.94 39 VAL B CA 1
ATOM 3363 C C . VAL B 1 39 ? 5.586 9.938 10.25 1 98.94 39 VAL B C 1
ATOM 3365 O O . VAL B 1 39 ? 5.395 8.797 10.68 1 98.94 39 VAL B O 1
ATOM 3368 N N . LYS B 1 40 ? 4.656 10.68 9.617 1 98.81 40 LYS B N 1
ATOM 3369 C CA . LYS B 1 40 ? 3.359 10.094 9.281 1 98.81 40 LYS B CA 1
ATOM 3370 C C . LYS B 1 40 ? 3.494 9.047 8.188 1 98.81 40 LYS B C 1
ATOM 3372 O O . LYS B 1 40 ? 4.535 8.961 7.527 1 98.81 40 LYS B O 1
ATOM 3377 N N . ALA B 1 41 ? 2.393 8.141 8.047 1 98.56 41 ALA B N 1
ATOM 3378 C CA . ALA B 1 41 ? 2.336 7.141 6.984 1 98.56 41 ALA B CA 1
ATOM 3379 C C . ALA B 1 41 ? 3.547 6.215 7.043 1 98.56 41 ALA B C 1
ATOM 3381 O O . ALA B 1 41 ? 4.211 5.988 6.027 1 98.56 41 ALA B O 1
ATOM 3382 N N . ASN B 1 42 ? 3.873 5.664 8.281 1 98.31 42 ASN B N 1
ATOM 3383 C CA . ASN B 1 42 ? 5.059 4.828 8.461 1 98.31 42 ASN B CA 1
ATOM 3384 C C . ASN B 1 42 ? 6.328 5.559 8.023 1 98.31 42 ASN B C 1
ATOM 3386 O O . ASN B 1 42 ? 7.164 4.988 7.324 1 98.31 42 ASN B O 1
ATOM 3390 N N . ALA B 1 43 ? 6.363 6.891 8.375 1 98.69 43 ALA B N 1
ATOM 3391 C CA . ALA B 1 43 ? 7.469 7.758 7.98 1 98.69 43 ALA B CA 1
ATOM 3392 C C . ALA B 1 43 ? 7.668 7.734 6.469 1 98.69 43 ALA B C 1
ATOM 3394 O O . ALA B 1 43 ? 8.773 7.473 5.984 1 98.69 43 ALA B O 1
ATOM 3395 N N . TYR B 1 44 ? 6.59 8.055 5.77 1 98.5 44 TYR B N 1
ATOM 3396 C CA . TYR B 1 44 ? 6.562 8.094 4.312 1 98.5 44 TYR B CA 1
ATOM 3397 C C . TYR B 1 44 ? 7.027 6.773 3.717 1 98.5 44 TYR B C 1
ATOM 3399 O O . TYR B 1 44 ? 7.707 6.75 2.688 1 98.5 44 TYR B O 1
ATOM 3407 N N . GLY B 1 45 ? 6.805 5.684 4.387 1 98.38 45 GLY B N 1
ATOM 3408 C CA . GLY B 1 45 ? 7.121 4.359 3.869 1 98.38 45 GLY B CA 1
ATOM 3409 C C . GLY B 1 45 ? 8.484 3.859 4.305 1 98.38 45 GLY B C 1
ATOM 3410 O O . GLY B 1 45 ? 8.898 2.764 3.926 1 98.38 45 GLY B O 1
ATOM 3411 N N . HIS B 1 46 ? 9.203 4.57 5.188 1 98.81 46 HIS B N 1
ATOM 3412 C CA . HIS B 1 46 ? 10.586 4.234 5.512 1 98.81 46 HIS B CA 1
ATOM 3413 C C . HIS B 1 46 ? 10.672 3.443 6.812 1 98.81 46 HIS B C 1
ATOM 3415 O O . HIS B 1 46 ? 11.648 2.734 7.055 1 98.81 46 HIS B O 1
ATOM 3421 N N . GLY B 1 47 ? 9.703 3.514 7.652 1 98.44 47 GLY B N 1
ATOM 3422 C CA . GLY B 1 47 ? 9.734 2.934 8.984 1 98.44 47 GLY B CA 1
ATOM 3423 C C . GLY B 1 47 ? 9.602 3.967 10.086 1 98.44 47 GLY B C 1
ATOM 3424 O O . GLY B 1 47 ? 10.562 4.668 10.406 1 98.44 47 GLY B O 1
ATOM 3425 N N . ASP B 1 48 ? 8.469 3.98 10.766 1 98.12 48 ASP B N 1
ATOM 3426 C CA . ASP B 1 48 ? 8.062 5.086 11.625 1 98.12 48 ASP B CA 1
ATOM 3427 C C . ASP B 1 48 ? 8.953 5.18 12.859 1 98.12 48 ASP B C 1
ATOM 3429 O O . ASP B 1 48 ? 9.625 6.191 13.078 1 98.12 48 ASP B O 1
ATOM 3433 N N . ILE B 1 49 ? 9.141 4.086 13.586 1 98.56 49 ILE B N 1
ATOM 3434 C CA . ILE B 1 49 ? 9.812 4.148 14.883 1 98.56 49 ILE B CA 1
ATOM 3435 C C . ILE B 1 49 ? 11.312 4.34 14.672 1 98.56 49 ILE B C 1
ATOM 3437 O O . ILE B 1 49 ? 11.945 5.129 15.383 1 98.56 49 ILE B O 1
ATOM 3441 N N . GLN B 1 50 ? 11.867 3.67 13.664 1 98.69 50 GLN B N 1
ATOM 3442 C CA . GLN B 1 50 ? 13.297 3.783 13.391 1 98.69 50 GLN B CA 1
ATOM 3443 C C . GLN B 1 50 ? 13.664 5.195 12.938 1 98.69 50 GLN B C 1
ATOM 3445 O O . GLN B 1 50 ? 14.656 5.766 13.391 1 98.69 50 GLN B O 1
ATOM 3450 N N . VAL B 1 51 ? 12.797 5.758 12.117 1 98.88 51 VAL B N 1
ATOM 3451 C CA . VAL B 1 51 ? 13.031 7.105 11.602 1 98.88 51 VAL B CA 1
ATOM 3452 C C . VAL B 1 51 ? 12.82 8.125 12.719 1 98.88 51 VAL B C 1
ATOM 3454 O O . VAL B 1 51 ? 13.594 9.07 12.859 1 98.88 51 VAL B O 1
ATOM 3457 N N . ALA B 1 52 ? 11.766 7.914 13.523 1 98.94 52 ALA B N 1
ATOM 3458 C CA . ALA B 1 52 ? 11.469 8.828 14.625 1 98.94 52 ALA B CA 1
ATOM 3459 C C . ALA B 1 52 ? 12.648 8.914 15.586 1 98.94 52 ALA B C 1
ATOM 3461 O O . ALA B 1 52 ? 13.109 10.016 15.914 1 98.94 52 ALA B O 1
ATOM 3462 N N . LYS B 1 53 ? 13.156 7.766 15.977 1 98.88 53 LYS B N 1
ATOM 3463 C CA . LYS B 1 53 ? 14.281 7.73 16.906 1 98.88 53 LYS B CA 1
ATOM 3464 C C . LYS B 1 53 ? 15.516 8.398 16.297 1 98.88 53 LYS B C 1
ATOM 3466 O O . LYS B 1 53 ? 16.203 9.172 16.969 1 98.88 53 LYS B O 1
ATOM 3471 N N . THR B 1 54 ? 15.75 8.125 15.039 1 98.88 54 THR B N 1
ATOM 3472 C CA . THR B 1 54 ? 16.906 8.68 14.344 1 98.88 54 THR B CA 1
ATOM 3473 C C . THR B 1 54 ? 16.781 10.203 14.234 1 98.88 54 THR B C 1
ATOM 3475 O O . THR B 1 54 ? 17.766 10.922 14.445 1 98.88 54 THR B O 1
ATOM 3478 N N . ALA B 1 55 ? 15.586 10.664 13.914 1 98.94 55 ALA B N 1
ATOM 3479 C CA . ALA B 1 55 ? 15.359 12.102 13.789 1 98.94 55 ALA B CA 1
ATOM 3480 C C . ALA B 1 55 ? 15.562 12.812 15.125 1 98.94 55 ALA B C 1
ATOM 3482 O O . ALA B 1 55 ? 16.172 13.883 15.18 1 98.94 55 ALA B O 1
ATOM 3483 N N . LEU B 1 56 ? 15.078 12.211 16.188 1 98.88 56 LEU B N 1
ATOM 3484 C CA . LEU B 1 56 ? 15.242 12.773 17.516 1 98.88 56 LEU B CA 1
ATOM 3485 C C . LEU B 1 56 ? 16.719 12.812 17.922 1 98.88 56 LEU B C 1
ATOM 3487 O O . LEU B 1 56 ? 17.203 13.812 18.438 1 98.88 56 LEU B O 1
ATOM 3491 N N . GLU B 1 57 ? 17.406 11.742 17.609 1 98.62 57 GLU B N 1
ATOM 3492 C CA . GLU B 1 57 ? 18.844 11.68 17.859 1 98.62 57 GLU B CA 1
ATOM 3493 C C . GLU B 1 57 ? 19.594 12.766 17.094 1 98.62 57 GLU B C 1
ATOM 3495 O O . GLU B 1 57 ? 20.594 13.297 17.562 1 98.62 57 GLU B O 1
ATOM 3500 N N . ALA B 1 58 ? 19.078 13.133 15.961 1 98.75 58 ALA B N 1
ATOM 3501 C CA . ALA B 1 58 ? 19.766 14.062 15.062 1 98.75 58 ALA B CA 1
ATOM 3502 C C . ALA B 1 58 ? 19.438 15.508 15.43 1 98.75 58 ALA B C 1
ATOM 3504 O O . ALA B 1 58 ? 20.031 16.438 14.883 1 98.75 58 ALA B O 1
ATOM 3505 N N . GLY B 1 59 ? 18.438 15.711 16.312 1 98.31 59 GLY B N 1
ATOM 3506 C CA . GLY B 1 59 ? 18.219 17.062 16.797 1 98.31 59 GLY B CA 1
ATOM 3507 C C . GLY B 1 59 ? 16.781 17.516 16.703 1 98.31 59 GLY B C 1
ATOM 3508 O O . GLY B 1 59 ? 16.422 18.609 17.141 1 98.31 59 GLY B O 1
ATOM 3509 N N . ALA B 1 60 ? 15.883 16.672 16.109 1 98.75 60 ALA B N 1
ATOM 3510 C CA . ALA B 1 60 ? 14.461 17 16.141 1 98.75 60 ALA B CA 1
ATOM 3511 C C . ALA B 1 60 ? 13.945 17.016 17.578 1 98.75 60 ALA B C 1
ATOM 3513 O O . ALA B 1 60 ? 14.391 16.234 18.422 1 98.75 60 ALA B O 1
ATOM 3514 N N . THR B 1 61 ? 12.977 17.906 17.828 1 98.25 61 THR B N 1
ATOM 3515 C CA . THR B 1 61 ? 12.531 18.062 19.203 1 98.25 61 THR B CA 1
ATOM 3516 C C . THR B 1 61 ? 11.094 17.562 19.359 1 98.25 61 THR B C 1
ATOM 3518 O O . THR B 1 61 ? 10.617 17.391 20.484 1 98.25 61 THR B O 1
ATOM 3521 N N . ARG B 1 62 ? 10.414 17.375 18.234 1 98.38 62 ARG B N 1
ATOM 3522 C CA . ARG B 1 62 ? 9.023 16.938 18.188 1 98.38 62 ARG B CA 1
ATOM 3523 C C . ARG B 1 62 ? 8.766 16.047 16.969 1 98.38 62 ARG B C 1
ATOM 3525 O O . ARG B 1 62 ? 9.547 16.047 16.016 1 98.38 62 ARG B O 1
ATOM 3532 N N . LEU B 1 63 ? 7.738 15.273 17.078 1 98.94 63 LEU B N 1
ATOM 3533 C CA . LEU B 1 63 ? 7.281 14.461 15.961 1 98.94 63 LEU B CA 1
ATOM 3534 C C . LEU B 1 63 ? 5.898 14.898 15.5 1 98.94 63 LEU B C 1
ATOM 3536 O O . LEU B 1 63 ? 5.164 15.547 16.25 1 98.94 63 LEU B O 1
ATOM 3540 N N . ALA B 1 64 ? 5.586 14.633 14.305 1 98.94 64 ALA B N 1
ATOM 3541 C CA . ALA B 1 64 ? 4.238 14.859 13.781 1 98.94 64 ALA B CA 1
ATOM 3542 C C . ALA B 1 64 ? 3.756 13.664 12.969 1 98.94 64 ALA B C 1
ATOM 3544 O O . ALA B 1 64 ? 4.543 13.031 12.258 1 98.94 64 ALA B O 1
ATOM 3545 N N . VAL B 1 65 ? 2.502 13.359 13.086 1 98.94 65 VAL B N 1
ATOM 3546 C CA . VAL B 1 65 ? 1.859 12.258 12.367 1 98.94 65 VAL B CA 1
ATOM 3547 C C . VAL B 1 65 ? 0.537 12.734 11.773 1 98.94 65 VAL B C 1
ATOM 3549 O O . VAL B 1 65 ? 0.142 13.891 11.961 1 98.94 65 VAL B O 1
ATOM 3552 N N . ALA B 1 66 ? -0.101 11.867 11 1 98.75 66 ALA B N 1
ATOM 3553 C CA . ALA B 1 66 ? -1.295 12.266 10.25 1 98.75 66 ALA B CA 1
ATOM 3554 C C . ALA B 1 66 ? -2.549 12.117 11.109 1 98.75 66 ALA B C 1
ATOM 3556 O O . ALA B 1 66 ? -3.473 12.93 11.016 1 98.75 66 ALA B O 1
ATOM 3557 N N . PHE B 1 67 ? -2.646 11.055 11.914 1 98.62 67 PHE B N 1
ATOM 3558 C CA . PHE B 1 67 ? -3.842 10.797 12.711 1 98.62 67 PHE B CA 1
ATOM 3559 C C . PHE B 1 67 ? -3.484 10.086 14.008 1 98.62 67 PHE B C 1
ATOM 3561 O O . PHE B 1 67 ? -2.35 9.641 14.188 1 98.62 67 PHE B O 1
ATOM 3568 N N . LEU B 1 68 ? -4.355 10.023 14.938 1 98.75 68 LEU B N 1
ATOM 3569 C CA . LEU B 1 68 ? -4.113 9.672 16.328 1 98.75 68 LEU B CA 1
ATOM 3570 C C . LEU B 1 68 ? -3.576 8.25 16.453 1 98.75 68 LEU B C 1
ATOM 3572 O O . LEU B 1 68 ? -2.705 7.973 17.281 1 98.75 68 LEU B O 1
ATOM 3576 N N . ASP B 1 69 ? -4.004 7.266 15.609 1 98.69 69 ASP B N 1
ATOM 3577 C CA . ASP B 1 69 ? -3.512 5.891 15.633 1 98.69 69 ASP B CA 1
ATOM 3578 C C . ASP B 1 69 ? -1.991 5.848 15.492 1 98.69 69 ASP B C 1
ATOM 3580 O O . ASP B 1 69 ? -1.319 5.078 16.188 1 98.69 69 ASP B O 1
ATOM 3584 N N . GLU B 1 70 ? -1.483 6.641 14.633 1 98.81 70 GLU B N 1
ATOM 3585 C CA . GLU B 1 70 ? -0.044 6.652 14.391 1 98.81 70 GLU B CA 1
ATOM 3586 C C . GLU B 1 70 ? 0.718 7.148 15.617 1 98.81 70 GLU B C 1
ATOM 3588 O O . GLU B 1 70 ? 1.785 6.629 15.945 1 98.81 70 GLU B O 1
ATOM 3593 N N . ALA B 1 71 ? 0.155 8.18 16.25 1 98.88 71 ALA B N 1
ATOM 3594 C CA . ALA B 1 71 ? 0.786 8.711 17.453 1 98.88 71 ALA B CA 1
ATOM 3595 C C . ALA B 1 71 ? 0.797 7.668 18.562 1 98.88 71 ALA B C 1
ATOM 3597 O O . ALA B 1 71 ? 1.827 7.449 19.219 1 98.88 71 ALA B O 1
ATOM 3598 N N . LEU B 1 72 ? -0.346 7.055 18.766 1 98.69 72 LEU B N 1
ATOM 3599 C CA . LEU B 1 72 ? -0.46 6.027 19.797 1 98.69 72 LEU B CA 1
ATOM 3600 C C . LEU B 1 72 ? 0.466 4.852 19.484 1 98.69 72 LEU B C 1
ATOM 3602 O O . LEU B 1 72 ? 1.054 4.27 20.406 1 98.69 72 LEU B O 1
ATOM 3606 N N . ALA B 1 73 ? 0.571 4.543 18.203 1 98.5 73 ALA B N 1
ATOM 3607 C CA . ALA B 1 73 ? 1.471 3.465 17.797 1 98.5 73 ALA B CA 1
ATOM 3608 C C . ALA B 1 73 ? 2.916 3.791 18.172 1 98.5 73 ALA B C 1
ATOM 3610 O O . ALA B 1 73 ? 3.658 2.918 18.625 1 98.5 73 ALA B O 1
ATOM 3611 N N . LEU B 1 74 ? 3.305 5.016 17.922 1 98.81 74 LEU B N 1
ATOM 3612 C CA . LEU B 1 74 ? 4.66 5.426 18.281 1 98.81 74 LEU B CA 1
ATOM 3613 C C . LEU B 1 74 ? 4.895 5.281 19.781 1 98.81 74 LEU B C 1
ATOM 3615 O O . LEU B 1 74 ? 5.961 4.832 20.203 1 98.81 74 LEU B O 1
ATOM 3619 N N . ARG B 1 75 ? 3.875 5.711 20.609 1 98.81 75 ARG B N 1
ATOM 3620 C CA . ARG B 1 75 ? 3.975 5.531 22.047 1 98.81 75 ARG B CA 1
ATOM 3621 C C . ARG B 1 75 ? 4.152 4.062 22.406 1 98.81 75 ARG B C 1
ATOM 3623 O O . ARG B 1 75 ? 5.047 3.707 23.172 1 98.81 75 ARG B O 1
ATOM 3630 N N . LYS B 1 76 ? 3.377 3.213 21.828 1 98 76 LYS B N 1
ATOM 3631 C CA . LYS B 1 76 ? 3.426 1.777 22.094 1 98 76 LYS B CA 1
ATOM 3632 C C . LYS B 1 76 ? 4.777 1.189 21.703 1 98 76 LYS B C 1
ATOM 3634 O O . LYS B 1 76 ? 5.262 0.247 22.328 1 98 76 LYS B O 1
ATOM 3639 N N . LYS B 1 77 ? 5.363 1.792 20.688 1 97.75 77 LYS B N 1
ATOM 3640 C CA . LYS B 1 77 ? 6.621 1.28 20.156 1 97.75 77 LYS B CA 1
ATOM 3641 C C . LYS B 1 77 ? 7.812 1.847 20.922 1 97.75 77 LYS B C 1
ATOM 3643 O O . LYS B 1 77 ? 8.961 1.509 20.625 1 97.75 77 LYS B O 1
ATOM 3648 N N . GLY B 1 78 ? 7.559 2.826 21.828 1 97.94 78 GLY B N 1
ATOM 3649 C CA . GLY B 1 78 ? 8.633 3.16 22.75 1 97.94 78 GLY B CA 1
ATOM 3650 C C . GLY B 1 78 ? 9.023 4.625 22.703 1 97.94 78 GLY B C 1
ATOM 3651 O O . GLY B 1 78 ? 9.977 5.043 23.359 1 97.94 78 GLY B O 1
ATOM 3652 N N . ILE B 1 79 ? 8.344 5.426 21.953 1 98.75 79 ILE B N 1
ATOM 3653 C CA . ILE B 1 79 ? 8.609 6.859 22.031 1 98.75 79 ILE B CA 1
ATOM 3654 C C . ILE B 1 79 ? 8.172 7.383 23.406 1 98.75 79 ILE B C 1
ATOM 3656 O O . ILE B 1 79 ? 7.016 7.199 23.797 1 98.75 79 ILE B O 1
ATOM 3660 N N . SER B 1 80 ? 9 8.023 24.078 1 98.38 80 SER B N 1
ATOM 3661 C CA . SER B 1 80 ? 8.758 8.492 25.438 1 98.38 80 SER B CA 1
ATOM 3662 C C . SER B 1 80 ? 7.617 9.508 25.484 1 98.38 80 SER B C 1
ATOM 3664 O O . SER B 1 80 ? 7.434 10.281 24.531 1 98.38 80 SER B O 1
ATOM 3666 N N . LEU B 1 81 ? 6.969 9.555 26.609 1 97.69 81 LEU B N 1
ATOM 3667 C CA . LEU B 1 81 ? 5.883 10.508 26.828 1 97.69 81 LEU B CA 1
ATOM 3668 C C . LEU B 1 81 ? 6.402 11.938 26.828 1 97.69 81 LEU B C 1
ATOM 3670 O O . LEU B 1 81 ? 5.637 12.883 26.625 1 97.69 81 LEU B O 1
ATOM 3674 N N . ASP B 1 82 ? 7.633 12.094 27.016 1 97.94 82 ASP B N 1
ATOM 3675 C CA . ASP B 1 82 ? 8.234 13.414 27.109 1 97.94 82 ASP B CA 1
ATOM 3676 C C . ASP B 1 82 ? 8.422 14.023 25.719 1 97.94 82 ASP B C 1
ATOM 3678 O O . ASP B 1 82 ? 8.672 15.227 25.594 1 97.94 82 ASP B O 1
ATOM 3682 N N . VAL B 1 83 ? 8.438 13.172 24.688 1 98.62 83 VAL B N 1
ATOM 3683 C CA . VAL B 1 83 ? 8.562 13.664 23.312 1 98.62 83 VAL B CA 1
ATOM 3684 C C . VAL B 1 83 ? 7.195 14.141 22.812 1 98.62 83 VAL B C 1
ATOM 3686 O O . VAL B 1 83 ? 6.27 13.336 22.672 1 98.62 83 VAL B O 1
ATOM 3689 N N . PRO B 1 84 ? 7.062 15.414 22.547 1 98.69 84 PRO B N 1
ATOM 3690 C CA . PRO B 1 84 ? 5.773 15.852 22.016 1 98.69 84 PRO B CA 1
ATOM 3691 C C . PRO B 1 84 ? 5.484 15.289 20.625 1 98.69 84 PRO B C 1
ATOM 3693 O O . PRO B 1 84 ? 6.391 15.18 19.797 1 98.69 84 PRO B O 1
ATOM 3696 N N . ILE B 1 85 ? 4.293 14.836 20.422 1 98.94 85 ILE B N 1
ATOM 3697 C CA . ILE B 1 85 ? 3.818 14.383 19.109 1 98.94 85 ILE B CA 1
ATOM 3698 C C . ILE B 1 85 ? 2.604 15.203 18.688 1 98.94 85 ILE B C 1
ATOM 3700 O O . ILE B 1 85 ? 1.677 15.406 19.484 1 98.94 85 ILE B O 1
ATOM 3704 N N . LEU B 1 86 ? 2.613 15.719 17.516 1 98.94 86 LEU B N 1
ATOM 3705 C CA . LEU B 1 86 ? 1.511 16.5 16.969 1 98.94 86 LEU B CA 1
ATOM 3706 C C . LEU B 1 86 ? 0.751 15.703 15.906 1 98.94 86 LEU B C 1
ATOM 3708 O O . LEU B 1 86 ? 1.353 15.18 14.969 1 98.94 86 LEU B O 1
ATOM 3712 N N . VAL B 1 87 ? -0.527 15.523 16.078 1 98.94 87 VAL B N 1
ATOM 3713 C CA . VAL B 1 87 ? -1.394 14.977 15.047 1 98.94 87 VAL B CA 1
ATOM 3714 C C . VAL B 1 87 ? -1.843 16.094 14.102 1 98.94 87 VAL B C 1
ATOM 3716 O O . VAL B 1 87 ? -2.508 17.031 14.523 1 98.94 87 VAL B O 1
ATOM 3719 N N . LEU B 1 88 ? -1.52 15.945 12.836 1 98.88 88 LEU B N 1
ATOM 3720 C CA . LEU B 1 88 ? -1.758 17.016 11.867 1 98.88 88 LEU B CA 1
ATOM 3721 C C . LEU B 1 88 ? -3.186 16.953 11.328 1 98.88 88 LEU B C 1
ATOM 3723 O O . LEU B 1 88 ? -3.727 17.953 10.875 1 98.88 88 LEU B O 1
ATOM 3727 N N . GLY B 1 89 ? -3.787 15.75 11.32 1 98.44 89 GLY B N 1
ATOM 3728 C CA . GLY B 1 89 ? -5.137 15.586 10.805 1 98.44 89 GLY B CA 1
ATOM 3729 C C . GLY B 1 89 ? -6.207 15.789 11.867 1 98.44 89 GLY B C 1
ATOM 3730 O O . GLY B 1 89 ? -5.891 16.031 13.031 1 98.44 89 GLY B O 1
ATOM 3731 N N . ALA B 1 90 ? -7.438 15.695 11.461 1 98.31 90 ALA B N 1
ATOM 3732 C CA . ALA B 1 90 ? -8.578 15.883 12.359 1 98.31 90 ALA B CA 1
ATOM 3733 C C . ALA B 1 90 ? -8.711 14.703 13.32 1 98.31 90 ALA B C 1
ATOM 3735 O O . ALA B 1 90 ? -8.492 13.555 12.938 1 98.31 90 ALA B O 1
ATOM 3736 N N . THR B 1 91 ? -8.977 15.016 14.539 1 98.44 91 THR B N 1
ATOM 3737 C CA . THR B 1 91 ? -9.312 14.039 15.57 1 98.44 91 THR B CA 1
ATOM 3738 C C . THR B 1 91 ? -10.664 14.367 16.203 1 98.44 91 THR B C 1
ATOM 3740 O O . THR B 1 91 ? -10.945 15.523 16.5 1 98.44 91 THR B O 1
ATOM 3743 N N . LYS B 1 92 ? -11.531 13.422 16.469 1 97.75 92 LYS B N 1
ATOM 3744 C CA . LYS B 1 92 ? -12.82 13.648 17.125 1 97.75 92 LYS B CA 1
ATOM 3745 C C . LYS B 1 92 ? -12.633 14.117 18.562 1 97.75 92 LYS B C 1
ATOM 3747 O O . LYS B 1 92 ? -11.75 13.633 19.266 1 97.75 92 LYS B O 1
ATOM 3752 N N . PRO B 1 93 ? -13.492 14.984 18.891 1 97.81 93 PRO B N 1
ATOM 3753 C CA . PRO B 1 93 ? -13.344 15.562 20.234 1 97.81 93 PRO B CA 1
ATOM 3754 C C . PRO B 1 93 ? -13.391 14.508 21.328 1 97.81 93 PRO B C 1
ATOM 3756 O O . PRO B 1 93 ? -12.75 14.672 22.375 1 97.81 93 PRO B O 1
ATOM 3759 N N . GLN B 1 94 ? -14.094 13.406 21.141 1 96.94 94 GLN B N 1
ATOM 3760 C CA . GLN B 1 94 ? -14.266 12.383 22.172 1 96.94 94 GLN B CA 1
ATOM 3761 C C . GLN B 1 94 ? -12.938 11.727 22.531 1 96.94 94 GLN B C 1
ATOM 3763 O O . GLN B 1 94 ? -12.805 11.086 23.578 1 96.94 94 GLN B O 1
ATOM 3768 N N . TYR B 1 95 ? -11.883 11.93 21.688 1 97.56 95 TYR B N 1
ATOM 3769 C CA . TYR B 1 95 ? -10.602 11.281 21.938 1 97.56 95 TYR B CA 1
ATOM 3770 C C . TYR B 1 95 ? -9.602 12.258 22.547 1 97.56 95 TYR B C 1
ATOM 3772 O O . TYR B 1 95 ? -8.43 11.914 22.734 1 97.56 95 TYR B O 1
ATOM 3780 N N . ALA B 1 96 ? -10.055 13.445 22.828 1 98.12 96 ALA B N 1
ATOM 3781 C CA . ALA B 1 96 ? -9.203 14.492 23.406 1 98.12 96 ALA B CA 1
ATOM 3782 C C . ALA B 1 96 ? -8.562 14.039 24.703 1 98.12 96 ALA B C 1
ATOM 3784 O O . ALA B 1 96 ? -7.359 14.195 24.906 1 98.12 96 ALA B O 1
ATOM 3785 N N . PRO B 1 97 ? -9.336 13.359 25.641 1 97.5 97 PRO B N 1
ATOM 3786 C CA . PRO B 1 97 ? -8.711 12.914 26.891 1 97.5 97 PRO B CA 1
ATOM 3787 C C . PRO B 1 97 ? -7.602 11.891 26.656 1 97.5 97 PRO B C 1
ATOM 3789 O O . PRO B 1 97 ? -6.57 11.93 27.328 1 97.5 97 PRO B O 1
ATOM 3792 N N . LEU B 1 98 ? -7.84 11.031 25.703 1 97.12 98 LEU B N 1
ATOM 3793 C CA . LEU B 1 98 ? -6.832 10.031 25.375 1 97.12 98 LEU B CA 1
ATOM 3794 C C . LEU B 1 98 ? -5.555 10.688 24.859 1 97.12 98 LEU B C 1
ATOM 3796 O O . LEU B 1 98 ? -4.457 10.344 25.281 1 97.12 98 LEU B O 1
ATOM 3800 N N . ALA B 1 99 ? -5.727 11.586 23.938 1 98.44 99 ALA B N 1
ATOM 3801 C CA . ALA B 1 99 ? -4.574 12.312 23.406 1 98.44 99 ALA B CA 1
ATOM 3802 C C . ALA B 1 99 ? -3.824 13.039 24.516 1 98.44 99 ALA B C 1
ATOM 3804 O O . ALA B 1 99 ? -2.596 12.953 24.609 1 98.44 99 ALA B O 1
ATOM 3805 N N . ALA B 1 100 ? -4.566 13.703 25.391 1 98.25 100 ALA B N 1
ATOM 3806 C CA . ALA B 1 100 ? -3.975 14.445 26.5 1 98.25 100 ALA B CA 1
ATOM 3807 C C . ALA B 1 100 ? -3.166 13.531 27.406 1 98.25 100 ALA B C 1
ATOM 3809 O O . ALA B 1 100 ? -2.037 13.852 27.781 1 98.25 100 ALA B O 1
ATOM 3810 N N . SER B 1 101 ? -3.709 12.383 27.703 1 97.69 101 SER B N 1
ATOM 3811 C CA . SER B 1 101 ? -3.074 11.445 28.625 1 97.69 101 SER B CA 1
ATOM 3812 C C . SER B 1 101 ? -1.78 10.891 28.047 1 97.69 101 SER B C 1
ATOM 3814 O O . SER B 1 101 ? -0.929 10.391 28.781 1 97.69 101 SER B O 1
ATOM 3816 N N . GLN B 1 102 ? -1.594 10.984 26.734 1 98 102 GLN B N 1
ATOM 3817 C CA . GLN B 1 102 ? -0.42 10.43 26.078 1 98 102 GLN B CA 1
ATOM 3818 C C . GLN B 1 102 ? 0.508 11.539 25.578 1 98 102 GLN B C 1
ATOM 3820 O O . GLN B 1 102 ? 1.389 11.305 24.75 1 98 102 GLN B O 1
ATOM 3825 N N . ASN B 1 103 ? 0.285 12.75 26.016 1 98.19 103 ASN B N 1
ATOM 3826 C CA . ASN B 1 103 ? 1.047 13.922 25.594 1 98.19 103 ASN B CA 1
ATOM 3827 C C . ASN B 1 103 ? 1.113 14.023 24.062 1 98.19 103 ASN B C 1
ATOM 3829 O O . ASN B 1 103 ? 2.197 14.164 23.5 1 98.19 103 ASN B O 1
ATOM 3833 N N . ILE B 1 104 ? -0.019 13.812 23.453 1 98.81 104 ILE B N 1
ATOM 3834 C CA . ILE B 1 104 ? -0.223 13.984 22.031 1 98.81 104 ILE B CA 1
ATOM 3835 C C . ILE B 1 104 ? -1.034 15.25 21.766 1 98.81 104 ILE B C 1
ATOM 3837 O O . ILE B 1 104 ? -2.168 15.375 22.234 1 98.81 104 ILE B O 1
ATOM 3841 N N . ALA B 1 105 ? -0.435 16.203 21.078 1 98.88 105 ALA B N 1
ATOM 3842 C CA . ALA B 1 105 ? -1.122 17.453 20.719 1 98.88 105 ALA B CA 1
ATOM 3843 C C . ALA B 1 105 ? -2.043 17.234 19.516 1 98.88 105 ALA B C 1
ATOM 3845 O O . ALA B 1 105 ? -1.736 16.453 18.625 1 98.88 105 ALA B O 1
ATOM 3846 N N . LEU B 1 106 ? -3.152 17.906 19.516 1 98.88 106 LEU B N 1
ATOM 3847 C CA . LEU B 1 106 ? -4.109 17.781 18.422 1 98.88 106 LEU B CA 1
ATOM 3848 C C . LEU B 1 106 ? -4.219 19.078 17.641 1 98.88 106 LEU B C 1
ATOM 3850 O O . LEU B 1 106 ? -4.137 20.172 18.219 1 98.88 106 LEU B O 1
ATOM 3854 N N . THR B 1 107 ? -4.355 18.953 16.375 1 98.88 107 THR B N 1
ATOM 3855 C CA . THR B 1 107 ? -4.715 20.078 15.531 1 98.88 107 THR B CA 1
ATOM 3856 C C . THR B 1 107 ? -6.188 20.438 15.695 1 98.88 107 THR B C 1
ATOM 3858 O O . THR B 1 107 ? -7.055 19.562 15.641 1 98.88 107 THR B O 1
ATOM 3861 N N . VAL B 1 108 ? -6.449 21.719 15.875 1 98.5 108 VAL B N 1
ATOM 3862 C CA . VAL B 1 108 ? -7.82 22.203 15.992 1 98.5 108 VAL B CA 1
ATOM 3863 C C . VAL B 1 108 ? -8.047 23.359 15.023 1 98.5 108 VAL B C 1
ATOM 3865 O O . VAL B 1 108 ? -7.148 24.188 14.812 1 98.5 108 VAL B O 1
ATOM 3868 N N . PHE B 1 109 ? -9.242 23.406 14.422 1 98 109 PHE B N 1
ATOM 3869 C CA . PHE B 1 109 ? -9.477 24.391 13.383 1 98 109 PHE B CA 1
ATOM 3870 C C . PHE B 1 109 ? -10.945 24.797 13.336 1 98 109 PHE B C 1
ATOM 3872 O O . PHE B 1 109 ? -11.375 25.484 12.406 1 98 109 PHE B O 1
ATOM 3879 N N . ARG B 1 110 ? -11.695 24.328 14.328 1 96.06 110 ARG B N 1
ATOM 3880 C CA . ARG B 1 110 ? -13.109 24.688 14.445 1 96.06 110 ARG B CA 1
ATOM 3881 C C . ARG B 1 110 ? -13.484 24.969 15.898 1 96.06 110 ARG B C 1
ATOM 3883 O O . ARG B 1 110 ? -13.086 24.234 16.797 1 96.06 110 ARG B O 1
ATOM 3890 N N . ALA B 1 111 ? -14.344 25.969 16.078 1 95 111 ALA B N 1
ATOM 3891 C CA . ALA B 1 111 ? -14.75 26.359 17.438 1 95 111 ALA B CA 1
ATOM 3892 C C . ALA B 1 111 ? -15.656 25.297 18.062 1 95 111 ALA B C 1
ATOM 3894 O O . ALA B 1 111 ? -15.602 25.062 19.266 1 95 111 ALA B O 1
ATOM 3895 N N . ASP B 1 112 ? -16.5 24.703 17.266 1 95.69 112 ASP B N 1
ATOM 3896 C CA . ASP B 1 112 ? -17.438 23.719 17.797 1 95.69 112 ASP B CA 1
ATOM 3897 C C . ASP B 1 112 ? -16.719 22.484 18.312 1 95.69 112 ASP B C 1
ATOM 3899 O O . ASP B 1 112 ? -17.281 21.719 19.094 1 95.69 112 ASP B O 1
ATOM 3903 N N . TRP B 1 113 ? -15.547 22.234 17.844 1 97.5 113 TRP B N 1
ATOM 3904 C CA . TRP B 1 113 ? -14.742 21.125 18.359 1 97.5 113 TRP B CA 1
ATOM 3905 C C . TRP B 1 113 ? -14.523 21.266 19.859 1 97.5 113 TRP B C 1
ATOM 3907 O O . TRP B 1 113 ? -14.68 20.312 20.609 1 97.5 113 TRP B O 1
ATOM 3917 N N . PHE B 1 114 ? -14.211 22.484 20.328 1 96.94 114 PHE B N 1
ATOM 3918 C CA . PHE B 1 114 ? -13.938 22.734 21.734 1 96.94 114 PHE B CA 1
ATOM 3919 C C . PHE B 1 114 ? -15.195 22.516 22.578 1 96.94 114 PHE B C 1
ATOM 3921 O O . PHE B 1 114 ? -15.125 21.953 23.672 1 96.94 114 PHE B O 1
ATOM 3928 N N . GLU B 1 115 ? -16.297 23 21.984 1 95.19 115 GLU B N 1
ATOM 3929 C CA . GLU B 1 115 ? -17.578 22.812 22.672 1 95.19 115 GLU B CA 1
ATOM 3930 C C . GLU B 1 115 ? -17.859 21.344 22.938 1 95.19 115 GLU B C 1
ATOM 3932 O O . GLU B 1 115 ? -18.359 20.984 24 1 95.19 115 GLU B O 1
ATOM 3937 N N . GLN B 1 116 ? -17.453 20.562 22.016 1 96.88 116 GLN B N 1
ATOM 3938 C CA . GLN B 1 116 ? -17.688 19.125 22.141 1 96.88 116 GLN B CA 1
ATOM 3939 C C . GLN B 1 116 ? -16.641 18.469 23.031 1 96.88 116 GLN B C 1
ATOM 3941 O O . GLN B 1 116 ? -16.953 17.562 23.812 1 96.88 116 GLN B O 1
ATOM 3946 N N . ALA B 1 117 ? -15.453 18.922 22.953 1 97.56 117 ALA B N 1
ATOM 3947 C CA . ALA B 1 117 ? -14.344 18.312 23.688 1 97.56 117 ALA B CA 1
ATOM 3948 C C . ALA B 1 117 ? -14.484 18.578 25.188 1 97.56 117 ALA B C 1
ATOM 3950 O O . ALA B 1 117 ? -14.055 17.766 26.016 1 97.56 117 ALA B O 1
ATOM 3951 N N . ILE B 1 118 ? -15.086 19.703 25.531 1 96.31 118 ILE B N 1
ATOM 3952 C CA . ILE B 1 118 ? -15.227 20.125 26.922 1 96.31 118 ILE B CA 1
ATOM 3953 C C . ILE B 1 118 ? -16.125 19.156 27.672 1 96.31 118 ILE B C 1
ATOM 3955 O O . ILE B 1 118 ? -15.977 18.969 28.875 1 96.31 118 ILE B O 1
ATOM 3959 N N . VAL B 1 119 ? -17.016 18.453 26.938 1 95.75 119 VAL B N 1
ATOM 3960 C CA . VAL B 1 119 ? -17.969 17.516 27.547 1 95.75 119 VAL B CA 1
ATOM 3961 C C . VAL B 1 119 ? -17.219 16.375 28.219 1 95.75 119 VAL B C 1
ATOM 3963 O O . VAL B 1 119 ? -17.719 15.758 29.156 1 95.75 119 VAL B O 1
ATOM 3966 N N . TYR B 1 120 ? -16.047 16.125 27.797 1 95.69 120 TYR B N 1
ATOM 3967 C CA . TYR B 1 120 ? -15.281 14.992 28.281 1 95.69 120 TYR B CA 1
ATOM 3968 C C . TYR B 1 120 ? -14.289 15.43 29.359 1 95.69 120 TYR B C 1
ATOM 3970 O O . TYR B 1 120 ? -13.438 14.641 29.781 1 95.69 120 TYR B O 1
ATOM 3978 N N . ALA B 1 121 ? -14.375 16.625 29.812 1 91.56 121 ALA B N 1
ATOM 3979 C CA . ALA B 1 121 ? -13.547 17.141 30.906 1 91.56 121 ALA B CA 1
ATOM 3980 C C . ALA B 1 121 ? -14.055 16.672 32.25 1 91.56 121 ALA B C 1
ATOM 3982 O O . ALA B 1 121 ? -15.211 16.266 32.375 1 91.56 121 ALA B O 1
ATOM 3983 N N . PRO B 1 122 ? -13.258 16.625 33.312 1 91.19 122 PRO B N 1
ATOM 3984 C CA . PRO B 1 122 ? -11.875 17.125 33.344 1 91.19 122 PRO B CA 1
ATOM 3985 C C . PRO B 1 122 ? -10.883 16.094 32.781 1 91.19 122 PRO B C 1
ATOM 3987 O O . PRO B 1 122 ? -11.102 14.891 32.906 1 91.19 122 PRO B O 1
ATOM 3990 N N . TYR B 1 123 ? -9.914 16.656 32.188 1 93.75 123 TYR B N 1
ATOM 3991 C CA . TYR B 1 123 ? -8.789 15.844 31.703 1 93.75 123 TYR B CA 1
ATOM 3992 C C . TYR B 1 123 ? -7.773 15.617 32.812 1 93.75 123 TYR B C 1
ATOM 3994 O O . TYR B 1 123 ? -7.645 16.438 33.719 1 93.75 123 TYR B O 1
ATOM 4002 N N . GLU B 1 124 ? -7.113 14.453 32.781 1 91.25 124 GLU B N 1
ATOM 4003 C CA . GLU B 1 124 ? -6.055 14.219 33.75 1 91.25 124 GLU B CA 1
ATOM 4004 C C . GLU B 1 124 ? -4.918 15.227 33.594 1 91.25 124 GLU B C 1
ATOM 4006 O O . GLU B 1 124 ? -4.312 15.656 34.562 1 91.25 124 GLU B O 1
ATOM 4011 N N . GLN B 1 125 ? -4.609 15.484 32.406 1 94.94 125 GLN B N 1
ATOM 4012 C CA . GLN B 1 125 ? -3.676 16.531 32.031 1 94.94 125 GLN B CA 1
ATOM 4013 C C . GLN B 1 125 ? -4.234 17.375 30.891 1 94.94 125 GLN B C 1
ATOM 4015 O O . GLN B 1 125 ? -5.035 16.891 30.078 1 94.94 125 GLN B O 1
ATOM 4020 N N . PRO B 1 126 ? -3.859 18.594 30.875 1 97.25 126 PRO B N 1
ATOM 4021 C CA . PRO B 1 126 ? -4.387 19.438 29.797 1 97.25 126 PRO B CA 1
ATOM 4022 C C . PRO B 1 126 ? -3.969 18.938 28.406 1 97.25 126 PRO B C 1
ATOM 4024 O O . PRO B 1 126 ? -2.914 18.312 28.25 1 97.25 126 PRO B O 1
ATOM 4027 N N . LEU B 1 127 ? -4.809 19.172 27.453 1 98.5 127 LEU B N 1
ATOM 4028 C CA . LEU B 1 127 ? -4.539 18.844 26.062 1 98.5 127 LEU B CA 1
ATOM 4029 C C . LEU B 1 127 ? -3.812 19.984 25.359 1 98.5 127 LEU B C 1
ATOM 4031 O O . LEU B 1 127 ? -4.305 21.109 25.344 1 98.5 127 LEU B O 1
ATOM 4035 N N . ASN B 1 128 ? -2.607 19.719 24.891 1 98.69 128 ASN B N 1
ATOM 4036 C CA . ASN B 1 128 ? -1.95 20.656 23.984 1 98.69 128 ASN B CA 1
ATOM 4037 C C . ASN B 1 128 ? -2.633 20.703 22.625 1 98.69 128 ASN B C 1
ATOM 4039 O O . ASN B 1 128 ? -2.92 19.672 22.031 1 98.69 128 ASN B O 1
ATOM 4043 N N . VAL B 1 129 ? -2.922 21.875 22.125 1 98.69 129 VAL B N 1
ATOM 4044 C CA . VAL B 1 129 ? -3.564 22.016 20.812 1 98.69 129 VAL B CA 1
ATOM 4045 C C . VAL B 1 129 ? -2.744 22.938 19.922 1 98.69 129 VAL B C 1
ATOM 4047 O O . VAL B 1 129 ? -2.092 23.859 20.422 1 98.69 129 VAL B O 1
ATOM 4050 N N . HIS B 1 130 ? -2.666 22.641 18.672 1 98.88 130 HIS B N 1
ATOM 4051 C CA . HIS B 1 130 ? -2.17 23.531 17.641 1 98.88 130 HIS B CA 1
ATOM 4052 C C . HIS B 1 130 ? -3.307 24.031 16.75 1 98.88 130 HIS B C 1
ATOM 4054 O O . HIS B 1 130 ? -4.012 23.234 16.125 1 98.88 130 HIS B O 1
ATOM 4060 N N . MET B 1 131 ? -3.508 25.312 16.75 1 98.62 131 MET B N 1
ATOM 4061 C CA . MET B 1 131 ? -4.555 25.906 15.922 1 98.62 131 MET B CA 1
ATOM 4062 C C . MET B 1 131 ? -4.102 26.016 14.469 1 98.62 131 MET B C 1
ATOM 4064 O O . MET B 1 131 ? -3.035 26.578 14.188 1 98.62 131 MET B O 1
ATOM 4068 N N . LYS B 1 132 ? -4.855 25.469 13.602 1 98.81 132 LYS B N 1
ATOM 4069 C CA . LYS B 1 132 ? -4.535 25.547 12.18 1 98.81 132 LYS B CA 1
ATOM 4070 C C . LYS B 1 132 ? -5.312 26.672 11.5 1 98.81 132 LYS B C 1
ATOM 4072 O O . LYS B 1 132 ? -6.527 26.797 11.688 1 98.81 132 LYS B O 1
ATOM 4077 N N . LEU B 1 133 ? -4.672 27.484 10.789 1 98.56 133 LEU B N 1
ATOM 4078 C CA . LEU B 1 133 ? -5.25 28.578 10.023 1 98.56 133 LEU B CA 1
ATOM 4079 C C . LEU B 1 133 ? -5.203 28.297 8.531 1 98.56 133 LEU B C 1
ATOM 4081 O O . LEU B 1 133 ? -4.199 27.797 8.023 1 98.56 133 LEU B O 1
ATOM 4085 N N . ASP B 1 134 ? -6.281 28.469 7.848 1 98.25 134 ASP B N 1
ATOM 4086 C CA . ASP B 1 134 ? -6.309 28.328 6.395 1 98.25 134 ASP B CA 1
ATOM 4087 C C . ASP B 1 134 ? -5.953 29.625 5.699 1 98.25 134 ASP B C 1
ATOM 4089 O O . ASP B 1 134 ? -6.789 30.531 5.59 1 98.25 134 ASP B O 1
ATOM 4093 N N . THR B 1 135 ? -4.801 29.641 5.176 1 98.12 135 THR B N 1
ATOM 4094 C CA . THR B 1 135 ? -4.328 30.875 4.547 1 98.12 135 THR B CA 1
ATOM 4095 C C . THR B 1 135 ? -4.469 30.797 3.029 1 98.12 135 THR B C 1
ATOM 4097 O O . THR B 1 135 ? -4.105 31.734 2.316 1 98.12 135 THR B O 1
ATOM 4100 N N . GLY B 1 136 ? -4.961 29.625 2.586 1 97.12 136 GLY B N 1
ATOM 4101 C CA . GLY B 1 136 ? -5.129 29.562 1.143 1 97.12 136 GLY B CA 1
ATOM 4102 C C . GLY B 1 136 ? -5.043 28.156 0.59 1 97.12 136 GLY B C 1
ATOM 4103 O O . GLY B 1 136 ? -5.34 27.922 -0.583 1 97.12 136 GLY B O 1
ATOM 4104 N N . MET B 1 137 ? -4.578 27.156 1.317 1 95.81 137 MET B N 1
ATOM 4105 C CA . MET B 1 137 ? -4.512 25.781 0.834 1 95.81 137 MET B CA 1
ATOM 4106 C C . MET B 1 137 ? -5.91 25.219 0.627 1 95.81 137 MET B C 1
ATOM 4108 O O . MET B 1 137 ? -6.113 24.359 -0.238 1 95.81 137 MET B O 1
ATOM 4112 N N . GLY B 1 138 ? -6.855 25.641 1.493 1 95.19 138 GLY B N 1
ATOM 4113 C CA . GLY B 1 138 ? -8.242 25.25 1.317 1 95.19 138 GLY B CA 1
ATOM 4114 C C . GLY B 1 138 ? -8.523 23.828 1.727 1 95.19 138 GLY B C 1
ATOM 4115 O O . GLY B 1 138 ? -9.367 23.156 1.129 1 95.19 138 GLY B O 1
ATOM 4116 N N . ARG B 1 139 ? -7.824 23.25 2.689 1 95.75 139 ARG B N 1
ATOM 4117 C CA . ARG B 1 139 ? -7.992 21.891 3.184 1 95.75 139 ARG B CA 1
ATOM 4118 C C . ARG B 1 139 ? -8.531 21.891 4.613 1 95.75 139 ARG B C 1
ATOM 4120 O O . ARG B 1 139 ? -9.742 21.812 4.824 1 95.75 139 ARG B O 1
ATOM 4127 N N . LEU B 1 140 ? -7.777 22.125 5.598 1 97.44 140 LEU B N 1
ATOM 4128 C CA . LEU B 1 140 ? -8.156 22.328 6.992 1 97.44 140 LEU B CA 1
ATOM 4129 C C . LEU B 1 140 ? -7.781 23.734 7.461 1 97.44 140 LEU B C 1
ATOM 4131 O O . LEU B 1 140 ? -6.867 24.344 6.91 1 97.44 140 LEU B O 1
ATOM 4135 N N . GLY B 1 141 ? -8.547 24.234 8.469 1 98.06 141 GLY B N 1
ATOM 4136 C CA . GLY B 1 141 ? -8.109 25.469 9.109 1 98.06 141 GLY B CA 1
ATOM 4137 C C . GLY B 1 141 ? -9.219 26.484 9.242 1 98.06 141 GLY B C 1
ATOM 4138 O O . GLY B 1 141 ? -10.141 26.516 8.422 1 98.06 141 GLY B O 1
ATOM 4139 N N . ALA B 1 142 ? -9.094 27.344 10.156 1 97.62 142 ALA B N 1
ATOM 4140 C CA . ALA B 1 142 ? -9.992 28.5 10.32 1 97.62 142 ALA B CA 1
ATOM 4141 C C . ALA B 1 142 ? -9.672 29.594 9.305 1 97.62 142 ALA B C 1
ATOM 4143 O O . ALA B 1 142 ? -8.508 29.812 8.969 1 97.62 142 ALA B O 1
ATOM 4144 N N . LYS B 1 143 ? -10.68 30.266 8.883 1 95.44 143 LYS B N 1
ATOM 4145 C CA . LYS B 1 143 ? -10.492 31.219 7.789 1 95.44 143 LYS B CA 1
ATOM 4146 C C . LYS B 1 143 ? -10.773 32.656 8.25 1 95.44 143 LYS B C 1
ATOM 4148 O O . LYS B 1 143 ? -10.1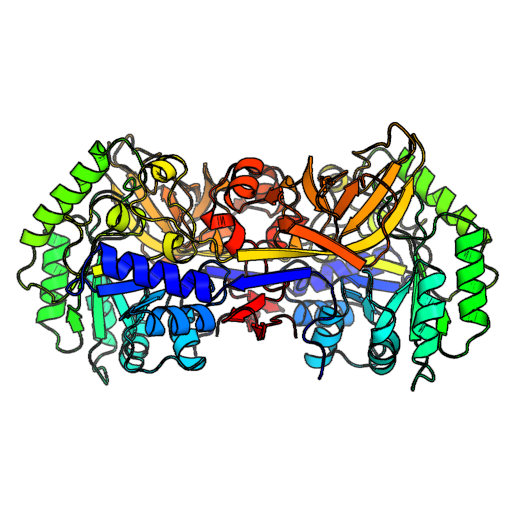95 33.594 7.719 1 95.44 143 LYS B O 1
ATOM 4153 N N . THR B 1 144 ? -11.672 32.781 9.273 1 96.56 144 THR B N 1
ATOM 4154 C CA . THR B 1 144 ? -12.125 34.125 9.609 1 96.56 144 THR B CA 1
ATOM 4155 C C . THR B 1 144 ? -11.664 34.5 11.008 1 96.56 144 THR B C 1
ATOM 4157 O O . THR B 1 144 ? -11.359 33.656 11.828 1 96.56 144 THR B O 1
ATOM 4160 N N . LYS B 1 145 ? -11.617 35.812 11.203 1 97.94 145 LYS B N 1
ATOM 4161 C CA . LYS B 1 145 ? -11.273 36.344 12.516 1 97.94 145 LYS B CA 1
ATOM 4162 C C . LYS B 1 145 ? -12.234 35.844 13.586 1 97.94 145 LYS B C 1
ATOM 4164 O O . LYS B 1 145 ? -11.812 35.5 14.695 1 97.94 145 LYS B O 1
ATOM 4169 N N . GLU B 1 146 ? -13.453 35.75 13.219 1 97.44 146 GLU B N 1
ATOM 4170 C CA . GLU B 1 146 ? -14.477 35.281 14.148 1 97.44 146 GLU B CA 1
ATOM 4171 C C . GLU B 1 146 ? -14.211 33.875 14.594 1 97.44 146 GLU B C 1
ATOM 4173 O O . GLU B 1 146 ? -14.281 33.562 15.789 1 97.44 146 GLU B O 1
ATOM 4178 N N . GLU B 1 147 ? -13.922 32.969 13.68 1 96.75 147 GLU B N 1
ATOM 4179 C CA . GLU B 1 147 ? -13.609 31.594 13.992 1 96.75 147 GLU B CA 1
ATOM 4180 C C . GLU B 1 147 ? -12.398 31.484 14.922 1 96.75 147 GLU B C 1
ATOM 4182 O O . GLU B 1 147 ? -12.43 30.75 15.906 1 96.75 147 GLU B O 1
ATOM 4187 N N . VAL B 1 148 ? -11.406 32.25 14.625 1 97.88 148 VAL B N 1
ATOM 4188 C CA . VAL B 1 148 ? -10.156 32.219 15.375 1 97.88 148 VAL B CA 1
ATOM 4189 C C . VAL B 1 148 ? -10.406 32.688 16.797 1 97.88 148 VAL B C 1
ATOM 4191 O O . VAL B 1 148 ? -9.984 32.062 17.766 1 97.88 148 VAL B O 1
ATOM 4194 N N . GLN B 1 149 ? -11.117 33.781 16.922 1 97.69 149 GLN B N 1
ATOM 4195 C CA . GLN B 1 149 ? -11.375 34.375 18.234 1 97.69 149 GLN B CA 1
ATOM 4196 C C . GLN B 1 149 ? -12.25 33.469 19.094 1 97.69 149 GLN B C 1
ATOM 4198 O O . GLN B 1 149 ? -12.086 33.375 20.312 1 97.69 149 GLN B O 1
ATOM 4203 N N . GLN B 1 150 ? -13.195 32.781 18.422 1 97.38 150 GLN B N 1
ATOM 4204 C CA . GLN B 1 150 ? -14.031 31.828 19.141 1 97.38 150 GLN B CA 1
ATOM 4205 C C . GLN B 1 150 ? -13.195 30.688 19.688 1 97.38 150 GLN B C 1
ATOM 4207 O O . GLN B 1 150 ? -13.414 30.234 20.812 1 97.38 150 GLN B O 1
ATOM 4212 N N . MET B 1 151 ? -12.266 30.203 18.938 1 97.56 151 MET B N 1
ATOM 4213 C CA . MET B 1 151 ? -11.391 29.125 19.391 1 97.56 151 MET B CA 1
ATOM 4214 C C . MET B 1 151 ? -10.5 29.594 20.547 1 97.56 151 MET B C 1
ATOM 4216 O O . MET B 1 151 ? -10.336 28.875 21.531 1 97.56 151 MET B O 1
ATOM 4220 N N . ILE B 1 152 ? -9.969 30.797 20.391 1 97.25 152 ILE B N 1
ATOM 4221 C CA . ILE B 1 152 ? -9.109 31.359 21.422 1 97.25 152 ILE B CA 1
ATOM 4222 C C . ILE B 1 152 ? -9.898 31.516 22.719 1 97.25 152 ILE B C 1
ATOM 4224 O O . ILE B 1 152 ? -9.406 31.172 23.797 1 97.25 152 ILE B O 1
ATOM 4228 N N . TYR B 1 153 ? -11.094 32 22.578 1 96.25 153 TYR B N 1
ATOM 4229 C CA . TYR B 1 153 ? -11.961 32.188 23.734 1 96.25 153 TYR B CA 1
ATOM 4230 C C . TYR B 1 153 ? -12.188 30.844 24.453 1 96.25 153 TYR B C 1
ATOM 4232 O O . TYR B 1 153 ? -12.094 30.766 25.672 1 96.25 153 TYR B O 1
ATOM 4240 N N . ALA B 1 154 ? -12.469 29.828 23.703 1 95.62 154 ALA B N 1
ATOM 4241 C CA . ALA B 1 154 ? -12.695 28.5 24.266 1 95.62 154 ALA B CA 1
ATOM 4242 C C . ALA B 1 154 ? -11.461 28.016 25 1 95.62 154 ALA B C 1
ATOM 4244 O O . ALA B 1 154 ? -11.57 27.422 26.094 1 95.62 154 ALA B O 1
ATOM 4245 N N . ILE B 1 155 ? -10.297 28.203 24.484 1 96.06 155 ILE B N 1
ATOM 4246 C CA . ILE B 1 155 ? -9.039 27.766 25.062 1 96.06 155 ILE B CA 1
ATOM 4247 C C . ILE B 1 155 ? -8.773 28.516 26.375 1 96.06 155 ILE B C 1
ATOM 4249 O O . ILE B 1 155 ? -8.406 27.906 27.375 1 96.06 155 ILE B O 1
ATOM 4253 N N . GLU B 1 156 ? -9.016 29.781 26.344 1 95 156 GLU B N 1
ATOM 4254 C CA . GLU B 1 156 ? -8.742 30.625 27.5 1 95 156 GLU B CA 1
ATOM 4255 C C . GLU B 1 156 ? -9.711 30.344 28.641 1 95 156 GLU B C 1
ATOM 4257 O O . GLU B 1 156 ? -9.352 30.469 29.812 1 95 156 GLU B O 1
ATOM 4262 N N . GLN B 1 157 ? -10.867 29.891 28.359 1 93.12 157 GLN B N 1
ATOM 4263 C CA . GLN B 1 157 ? -11.914 29.734 29.359 1 93.12 157 GLN B CA 1
ATOM 4264 C C . GLN B 1 157 ? -11.883 28.344 29.984 1 93.12 157 GLN B C 1
ATOM 4266 O O . GLN B 1 157 ? -12.586 28.078 30.969 1 93.12 157 GLN B O 1
ATOM 4271 N N . HIS B 1 158 ? -11.133 27.531 29.484 1 93.31 158 HIS B N 1
ATOM 4272 C CA . HIS B 1 158 ? -11.156 26.156 29.984 1 93.31 158 HIS B CA 1
ATOM 4273 C C . HIS B 1 158 ? -9.75 25.656 30.25 1 93.31 158 HIS B C 1
ATOM 4275 O O . HIS B 1 158 ? -8.938 25.547 29.344 1 93.31 158 HIS B O 1
ATOM 4281 N N . PRO B 1 159 ? -9.492 25.234 31.438 1 93.12 159 PRO B N 1
ATOM 4282 C CA . PRO B 1 159 ? -8.133 24.859 31.828 1 93.12 159 PRO B CA 1
ATOM 4283 C C . PRO B 1 159 ? -7.68 23.547 31.172 1 93.12 159 PRO B C 1
ATOM 4285 O O . PRO B 1 159 ? -6.504 23.188 31.25 1 93.12 159 PRO B O 1
ATOM 4288 N N . SER B 1 160 ? -8.539 22.844 30.469 1 95.38 160 SER B N 1
ATOM 4289 C CA . SER B 1 160 ? -8.203 21.547 29.875 1 95.38 160 SER B CA 1
ATOM 4290 C C . SER B 1 160 ? -7.445 21.719 28.562 1 95.38 160 SER B C 1
ATOM 4292 O O . SER B 1 160 ? -6.945 20.75 28 1 95.38 160 SER B O 1
ATOM 4294 N N . PHE B 1 161 ? -7.348 22.922 28.141 1 97.5 161 PHE B N 1
ATOM 4295 C CA . PHE B 1 161 ? -6.707 23.156 26.844 1 97.5 161 PHE B CA 1
ATOM 4296 C C . PHE B 1 161 ? -5.535 24.125 27 1 97.5 161 PHE B C 1
ATOM 4298 O O . PHE B 1 161 ? -5.602 25.078 27.781 1 97.5 161 PHE B O 1
ATOM 4305 N N . ILE B 1 162 ? -4.457 23.844 26.328 1 97.75 162 ILE B N 1
ATOM 4306 C CA . ILE B 1 162 ? -3.303 24.719 26.219 1 97.75 162 ILE B CA 1
ATOM 4307 C C . ILE B 1 162 ? -2.998 25.016 24.766 1 97.75 162 ILE B C 1
ATOM 4309 O O . ILE B 1 162 ? -2.818 24.094 23.953 1 97.75 162 ILE B O 1
ATOM 4313 N N . LEU B 1 163 ? -3.018 26.25 24.375 1 98.25 163 LEU B N 1
ATOM 4314 C CA . LEU B 1 163 ? -2.592 26.609 23.016 1 98.25 163 LEU B CA 1
ATOM 4315 C C . LEU B 1 163 ? -1.075 26.516 22.891 1 98.25 163 LEU B C 1
ATOM 4317 O O . LEU B 1 163 ? -0.363 27.484 23.188 1 98.25 163 LEU B O 1
ATOM 4321 N N . GLU B 1 164 ? -0.662 25.406 22.375 1 98.44 164 GLU B N 1
ATOM 4322 C CA . GLU B 1 164 ? 0.769 25.141 22.25 1 98.44 164 GLU B CA 1
ATOM 4323 C C . GLU B 1 164 ? 1.333 25.75 20.969 1 98.44 164 GLU B C 1
ATOM 4325 O O . GLU B 1 164 ? 2.49 26.172 20.938 1 98.44 164 GLU B O 1
ATOM 4330 N N . GLY B 1 165 ? 0.479 25.766 19.938 1 98.69 165 GLY B N 1
ATOM 4331 C CA . GLY B 1 165 ? 1.003 26.297 18.688 1 98.69 165 GLY B CA 1
ATOM 4332 C C . GLY B 1 165 ? -0.082 26.766 17.75 1 98.69 165 GLY B C 1
ATOM 4333 O O . GLY B 1 165 ? -1.265 26.484 17.953 1 98.69 165 GLY B O 1
ATOM 4334 N N . VAL B 1 166 ? 0.304 27.547 16.766 1 98.81 166 VAL B N 1
ATOM 4335 C CA . VAL B 1 166 ? -0.521 27.969 15.633 1 98.81 166 VAL B CA 1
ATOM 4336 C C . VAL B 1 166 ? 0.241 27.781 14.328 1 98.81 166 VAL B C 1
ATOM 4338 O O . VAL B 1 166 ? 1.459 27.969 14.273 1 98.81 166 VAL B O 1
ATOM 4341 N N . TYR B 1 167 ? -0.486 27.297 13.305 1 98.75 167 TYR B N 1
ATOM 4342 C CA . TYR B 1 167 ? 0.282 27.047 12.086 1 98.75 167 TYR B CA 1
ATOM 4343 C C . TYR B 1 167 ? -0.616 27.078 10.859 1 98.75 167 TYR B C 1
ATOM 4345 O O . TYR B 1 167 ? -1.841 27.156 10.977 1 98.75 167 TYR B O 1
ATOM 4353 N N . THR B 1 168 ? -0.049 27.203 9.703 1 98.69 168 THR B N 1
ATOM 4354 C CA . THR B 1 168 ? -0.659 27.062 8.391 1 98.69 168 THR B CA 1
ATOM 4355 C C . THR B 1 168 ? 0.152 26.109 7.512 1 98.69 168 THR B C 1
ATOM 4357 O O . THR B 1 168 ? 1.098 25.484 7.984 1 98.69 168 THR B O 1
ATOM 4360 N N . HIS B 1 169 ? -0.281 25.828 6.32 1 98.38 169 HIS B N 1
ATOM 4361 C CA . HIS B 1 169 ? 0.405 24.969 5.355 1 98.38 169 HIS B CA 1
ATOM 4362 C C . HIS B 1 169 ? 0.386 25.594 3.961 1 98.38 169 HIS B C 1
ATOM 4364 O O . HIS B 1 169 ? -0.663 26.047 3.49 1 98.38 169 HIS B O 1
ATOM 4370 N N . PHE B 1 170 ? 1.532 25.656 3.363 1 98.06 170 PHE B N 1
ATOM 4371 C CA . PHE B 1 170 ? 1.664 26.328 2.08 1 98.06 170 PHE B CA 1
ATOM 4372 C C . PHE B 1 170 ? 1.355 25.375 0.93 1 98.06 170 PHE B C 1
ATOM 4374 O O . PHE B 1 170 ? 1.772 24.219 0.949 1 98.06 170 PHE B O 1
ATOM 4381 N N . ALA B 1 171 ? 0.731 25.891 -0.108 1 96.94 171 ALA B N 1
ATOM 4382 C CA . ALA B 1 171 ? 0.3 25.109 -1.266 1 96.94 171 ALA B CA 1
ATOM 4383 C C . ALA B 1 171 ? 1.382 25.078 -2.342 1 96.94 171 ALA B C 1
ATOM 4385 O O . ALA B 1 171 ? 1.443 24.156 -3.143 1 96.94 171 ALA B O 1
ATOM 4386 N N . THR B 1 172 ? 2.27 26.125 -2.355 1 96.81 172 THR B N 1
ATOM 4387 C CA . THR B 1 172 ? 3.123 26.266 -3.531 1 96.81 172 THR B CA 1
ATOM 4388 C C . THR B 1 172 ? 4.543 26.641 -3.129 1 96.81 172 THR B C 1
ATOM 4390 O O . THR B 1 172 ? 5.254 27.297 -3.893 1 96.81 172 THR B O 1
ATOM 4393 N N . ALA B 1 173 ? 4.914 26.328 -1.937 1 96.06 173 ALA B N 1
ATOM 4394 C CA . ALA B 1 173 ? 6.242 26.719 -1.46 1 96.06 173 ALA B CA 1
ATOM 4395 C C . ALA B 1 173 ? 7.332 26.062 -2.301 1 96.06 173 ALA B C 1
ATOM 4397 O O . ALA B 1 173 ? 8.484 26.5 -2.291 1 96.06 173 ALA B O 1
ATOM 4398 N N . ASP B 1 174 ? 7.004 24.938 -2.98 1 95.5 174 ASP B N 1
ATOM 4399 C CA . ASP B 1 174 ? 7.984 24.172 -3.734 1 95.5 174 ASP B CA 1
ATOM 4400 C C . ASP B 1 174 ? 8.047 24.625 -5.188 1 95.5 174 ASP B C 1
ATOM 4402 O O . ASP B 1 174 ? 8.711 24 -6.016 1 95.5 174 ASP B O 1
ATOM 4406 N N . GLU B 1 175 ? 7.328 25.688 -5.508 1 95.44 175 GLU B N 1
ATOM 4407 C CA . GLU B 1 175 ? 7.301 26.203 -6.875 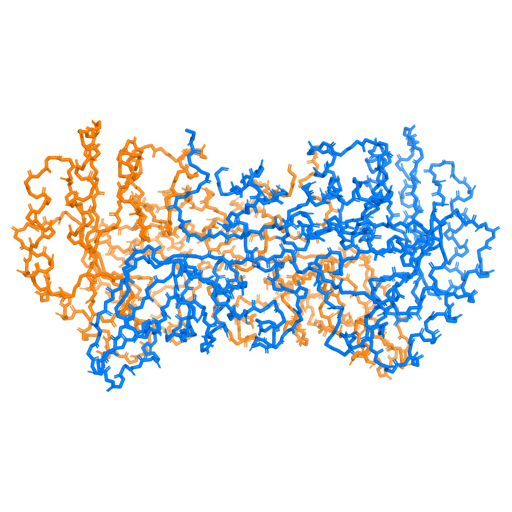1 95.44 175 GLU B CA 1
ATOM 4408 C C . GLU B 1 175 ? 8.227 27.406 -7.031 1 95.44 175 GLU B C 1
ATOM 4410 O O . GLU B 1 175 ? 8.516 28.109 -6.055 1 95.44 175 GLU B O 1
ATOM 4415 N N . GLN B 1 176 ? 8.633 27.656 -8.258 1 94.06 176 GLN B N 1
ATOM 4416 C CA . GLN B 1 176 ? 9.508 28.797 -8.539 1 94.06 176 GLN B CA 1
ATOM 4417 C C . GLN B 1 176 ? 8.773 30.109 -8.383 1 94.06 176 GLN B C 1
ATOM 4419 O O . GLN B 1 176 ? 9.32 31.078 -7.844 1 94.06 176 GLN B O 1
ATOM 4424 N N . ASN B 1 177 ? 7.59 30.062 -8.93 1 94.81 177 ASN B N 1
ATOM 4425 C CA . ASN B 1 177 ? 6.762 31.25 -8.75 1 94.81 177 ASN B CA 1
ATOM 4426 C C . ASN B 1 177 ? 6.379 31.453 -7.289 1 94.81 177 ASN B C 1
ATOM 4428 O O . ASN B 1 177 ? 5.711 30.609 -6.695 1 94.81 177 ASN B O 1
ATOM 4432 N N . ILE B 1 178 ? 6.672 32.594 -6.719 1 95.31 178 ILE B N 1
ATOM 4433 C CA . ILE B 1 178 ? 6.582 32.812 -5.277 1 95.31 178 ILE B CA 1
ATOM 4434 C C . ILE B 1 178 ? 5.277 33.531 -4.941 1 95.31 178 ILE B C 1
ATOM 4436 O O . ILE B 1 178 ? 4.973 33.75 -3.768 1 95.31 178 ILE B O 1
ATOM 4440 N N . ASP B 1 179 ? 4.492 33.875 -5.918 1 97.31 179 ASP B N 1
ATOM 4441 C CA . ASP B 1 179 ? 3.361 34.781 -5.711 1 97.31 179 ASP B CA 1
ATOM 4442 C C . ASP B 1 179 ? 2.367 34.188 -4.711 1 97.31 179 ASP B C 1
ATOM 4444 O O . ASP B 1 179 ? 1.984 34.844 -3.746 1 97.31 179 ASP B O 1
ATOM 4448 N N . TYR B 1 180 ? 1.97 33.062 -4.973 1 97.5 180 TYR B N 1
ATOM 4449 C CA . TYR B 1 180 ? 0.953 32.469 -4.113 1 97.5 180 TYR B CA 1
ATOM 4450 C C . TYR B 1 180 ? 1.519 32.156 -2.732 1 97.5 180 TYR B C 1
ATOM 4452 O O . TYR B 1 180 ? 0.815 32.25 -1.727 1 97.5 180 TYR B O 1
ATOM 4460 N N . PHE B 1 181 ? 2.76 31.781 -2.68 1 97.56 181 PHE B N 1
ATOM 4461 C CA . PHE B 1 181 ? 3.428 31.594 -1.396 1 97.56 181 PHE B CA 1
ATOM 4462 C C . PHE B 1 181 ? 3.422 32.906 -0.598 1 97.56 181 PHE B C 1
ATOM 4464 O O . PHE B 1 181 ? 3.074 32.906 0.584 1 97.56 181 PHE B O 1
ATOM 4471 N N . SER B 1 182 ? 3.824 33.938 -1.248 1 98.12 182 SER B N 1
ATOM 4472 C CA . SER B 1 182 ? 3.867 35.219 -0.597 1 98.12 182 SER B CA 1
ATOM 4473 C C . SER B 1 182 ? 2.488 35.656 -0.098 1 98.12 182 SER B C 1
ATOM 4475 O O . SER B 1 182 ? 2.354 36.188 1.007 1 98.12 182 SER B O 1
ATOM 4477 N N . PHE B 1 183 ? 1.536 35.375 -0.931 1 98.12 183 PHE B N 1
ATOM 4478 C CA . PHE B 1 183 ? 0.161 35.688 -0.544 1 98.12 183 PHE B CA 1
ATOM 4479 C C . PHE B 1 183 ? -0.216 34.938 0.727 1 98.12 183 PHE B C 1
ATOM 4481 O O . PHE B 1 183 ? -0.738 35.531 1.673 1 98.12 183 PHE B O 1
ATOM 4488 N N . GLN B 1 184 ? 0.046 33.625 0.806 1 98.44 184 GLN B N 1
ATOM 4489 C CA . GLN B 1 184 ? -0.295 32.844 1.979 1 98.44 184 GLN B CA 1
ATOM 4490 C C . GLN B 1 184 ? 0.489 33.281 3.203 1 98.44 184 GLN B C 1
ATOM 4492 O O . GLN B 1 184 ? -0.046 33.312 4.312 1 98.44 184 GLN B O 1
ATOM 4497 N N . TYR B 1 185 ? 1.744 33.594 2.982 1 98.5 185 TYR B N 1
ATOM 4498 C CA . TYR B 1 185 ? 2.59 34.031 4.086 1 98.5 185 TYR B CA 1
ATOM 4499 C C . TYR B 1 185 ? 2.062 35.344 4.688 1 98.5 185 TYR B C 1
ATOM 4501 O O . TYR B 1 185 ? 1.931 35.469 5.91 1 98.5 185 TYR B O 1
ATOM 4509 N N . ASP B 1 186 ? 1.766 36.281 3.846 1 98.62 186 ASP B N 1
ATOM 4510 C CA . ASP B 1 186 ? 1.23 37.562 4.301 1 98.62 186 ASP B CA 1
ATOM 4511 C C . ASP B 1 186 ? -0.111 37.375 5.008 1 98.62 186 ASP B C 1
ATOM 4513 O O . ASP B 1 186 ? -0.391 38.062 6.004 1 98.62 186 ASP B O 1
ATOM 4517 N N . THR B 1 187 ? -0.898 36.531 4.434 1 98.56 187 THR B N 1
ATOM 4518 C CA . THR B 1 187 ? -2.18 36.219 5.055 1 98.56 187 THR B CA 1
ATOM 4519 C C . THR B 1 187 ? -1.974 35.625 6.453 1 98.56 187 THR B C 1
ATOM 4521 O O . THR B 1 187 ? -2.695 35.969 7.391 1 98.56 187 THR B O 1
ATOM 4524 N N . PHE B 1 188 ? -0.986 34.781 6.594 1 98.69 188 PHE B N 1
ATOM 4525 C CA . PHE B 1 188 ? -0.668 34.188 7.879 1 98.69 188 PHE B CA 1
ATOM 4526 C C . PHE B 1 188 ? -0.278 35.25 8.898 1 98.69 188 PHE B C 1
ATOM 4528 O O . PHE B 1 188 ? -0.771 35.25 10.031 1 98.69 188 PHE B O 1
ATOM 4535 N N . LEU B 1 189 ? 0.582 36.156 8.453 1 98.5 189 LEU B N 1
ATOM 4536 C CA . LEU B 1 189 ? 1.009 37.25 9.312 1 98.5 189 LEU B CA 1
ATOM 4537 C C . LEU B 1 189 ? -0.19 38.031 9.805 1 98.5 189 LEU B C 1
ATOM 4539 O O . LEU B 1 189 ? -0.278 38.375 10.984 1 98.5 189 LEU B O 1
ATOM 4543 N N . HIS B 1 190 ? -1.065 38.25 8.906 1 98.5 190 HIS B N 1
ATOM 4544 C CA . HIS B 1 190 ? -2.256 39.031 9.242 1 98.5 190 HIS B CA 1
ATOM 4545 C C . HIS B 1 190 ? -3.137 38.281 10.234 1 98.5 190 HIS B C 1
ATOM 4547 O O . HIS B 1 190 ? -3.635 38.875 11.195 1 98.5 190 HIS B O 1
ATOM 4553 N N . MET B 1 191 ? -3.328 37 10.047 1 98.5 191 MET B N 1
ATOM 4554 C CA . MET B 1 191 ? -4.203 36.219 10.898 1 98.5 191 MET B CA 1
ATOM 4555 C C . MET B 1 191 ? -3.615 36.062 12.297 1 98.5 191 MET B C 1
ATOM 4557 O O . MET B 1 191 ? -4.355 35.969 13.281 1 98.5 191 MET B O 1
ATOM 4561 N N . LEU B 1 192 ? -2.297 36.031 12.344 1 98.25 192 LEU B N 1
ATOM 4562 C CA . LEU B 1 192 ? -1.647 35.938 13.648 1 98.25 192 LEU B CA 1
ATOM 4563 C C . LEU B 1 192 ? -2.014 37.156 14.523 1 98.25 192 LEU B C 1
ATOM 4565 O O . LEU B 1 192 ? -2.008 37.062 15.75 1 98.25 192 LEU B O 1
ATOM 4569 N N . GLU B 1 193 ? -2.363 38.25 13.891 1 97.88 193 GLU B N 1
ATOM 4570 C CA . GLU B 1 193 ? -2.76 39.469 14.625 1 97.88 193 GLU B CA 1
ATOM 4571 C C . GLU B 1 193 ? -4.105 39.281 15.312 1 97.88 193 GLU B C 1
ATOM 4573 O O . GLU B 1 193 ? -4.473 40.031 16.203 1 97.88 193 GLU B O 1
ATOM 4578 N N . TRP B 1 194 ? -4.848 38.281 14.828 1 97.56 194 TRP B N 1
ATOM 4579 C CA . TRP B 1 194 ? -6.168 38.031 15.391 1 97.56 194 TRP B CA 1
ATOM 4580 C C . TRP B 1 194 ? -6.055 37.344 16.766 1 97.56 194 TRP B C 1
ATOM 4582 O O . TRP B 1 194 ? -7.035 37.281 17.5 1 97.56 194 TRP B O 1
ATOM 4592 N N . LEU B 1 195 ? -4.891 36.812 17.125 1 96.75 195 LEU B N 1
ATOM 4593 C CA . LEU B 1 195 ? -4.703 36.062 18.359 1 96.75 195 LEU B CA 1
ATOM 4594 C C . LEU B 1 195 ? -4.508 37 19.547 1 96.75 195 LEU B C 1
ATOM 4596 O O . LEU B 1 195 ? -3.68 37.906 19.5 1 96.75 195 LEU B O 1
ATOM 4600 N N . SER B 1 196 ? -5.254 36.781 20.609 1 95.19 196 SER B N 1
ATOM 4601 C CA . SER B 1 196 ? -5.09 37.531 21.828 1 95.19 196 SER B CA 1
ATOM 4602 C C . SER B 1 196 ? -3.98 36.969 22.703 1 95.19 196 SER B C 1
ATOM 4604 O O . SER B 1 196 ? -3.512 37.625 23.641 1 95.19 196 SER B O 1
ATOM 4606 N N . ILE B 1 197 ? -3.611 35.75 22.453 1 92.19 197 ILE B N 1
ATOM 4607 C CA . ILE B 1 197 ? -2.508 35.062 23.125 1 92.19 197 ILE B CA 1
ATOM 4608 C C . ILE B 1 197 ? -1.519 34.531 22.094 1 92.19 197 ILE B C 1
ATOM 4610 O O . ILE B 1 197 ? -1.922 34.031 21.047 1 92.19 197 ILE B O 1
ATOM 4614 N N . GLN B 1 198 ? -0.311 34.719 22.391 1 91.56 198 GLN B N 1
ATOM 4615 C CA . GLN B 1 198 ? 0.721 34.188 21.5 1 91.56 198 GLN B CA 1
ATOM 4616 C C . GLN B 1 198 ? 1.241 32.844 22 1 91.56 198 GLN B C 1
ATOM 4618 O O . GLN B 1 198 ? 1.847 32.75 23.078 1 91.56 198 GLN B O 1
ATOM 4623 N N . PRO B 1 199 ? 0.991 31.812 21.266 1 96.88 199 PRO B N 1
ATOM 4624 C CA . PRO B 1 199 ? 1.527 30.516 21.688 1 96.88 199 PRO B CA 1
ATOM 4625 C C . PRO B 1 199 ? 3.043 30.422 21.531 1 96.88 199 PRO B C 1
ATOM 4627 O O . PRO B 1 199 ? 3.635 31.188 20.766 1 96.88 199 PRO B O 1
ATOM 4630 N N . PRO B 1 200 ? 3.688 29.531 22.266 1 97.19 200 PRO B N 1
ATOM 4631 C CA . PRO B 1 200 ? 5.145 29.391 22.172 1 97.19 200 PRO B CA 1
ATOM 4632 C C . PRO B 1 200 ? 5.617 28.938 20.797 1 97.19 200 PRO B C 1
ATOM 4634 O O . PRO B 1 200 ? 6.746 29.234 20.406 1 97.19 200 PRO B O 1
ATOM 4637 N N . LEU B 1 201 ? 4.762 28.281 20.047 1 98.38 201 LEU B N 1
ATOM 4638 C CA . LEU B 1 201 ? 5.18 27.75 18.75 1 98.38 201 LEU B CA 1
ATOM 4639 C C . LEU B 1 201 ? 4.359 28.375 17.625 1 98.38 201 LEU B C 1
ATOM 4641 O O . LEU B 1 201 ? 3.127 28.344 17.656 1 98.38 201 LEU B O 1
ATOM 4645 N N . ILE B 1 202 ? 4.984 28.922 16.734 1 98.62 202 ILE B N 1
ATOM 4646 C CA . ILE B 1 202 ? 4.418 29.375 15.477 1 98.62 202 ILE B CA 1
ATOM 4647 C C . ILE B 1 202 ? 5.16 28.719 14.312 1 98.62 202 ILE B C 1
ATOM 4649 O O . ILE B 1 202 ? 6.363 28.922 14.148 1 98.62 202 ILE B O 1
ATOM 4653 N N . HIS B 1 203 ? 4.469 27.859 13.617 1 98.44 203 HIS B N 1
ATOM 4654 C CA . HIS B 1 203 ? 5.156 27.141 12.555 1 98.44 203 HIS B CA 1
ATOM 4655 C C . HIS B 1 203 ? 4.34 27.156 11.266 1 98.44 203 HIS B C 1
ATOM 4657 O O . HIS B 1 203 ? 3.131 26.922 11.289 1 98.44 203 HIS B O 1
ATOM 4663 N N . CYS B 1 204 ? 5.008 27.484 10.156 1 98.25 204 CYS B N 1
ATOM 4664 C CA . CYS B 1 204 ? 4.324 27.562 8.867 1 98.25 204 CYS B CA 1
ATOM 4665 C C . CYS B 1 204 ? 5.105 26.844 7.781 1 98.25 204 CYS B C 1
ATOM 4667 O O . CYS B 1 204 ? 4.613 26.672 6.664 1 98.25 204 CYS B O 1
ATOM 4669 N N . ALA B 1 205 ? 6.316 26.375 8.094 1 98.25 205 ALA B N 1
ATOM 4670 C CA . ALA B 1 205 ? 7.207 25.875 7.047 1 98.25 205 ALA B CA 1
ATOM 4671 C C . ALA B 1 205 ? 7.148 24.359 6.949 1 98.25 205 ALA B C 1
ATOM 4673 O O . ALA B 1 205 ? 7.434 23.656 7.922 1 98.25 205 ALA B O 1
ATOM 4674 N N . ASN B 1 206 ? 6.719 23.922 5.793 1 98.06 206 ASN B N 1
ATOM 4675 C CA . ASN B 1 206 ? 7.016 22.562 5.395 1 98.06 206 ASN B CA 1
ATOM 4676 C C . ASN B 1 206 ? 8.43 22.422 4.84 1 98.06 206 ASN B C 1
ATOM 4678 O O . ASN B 1 206 ? 9.219 23.375 4.91 1 98.06 206 ASN B O 1
ATOM 4682 N N . SER B 1 207 ? 8.789 21.234 4.332 1 98.5 207 SER B N 1
ATOM 4683 C CA . SER B 1 207 ? 10.141 21.031 3.828 1 98.5 207 SER B CA 1
ATOM 4684 C C . SER B 1 207 ? 10.523 22.125 2.828 1 98.5 207 SER B C 1
ATOM 4686 O O . SER B 1 207 ? 11.594 22.719 2.938 1 98.5 207 SER B O 1
ATOM 4688 N N . ALA B 1 208 ? 9.648 22.406 1.874 1 98.25 208 ALA B N 1
ATOM 4689 C CA . ALA B 1 208 ? 9.945 23.359 0.802 1 98.25 208 ALA B CA 1
ATOM 4690 C C . ALA B 1 208 ? 10.227 24.75 1.361 1 98.25 208 ALA B C 1
ATOM 4692 O O . ALA B 1 208 ? 11.242 25.359 1.036 1 98.25 208 ALA B O 1
ATOM 4693 N N . ALA B 1 209 ? 9.344 25.25 2.217 1 98.19 209 ALA B N 1
ATOM 4694 C CA . ALA B 1 209 ? 9.508 26.578 2.789 1 98.19 209 ALA B CA 1
ATOM 4695 C C . ALA B 1 209 ? 10.742 26.641 3.682 1 98.19 209 ALA B C 1
ATOM 4697 O O . ALA B 1 209 ? 11.477 27.641 3.67 1 98.19 209 ALA B O 1
ATOM 4698 N N . GLY B 1 210 ? 10.93 25.578 4.473 1 98.06 210 GLY B N 1
ATOM 4699 C CA . GLY B 1 210 ? 12.109 25.547 5.328 1 98.06 210 GLY B CA 1
ATOM 4700 C C . GLY B 1 210 ? 13.414 25.594 4.559 1 98.06 210 GLY B C 1
ATOM 4701 O O . GLY B 1 210 ? 14.367 26.234 4.992 1 98.06 210 GLY B O 1
ATOM 4702 N N . LEU B 1 211 ? 13.445 24.953 3.438 1 98.19 211 LEU B N 1
ATOM 4703 C CA . LEU B 1 211 ? 14.641 24.906 2.613 1 98.19 211 LEU B CA 1
ATOM 4704 C C . LEU B 1 211 ? 14.852 26.219 1.859 1 98.19 211 LEU B C 1
ATOM 4706 O O . LEU B 1 211 ? 15.977 26.688 1.729 1 98.19 211 LEU B O 1
ATOM 4710 N N . ARG B 1 212 ? 13.773 26.844 1.477 1 96.75 212 ARG B N 1
ATOM 4711 C CA . ARG B 1 212 ? 13.867 27.953 0.522 1 96.75 212 ARG B CA 1
ATOM 4712 C C . ARG B 1 212 ? 13.859 29.297 1.236 1 96.75 212 ARG B C 1
ATOM 4714 O O . ARG B 1 212 ? 14.461 30.266 0.761 1 96.75 212 ARG B O 1
ATOM 4721 N N . TYR B 1 213 ? 13.109 29.359 2.352 1 95.75 213 TYR B N 1
ATOM 4722 C CA . TYR B 1 213 ? 12.875 30.641 2.996 1 95.75 213 TYR B CA 1
ATOM 4723 C C . TYR B 1 213 ? 13.172 30.562 4.488 1 95.75 213 TYR B C 1
ATOM 4725 O O . TYR B 1 213 ? 12.305 30.844 5.316 1 95.75 213 TYR B O 1
ATOM 4733 N N . PRO B 1 214 ? 14.406 30.344 4.824 1 94.06 214 PRO B N 1
ATOM 4734 C CA . PRO B 1 214 ? 14.734 30.172 6.238 1 94.06 214 PRO B CA 1
ATOM 4735 C C . PRO B 1 214 ? 14.43 31.406 7.078 1 94.06 214 PRO B C 1
ATOM 4737 O O . PRO B 1 214 ? 14.352 31.328 8.305 1 94.06 214 PRO B O 1
ATOM 4740 N N . ASP B 1 215 ? 14.172 32.531 6.422 1 94.75 215 ASP B N 1
ATOM 4741 C CA . ASP B 1 215 ? 13.891 33.781 7.145 1 94.75 215 ASP B CA 1
ATOM 4742 C C . ASP B 1 215 ? 12.391 33.969 7.359 1 94.75 215 ASP B C 1
ATOM 4744 O O . ASP B 1 215 ? 11.953 34.938 7.969 1 94.75 215 ASP B O 1
ATOM 4748 N N . ARG B 1 216 ? 11.578 33 6.938 1 96.31 216 ARG B N 1
ATOM 4749 C CA . ARG B 1 216 ? 10.125 33.094 7.027 1 96.31 216 ARG B CA 1
ATOM 4750 C C . ARG B 1 216 ? 9.531 31.844 7.676 1 96.31 216 ARG B C 1
ATOM 4752 O O . ARG B 1 216 ? 8.523 31.312 7.207 1 96.31 216 ARG B O 1
ATOM 4759 N N . ILE B 1 217 ? 10.203 31.359 8.664 1 96.69 217 ILE B N 1
ATOM 4760 C CA . ILE B 1 217 ? 9.758 30.047 9.141 1 96.69 217 ILE B CA 1
ATOM 4761 C C . ILE B 1 217 ? 9.367 30.156 10.617 1 96.69 217 ILE B C 1
ATOM 4763 O O . ILE B 1 217 ? 8.977 29.156 11.227 1 96.69 217 ILE B O 1
ATOM 4767 N N . PHE B 1 218 ? 9.484 31.312 11.289 1 97.38 218 PHE B N 1
ATOM 4768 C CA . PHE B 1 218 ? 9.203 31.516 12.703 1 97.38 218 PHE B CA 1
ATOM 4769 C C . PHE B 1 218 ? 10.094 30.641 13.57 1 97.38 218 PHE B C 1
ATOM 4771 O O . PHE B 1 218 ? 11.32 30.703 13.484 1 97.38 218 PHE B O 1
ATOM 4778 N N . ASN B 1 219 ? 9.469 29.797 14.469 1 97.94 219 ASN B N 1
ATOM 4779 C CA . ASN B 1 219 ? 10.391 29.172 15.406 1 97.94 219 ASN B CA 1
ATOM 4780 C C . ASN B 1 219 ? 10.281 27.656 15.367 1 97.94 219 ASN B C 1
ATOM 4782 O O . ASN B 1 219 ? 10.711 26.969 16.297 1 97.94 219 ASN B O 1
ATOM 4786 N N . ALA B 1 220 ? 9.695 27.141 14.25 1 98.5 220 ALA B N 1
ATOM 4787 C CA . ALA B 1 220 ? 9.703 25.688 14.031 1 98.5 220 ALA B CA 1
ATOM 4788 C C . ALA B 1 220 ? 9.469 25.359 12.562 1 98.5 220 ALA B C 1
ATOM 4790 O O . ALA B 1 220 ? 8.766 26.078 11.859 1 98.5 220 ALA B O 1
ATOM 4791 N N . VAL B 1 221 ? 10.055 24.281 12.125 1 98.62 221 VAL B N 1
ATOM 4792 C CA . VAL B 1 221 ? 9.867 23.75 10.773 1 98.62 221 VAL B CA 1
ATOM 4793 C C . VAL B 1 221 ? 9.344 22.328 10.844 1 98.62 221 VAL B C 1
ATOM 4795 O O . VAL B 1 221 ? 9.789 21.531 11.68 1 98.62 221 VAL B O 1
ATOM 4798 N N . ARG B 1 222 ? 8.305 22.031 10.156 1 98.88 222 ARG B N 1
ATOM 4799 C CA . ARG B 1 222 ? 7.828 20.672 9.984 1 98.88 222 ARG B CA 1
ATOM 4800 C C . ARG B 1 222 ? 8.547 19.969 8.828 1 98.88 222 ARG B C 1
ATOM 4802 O O . ARG B 1 222 ? 8.227 20.203 7.66 1 98.88 222 ARG B O 1
ATOM 4809 N N . PHE B 1 223 ? 9.461 19.156 9.164 1 98.88 223 PHE B N 1
ATOM 4810 C CA . PHE B 1 223 ? 10.391 18.547 8.211 1 98.88 223 PHE B CA 1
ATOM 4811 C C . PHE B 1 223 ? 9.906 17.188 7.766 1 98.88 223 PHE B C 1
ATOM 4813 O O . PHE B 1 223 ? 10.047 16.203 8.492 1 98.88 223 PHE B O 1
ATOM 4820 N N . GLY B 1 224 ? 9.359 17.141 6.5 1 98.62 224 GLY B N 1
ATOM 4821 C CA . GLY B 1 224 ? 8.766 15.922 5.957 1 98.62 224 GLY B CA 1
ATOM 4822 C C . GLY B 1 224 ? 9.609 15.281 4.879 1 98.62 224 GLY B C 1
ATOM 4823 O O . GLY B 1 224 ? 10.617 14.633 5.176 1 98.62 224 GLY B O 1
ATOM 4824 N N . ILE B 1 225 ? 9.328 15.547 3.607 1 98.75 225 ILE B N 1
ATOM 4825 C CA . ILE B 1 225 ? 9.836 14.805 2.455 1 98.75 225 ILE B CA 1
ATOM 4826 C C . ILE B 1 225 ? 11.352 14.93 2.385 1 98.75 225 ILE B C 1
ATOM 4828 O O . ILE B 1 225 ? 12.047 13.969 2.043 1 98.75 225 ILE B O 1
ATOM 4832 N N . SER B 1 226 ? 11.867 16.062 2.734 1 98.81 226 SER B N 1
ATOM 4833 C CA . SER B 1 226 ? 13.297 16.281 2.572 1 98.81 226 SER B CA 1
ATOM 4834 C C . SER B 1 226 ? 14.094 15.578 3.672 1 98.81 226 SER B C 1
ATOM 4836 O O . SER B 1 226 ? 15.297 15.359 3.533 1 98.81 226 SER B O 1
ATOM 4838 N N . MET B 1 227 ? 13.438 15.273 4.738 1 98.88 227 MET B N 1
ATOM 4839 C CA . MET B 1 227 ? 14.07 14.445 5.762 1 98.88 227 MET B CA 1
ATOM 4840 C C . MET B 1 227 ? 14.477 13.094 5.188 1 98.88 227 MET B C 1
ATOM 4842 O O . MET B 1 227 ? 15.469 12.5 5.613 1 98.88 227 MET B O 1
ATOM 4846 N N . TYR B 1 228 ? 13.781 12.672 4.168 1 98.94 228 TYR B N 1
ATOM 4847 C CA . TYR B 1 228 ? 13.984 11.359 3.561 1 98.94 228 TYR B CA 1
ATOM 4848 C C . TYR B 1 228 ? 14.898 11.461 2.342 1 98.94 228 TYR B C 1
ATOM 4850 O O . TYR B 1 228 ? 15.078 10.484 1.61 1 98.94 228 TYR B O 1
ATOM 4858 N N . GLY B 1 229 ? 15.422 12.641 2.104 1 98.75 229 GLY B N 1
ATOM 4859 C CA . GLY B 1 229 ? 16.406 12.844 1.058 1 98.75 229 GLY B CA 1
ATOM 4860 C C . GLY B 1 229 ? 15.797 13.172 -0.29 1 98.75 229 GLY B C 1
ATOM 4861 O O . GLY B 1 229 ? 16.453 13.078 -1.322 1 98.75 229 GLY B O 1
ATOM 4862 N N . LEU B 1 230 ? 14.539 13.539 -0.305 1 98.75 230 LEU B N 1
ATOM 4863 C CA . LEU B 1 230 ? 13.836 13.82 -1.551 1 98.75 230 LEU B CA 1
ATOM 4864 C C . LEU B 1 230 ? 13.477 15.305 -1.649 1 98.75 230 LEU B C 1
ATOM 4866 O O . LEU B 1 230 ? 13.07 15.914 -0.659 1 98.75 230 LEU B O 1
ATOM 4870 N N . ALA B 1 231 ? 13.688 15.867 -2.811 1 98.44 231 ALA B N 1
ATOM 4871 C CA . ALA B 1 231 ? 13.336 17.266 -3.033 1 98.44 231 ALA B CA 1
ATOM 4872 C C . ALA B 1 231 ? 11.82 17.453 -3.094 1 98.44 231 ALA B C 1
ATOM 4874 O O . ALA B 1 231 ? 11.109 16.609 -3.656 1 98.44 231 ALA B O 1
ATOM 4875 N N . PRO B 1 232 ? 11.359 18.531 -2.539 1 98.06 232 PRO B N 1
ATOM 4876 C CA . PRO B 1 232 ? 9.914 18.75 -2.514 1 98.06 232 PRO B CA 1
ATOM 4877 C C . PRO B 1 232 ? 9.297 18.797 -3.91 1 98.06 232 PRO B C 1
ATOM 4879 O O . PRO B 1 232 ? 8.117 18.5 -4.082 1 98.06 232 PRO B O 1
ATOM 4882 N N . SER B 1 233 ? 9.984 19.25 -4.871 1 96.62 233 SER B N 1
ATOM 4883 C CA . SER B 1 233 ? 9.586 19.25 -6.273 1 96.62 233 SER B CA 1
ATOM 4884 C C . SER B 1 233 ? 10.805 19.219 -7.191 1 96.62 233 SER B C 1
ATOM 4886 O O . SER B 1 233 ? 11.93 19.453 -6.75 1 96.62 233 SER B O 1
ATOM 4888 N N . GLN B 1 234 ? 10.547 18.875 -8.461 1 94.25 234 GLN B N 1
ATOM 4889 C CA . GLN B 1 234 ? 11.633 18.875 -9.438 1 94.25 234 GLN B CA 1
ATOM 4890 C C . GLN B 1 234 ? 12.219 20.281 -9.602 1 94.25 234 GLN B C 1
ATOM 4892 O O . GLN B 1 234 ? 13.438 20.438 -9.695 1 94.25 234 GLN B O 1
ATOM 4897 N N . GLU B 1 235 ? 11.391 21.234 -9.523 1 92.56 235 GLU B N 1
ATOM 4898 C CA . GLU B 1 235 ? 11.805 22.609 -9.711 1 92.56 235 GLU B CA 1
ATOM 4899 C C . GLU B 1 235 ? 12.727 23.078 -8.586 1 92.56 235 GLU B C 1
ATOM 4901 O O . GLU B 1 235 ? 13.602 23.922 -8.797 1 92.56 235 GLU B O 1
ATOM 4906 N N . MET B 1 236 ? 12.602 22.516 -7.465 1 94.31 236 MET B N 1
ATOM 4907 C CA . MET B 1 236 ? 13.312 22.984 -6.281 1 94.31 236 MET B CA 1
ATOM 4908 C C . MET B 1 236 ? 14.703 22.375 -6.199 1 94.31 236 MET B C 1
ATOM 4910 O O . MET B 1 236 ? 15.531 22.812 -5.398 1 94.31 236 MET B O 1
ATOM 4914 N N . LYS B 1 237 ? 14.953 21.422 -6.98 1 94.38 237 LYS B N 1
ATOM 4915 C CA . LYS B 1 237 ? 16.219 20.703 -6.887 1 94.38 237 LYS B CA 1
ATOM 4916 C C . LYS B 1 237 ? 17.406 21.641 -7.055 1 94.38 237 LYS B C 1
ATOM 4918 O O . LYS B 1 237 ? 18.406 21.531 -6.344 1 94.38 237 LYS B O 1
ATOM 4923 N N . SER B 1 238 ? 17.234 22.625 -7.957 1 93.38 238 SER B N 1
ATOM 4924 C CA . SER B 1 238 ? 18.328 23.562 -8.234 1 93.38 238 SER B CA 1
ATOM 4925 C C . SER B 1 238 ? 18.422 24.625 -7.148 1 93.38 238 SER B C 1
ATOM 4927 O O . SER B 1 238 ? 19.406 25.375 -7.105 1 93.38 238 SER B O 1
ATOM 4929 N N . LEU B 1 239 ? 17.5 24.672 -6.246 1 93.62 239 LEU B N 1
ATOM 4930 C CA . LEU B 1 239 ? 17.422 25.719 -5.242 1 93.62 239 LEU B CA 1
ATOM 4931 C C . LEU B 1 239 ? 17.766 25.188 -3.859 1 93.62 239 LEU B C 1
ATOM 4933 O O . LEU B 1 239 ? 17.688 25.906 -2.865 1 93.62 239 LEU B O 1
ATOM 4937 N N . LEU B 1 240 ? 18.172 23.984 -3.766 1 97.25 240 LEU B N 1
ATOM 4938 C CA . LEU B 1 240 ? 18.484 23.359 -2.48 1 97.25 240 LEU B CA 1
ATOM 4939 C C . LEU B 1 240 ? 19.719 24 -1.847 1 97.25 240 LEU B C 1
ATOM 4941 O O . LEU B 1 240 ? 20.734 24.172 -2.514 1 97.25 240 LEU B O 1
ATOM 4945 N N . PRO B 1 241 ? 19.672 24.312 -0.585 1 98.06 241 PRO B N 1
ATOM 4946 C CA . PRO B 1 241 ? 20.797 24.953 0.094 1 98.06 241 PRO B CA 1
ATOM 4947 C C . PRO B 1 241 ? 21.906 23.969 0.474 1 98.06 241 PRO B C 1
ATOM 4949 O O . PRO B 1 241 ? 23.016 24.391 0.823 1 98.06 241 PRO B O 1
ATOM 4952 N N . TYR B 1 242 ? 21.672 22.703 0.533 1 97.88 242 TYR B N 1
ATOM 4953 C CA . TYR B 1 242 ? 22.578 21.594 0.791 1 97.88 242 TYR B CA 1
ATOM 4954 C C . TYR B 1 242 ? 22.109 20.312 0.114 1 97.88 242 TYR B C 1
ATOM 4956 O O . TYR B 1 242 ? 20.938 20.203 -0.243 1 97.88 242 TYR B O 1
ATOM 4964 N N . PRO B 1 243 ? 23 19.438 -0.16 1 97.94 243 PRO B N 1
ATOM 4965 C CA . PRO B 1 243 ? 22.578 18.188 -0.787 1 97.94 243 PRO B CA 1
ATOM 4966 C C . PRO B 1 243 ? 21.703 17.328 0.135 1 97.94 243 PRO B C 1
ATOM 4968 O O . PRO B 1 243 ? 21.969 17.266 1.34 1 97.94 243 PRO B O 1
ATOM 4971 N N . LEU B 1 244 ? 20.672 16.797 -0.409 1 98.56 244 LEU B N 1
ATOM 4972 C CA . LEU B 1 244 ? 19.859 15.82 0.293 1 98.56 244 LEU B CA 1
ATOM 4973 C C . LEU B 1 244 ? 20.344 14.398 0.015 1 98.56 244 LEU B C 1
ATOM 4975 O O . LEU B 1 244 ? 20.797 14.102 -1.09 1 98.56 244 LEU B O 1
ATOM 4979 N N . LYS B 1 245 ? 20.25 13.539 0.99 1 98.62 245 LYS B N 1
ATOM 4980 C CA . LYS B 1 245 ? 20.641 12.148 0.826 1 98.62 245 LYS B CA 1
ATOM 4981 C C . LYS B 1 245 ? 19.438 11.219 0.854 1 98.62 245 LYS B C 1
ATOM 4983 O O . LYS B 1 245 ? 18.766 11.086 1.882 1 98.62 245 LYS B O 1
ATOM 4988 N N . GLU B 1 246 ? 19.172 10.602 -0.304 1 98.5 246 GLU B N 1
ATOM 4989 C CA . GLU B 1 246 ? 18.047 9.68 -0.427 1 98.5 246 GLU B CA 1
ATOM 4990 C C . GLU B 1 246 ? 18.219 8.469 0.488 1 98.5 246 GLU B C 1
ATOM 4992 O O . GLU B 1 246 ? 19.266 7.805 0.455 1 98.5 246 GLU B O 1
ATOM 4997 N N . ALA B 1 247 ? 17.188 8.195 1.289 1 98.81 247 ALA B N 1
ATOM 4998 C CA . ALA B 1 247 ? 17.328 7.199 2.35 1 98.81 247 ALA B CA 1
ATOM 4999 C C . ALA B 1 247 ? 16.719 5.863 1.937 1 98.81 247 ALA B C 1
ATOM 5001 O O . ALA B 1 247 ? 16.906 4.852 2.613 1 98.81 247 ALA B O 1
ATOM 5002 N N . PHE B 1 248 ? 16.078 5.797 0.802 1 98.88 248 PHE B N 1
ATOM 5003 C CA . PHE B 1 248 ? 15.289 4.633 0.418 1 98.88 248 PHE B CA 1
ATOM 5004 C C . PHE B 1 248 ? 15.898 3.941 -0.796 1 98.88 248 PHE B C 1
ATOM 5006 O O . PHE B 1 248 ? 16.234 4.598 -1.783 1 98.88 248 PHE B O 1
ATOM 5013 N N . SER B 1 249 ? 16.031 2.65 -0.761 1 98.75 249 SER B N 1
ATOM 5014 C CA . SER B 1 249 ? 16.328 1.828 -1.931 1 98.75 249 SER B CA 1
ATOM 5015 C C . SER B 1 249 ? 15.492 0.552 -1.933 1 98.75 249 SER B C 1
ATOM 5017 O O . SER B 1 249 ? 14.984 0.132 -0.89 1 98.75 249 SER B O 1
ATOM 5019 N N . LEU B 1 250 ? 15.25 -0.036 -3.064 1 98.94 250 LEU B N 1
ATOM 5020 C CA . LEU B 1 250 ? 14.398 -1.199 -3.277 1 98.94 250 LEU B CA 1
ATOM 5021 C C . LEU B 1 250 ? 15.109 -2.246 -4.129 1 98.94 250 LEU B C 1
ATOM 5023 O O . LEU B 1 250 ? 15.609 -1.938 -5.211 1 98.94 250 LEU B O 1
ATOM 5027 N N . HIS B 1 251 ? 15.164 -3.475 -3.592 1 98.88 251 HIS B N 1
ATOM 5028 C CA . HIS B 1 251 ? 15.945 -4.523 -4.23 1 98.88 251 HIS B CA 1
ATOM 5029 C C . HIS B 1 251 ? 15.172 -5.84 -4.273 1 98.88 251 HIS B C 1
ATOM 5031 O O . HIS B 1 251 ? 14.25 -6.047 -3.482 1 98.88 251 HIS B O 1
ATOM 5037 N N . SER B 1 252 ? 15.539 -6.633 -5.203 1 98.81 252 SER B N 1
ATOM 5038 C CA . SER B 1 252 ? 15.047 -8 -5.352 1 98.81 252 SER B CA 1
ATOM 5039 C C . SER B 1 252 ? 16.109 -8.906 -5.945 1 98.81 252 SER B C 1
ATOM 5041 O O . SER B 1 252 ? 17.297 -8.594 -5.898 1 98.81 252 SER B O 1
ATOM 5043 N N . ARG B 1 253 ? 15.719 -10.125 -6.332 1 98.81 253 ARG B N 1
ATOM 5044 C CA . ARG B 1 253 ? 16.625 -11.07 -6.984 1 98.81 253 ARG B CA 1
ATOM 5045 C C . ARG B 1 253 ? 15.891 -11.867 -8.062 1 98.81 253 ARG B C 1
ATOM 5047 O O . ARG B 1 253 ? 14.68 -12.086 -7.965 1 98.81 253 ARG B O 1
ATOM 5054 N N . LEU B 1 254 ? 16.672 -12.25 -9.078 1 98.69 254 LEU B N 1
ATOM 5055 C CA . LEU B 1 254 ? 16.109 -13.141 -10.086 1 98.69 254 LEU B CA 1
ATOM 5056 C C . LEU B 1 254 ? 15.703 -14.477 -9.477 1 98.69 254 LEU B C 1
ATOM 5058 O O . LEU B 1 254 ? 16.5 -15.102 -8.766 1 98.69 254 LEU B O 1
ATOM 5062 N N . THR B 1 255 ? 14.453 -14.891 -9.742 1 98.31 255 THR B N 1
ATOM 5063 C CA . THR B 1 255 ? 13.992 -16.172 -9.227 1 98.31 255 THR B CA 1
ATOM 5064 C C . THR B 1 255 ? 13.953 -17.219 -10.336 1 98.31 255 THR B C 1
ATOM 5066 O O . THR B 1 255 ? 13.875 -18.422 -10.062 1 98.31 255 THR B O 1
ATOM 5069 N N . HIS B 1 256 ? 13.93 -16.797 -11.539 1 98 256 HIS B N 1
ATOM 5070 C CA . HIS B 1 256 ? 13.945 -17.656 -12.719 1 98 256 HIS B CA 1
ATOM 5071 C C . HIS B 1 256 ? 14.586 -16.953 -13.906 1 98 256 HIS B C 1
ATOM 5073 O O . HIS B 1 256 ? 14.492 -15.734 -14.039 1 98 256 HIS B O 1
ATOM 5079 N N . VAL B 1 257 ? 15.383 -17.609 -14.656 1 97.88 257 VAL B N 1
ATOM 5080 C CA . VAL B 1 257 ? 16 -17.125 -15.883 1 97.88 257 VAL B CA 1
ATOM 5081 C C . VAL B 1 257 ? 15.789 -18.125 -17.016 1 97.88 257 VAL B C 1
ATOM 5083 O O . VAL B 1 257 ? 16.094 -19.312 -16.859 1 97.88 257 VAL B O 1
ATOM 5086 N N . LYS B 1 258 ? 15.242 -17.688 -18.109 1 96.19 258 LYS B N 1
ATOM 5087 C CA . LYS B 1 258 ? 15 -18.594 -19.219 1 96.19 258 LYS B CA 1
ATOM 5088 C C . LYS B 1 258 ? 15.273 -17.906 -20.562 1 96.19 258 LYS B C 1
ATOM 5090 O O . LYS B 1 258 ? 15.07 -16.703 -20.703 1 96.19 258 LYS B O 1
ATOM 5095 N N . LYS B 1 259 ? 15.719 -18.672 -21.516 1 96.31 259 LYS B N 1
ATOM 5096 C CA . LYS B 1 259 ? 15.82 -18.203 -22.891 1 96.31 259 LYS B CA 1
ATOM 5097 C C . LYS B 1 259 ? 14.508 -18.422 -23.641 1 96.31 259 LYS B C 1
ATOM 5099 O O . LYS B 1 259 ? 13.969 -19.531 -23.656 1 96.31 259 LYS B O 1
ATOM 5104 N N . VAL B 1 260 ? 13.961 -17.406 -24.156 1 96.62 260 VAL B N 1
ATOM 5105 C CA . VAL B 1 260 ? 12.727 -17.516 -24.922 1 96.62 260 VAL B CA 1
ATOM 5106 C C . VAL B 1 260 ? 13.023 -17.344 -26.422 1 96.62 260 VAL B C 1
ATOM 5108 O O . VAL B 1 260 ? 13.938 -16.594 -26.781 1 96.62 260 VAL B O 1
ATOM 5111 N N . LYS B 1 261 ? 12.305 -18.047 -27.203 1 96.44 261 LYS B N 1
ATOM 5112 C CA . LYS B 1 261 ? 12.477 -17.969 -28.656 1 96.44 261 LYS B CA 1
ATOM 5113 C C . LYS B 1 261 ? 11.688 -16.812 -29.25 1 96.44 261 LYS B C 1
ATOM 5115 O O . LYS B 1 261 ? 10.719 -16.344 -28.656 1 96.44 261 LYS B O 1
ATOM 5120 N N . GLY B 1 262 ? 12.211 -16.391 -30.375 1 97.38 262 GLY B N 1
ATOM 5121 C CA . GLY B 1 262 ? 11.398 -15.438 -31.109 1 97.38 262 GLY B CA 1
ATOM 5122 C C . GLY B 1 262 ? 9.969 -15.906 -31.312 1 97.38 262 GLY B C 1
ATOM 5123 O O . GLY B 1 262 ? 9.727 -17.078 -31.625 1 97.38 262 GLY B O 1
ATOM 5124 N N . GLY B 1 263 ? 9.008 -14.914 -31 1 97.19 263 GLY B N 1
ATOM 5125 C CA . GLY B 1 263 ? 7.602 -15.25 -31.188 1 97.19 263 GLY B CA 1
ATOM 5126 C C . GLY B 1 263 ? 6.914 -15.633 -29.891 1 97.19 263 GLY B C 1
ATOM 5127 O O . GLY B 1 263 ? 5.684 -15.586 -29.797 1 97.19 263 GLY B O 1
ATOM 5128 N N . GLU B 1 264 ? 7.621 -16.031 -28.859 1 96.88 264 GLU B N 1
ATOM 5129 C CA . GLU B 1 264 ? 7.023 -16.406 -27.578 1 96.88 264 GLU B CA 1
ATOM 5130 C C . GLU B 1 264 ? 6.477 -15.18 -26.859 1 96.88 264 GLU B C 1
ATOM 5132 O O . GLU B 1 264 ? 7.012 -14.078 -26.984 1 96.88 264 GLU B O 1
ATOM 5137 N N . LYS B 1 265 ? 5.398 -15.383 -26.109 1 97.56 265 LYS B N 1
ATOM 5138 C CA . LYS B 1 265 ? 4.73 -14.305 -25.391 1 97.56 265 LYS B CA 1
ATOM 5139 C C . LYS B 1 265 ? 5.098 -14.32 -23.906 1 97.56 265 LYS B C 1
ATOM 5141 O O . LYS B 1 265 ? 5.535 -15.344 -23.391 1 97.56 265 LYS B O 1
ATOM 5146 N N . ILE B 1 266 ? 5.039 -13.117 -23.328 1 97.25 266 ILE B N 1
ATOM 5147 C CA . ILE B 1 266 ? 5.414 -12.969 -21.922 1 97.25 266 ILE B CA 1
ATOM 5148 C C . ILE B 1 266 ? 4.281 -12.297 -21.156 1 97.25 266 ILE B C 1
ATOM 5150 O O . ILE B 1 266 ? 3.811 -11.219 -21.547 1 97.25 266 ILE B O 1
ATOM 5154 N N . SER B 1 267 ? 3.826 -12.945 -20.047 1 96.25 267 SER B N 1
ATOM 5155 C CA . SER B 1 267 ? 2.959 -12.352 -19.031 1 96.25 267 SER B CA 1
ATOM 5156 C C . SER B 1 267 ? 1.516 -12.281 -19.516 1 96.25 267 SER B C 1
ATOM 5158 O O . SER B 1 267 ? 1.145 -12.938 -20.484 1 96.25 267 SER B O 1
ATOM 5160 N N . TYR B 1 268 ? 0.633 -11.648 -18.703 1 95.12 268 TYR B N 1
ATOM 5161 C CA . TYR B 1 268 ? -0.804 -11.547 -18.922 1 95.12 268 TYR B CA 1
ATOM 5162 C C . TYR B 1 268 ? -1.104 -10.797 -20.219 1 95.12 268 TYR B C 1
ATOM 5164 O O . TYR B 1 268 ? -0.447 -9.797 -20.516 1 95.12 268 TYR B O 1
ATOM 5172 N N . GLY B 1 269 ? -2.135 -11.25 -20.859 1 93.69 269 GLY B N 1
ATOM 5173 C CA . GLY B 1 269 ? -2.617 -10.57 -22.047 1 93.69 269 GLY B CA 1
ATOM 5174 C C . GLY B 1 269 ? -1.756 -10.828 -23.281 1 93.69 269 GLY B C 1
ATOM 5175 O O . GLY B 1 269 ? -2.135 -10.477 -24.391 1 93.69 269 GLY B O 1
ATOM 5176 N N . ALA B 1 270 ? -0.592 -11.469 -22.984 1 94.31 270 ALA B N 1
ATOM 5177 C CA . ALA B 1 270 ? 0.344 -11.734 -24.078 1 94.31 270 ALA B CA 1
ATOM 5178 C C . ALA B 1 270 ? 0.685 -10.461 -24.844 1 94.31 270 ALA B C 1
ATOM 5180 O O . ALA B 1 270 ? 0.724 -10.461 -26.078 1 94.31 270 ALA B O 1
ATOM 5181 N N . THR B 1 271 ? 0.936 -9.406 -24.047 1 92.38 271 THR B N 1
ATOM 5182 C CA . THR B 1 271 ? 1.107 -8.094 -24.656 1 92.38 271 THR B CA 1
ATOM 5183 C C . THR B 1 271 ? 2.543 -7.906 -25.141 1 92.38 271 THR B C 1
ATOM 5185 O O . THR B 1 271 ? 2.844 -6.941 -25.844 1 92.38 271 THR B O 1
ATOM 5188 N N . TYR B 1 272 ? 3.436 -8.742 -24.75 1 96.62 272 TYR B N 1
ATOM 5189 C CA . TYR B 1 272 ? 4.828 -8.727 -25.188 1 96.62 272 TYR B CA 1
ATOM 5190 C C . TYR B 1 272 ? 5.16 -9.992 -25.969 1 96.62 272 TYR B C 1
ATOM 5192 O O . TYR B 1 272 ? 4.82 -11.102 -25.547 1 96.62 272 TYR B O 1
ATOM 5200 N N . GLU B 1 273 ? 5.773 -9.836 -27.047 1 97.56 273 GLU B N 1
ATOM 5201 C CA . GLU B 1 273 ? 6.266 -10.914 -27.906 1 97.56 273 GLU B CA 1
ATOM 5202 C C . GLU B 1 273 ? 7.746 -10.734 -28.219 1 97.56 273 GLU B C 1
ATOM 5204 O O . GLU B 1 273 ? 8.156 -9.688 -28.734 1 97.56 273 GLU B O 1
ATOM 5209 N N . ALA B 1 274 ? 8.508 -11.758 -27.922 1 97.06 274 ALA B N 1
ATOM 5210 C CA . ALA B 1 274 ? 9.938 -11.68 -28.203 1 97.06 274 ALA B CA 1
ATOM 5211 C C . ALA B 1 274 ? 10.188 -11.617 -29.703 1 97.06 274 ALA B C 1
ATOM 5213 O O . ALA B 1 274 ? 9.68 -12.453 -30.469 1 97.06 274 ALA B O 1
ATOM 5214 N N . GLU B 1 275 ? 10.945 -10.641 -30.078 1 96.25 275 GLU B N 1
ATOM 5215 C CA . GLU B 1 275 ? 11.266 -10.516 -31.5 1 96.25 275 GLU B CA 1
ATOM 5216 C C . GLU B 1 275 ? 12.336 -11.516 -31.906 1 96.25 275 GLU B C 1
ATOM 5218 O O . GLU B 1 275 ? 12.297 -12.062 -33 1 96.25 275 GLU B O 1
ATOM 5223 N N . THR B 1 276 ? 13.281 -11.688 -31.125 1 97.19 276 THR B N 1
ATOM 5224 C CA . THR B 1 276 ? 14.367 -12.648 -31.266 1 97.19 276 THR B CA 1
ATOM 5225 C C . THR B 1 276 ? 14.523 -13.5 -30.016 1 97.19 276 THR B C 1
ATOM 5227 O O . THR B 1 276 ? 13.805 -13.305 -29.031 1 97.19 276 THR B O 1
ATOM 5230 N N . ASP B 1 277 ? 15.438 -14.414 -30.188 1 97.94 277 ASP B N 1
ATOM 5231 C CA . ASP B 1 277 ? 15.773 -15.141 -28.969 1 97.94 277 ASP B CA 1
ATOM 5232 C C . ASP B 1 277 ? 16.328 -14.195 -27.906 1 97.94 277 ASP B C 1
ATOM 5234 O O . ASP B 1 277 ? 17.188 -13.359 -28.203 1 97.94 277 ASP B O 1
ATOM 5238 N N . GLU B 1 278 ? 15.82 -14.25 -26.703 1 97.88 278 GLU B N 1
ATOM 5239 C CA . GLU B 1 278 ? 16.281 -13.352 -25.656 1 97.88 278 GLU B CA 1
ATOM 5240 C C . GLU B 1 278 ? 16.172 -14 -24.281 1 97.88 278 GLU B C 1
ATOM 5242 O O . GLU B 1 278 ? 15.484 -15.016 -24.125 1 97.88 278 GLU B O 1
ATOM 5247 N N . TRP B 1 279 ? 16.938 -13.445 -23.344 1 98.31 279 TRP B N 1
ATOM 5248 C CA . TRP B 1 279 ? 16.906 -13.922 -21.969 1 98.31 279 TRP B CA 1
ATOM 5249 C C . TRP B 1 279 ? 15.898 -13.125 -21.141 1 98.31 279 TRP B C 1
ATOM 5251 O O . TRP B 1 279 ? 15.891 -11.891 -21.172 1 98.31 279 TRP B O 1
ATOM 5261 N N . ILE B 1 280 ? 15.031 -13.875 -20.484 1 98.5 280 ILE B N 1
ATOM 5262 C CA . ILE B 1 280 ? 14.016 -13.273 -19.625 1 98.5 280 ILE B CA 1
ATOM 5263 C C . ILE B 1 280 ? 14.25 -13.672 -18.172 1 98.5 280 ILE B C 1
ATOM 5265 O O . ILE B 1 280 ? 14.508 -14.844 -17.891 1 98.5 280 ILE B O 1
ATOM 5269 N N . GLY B 1 281 ? 14.258 -12.672 -17.281 1 98.69 281 GLY B N 1
ATOM 5270 C CA . GLY B 1 281 ? 14.312 -12.906 -15.852 1 98.69 281 GLY B CA 1
ATOM 5271 C C . GLY B 1 281 ? 13 -12.609 -15.148 1 98.69 281 GLY B C 1
ATOM 5272 O O . GLY B 1 281 ? 12.312 -11.648 -15.492 1 98.69 281 GLY B O 1
ATOM 5273 N N . THR B 1 282 ? 12.625 -13.484 -14.234 1 98.81 282 THR B N 1
ATOM 5274 C CA . THR B 1 282 ? 11.469 -13.234 -13.375 1 98.81 282 THR B CA 1
ATOM 5275 C C . THR B 1 282 ? 11.914 -12.656 -12.039 1 98.81 282 THR B C 1
ATOM 5277 O O . THR B 1 282 ? 12.867 -13.148 -11.43 1 98.81 282 THR B O 1
ATOM 5280 N N . VAL B 1 283 ? 11.297 -11.609 -11.609 1 98.88 283 VAL B N 1
ATOM 5281 C CA . VAL B 1 283 ? 11.586 -10.914 -10.359 1 98.88 283 VAL B CA 1
ATOM 5282 C C . VAL B 1 283 ? 10.359 -10.961 -9.445 1 98.88 283 VAL B C 1
ATOM 5284 O O . VAL B 1 283 ? 9.25 -10.656 -9.867 1 98.88 283 VAL B O 1
ATOM 5287 N N . PRO B 1 284 ? 10.523 -11.406 -8.18 1 98.75 284 PRO B N 1
ATOM 5288 C CA . PRO B 1 284 ? 9.375 -11.625 -7.293 1 98.75 284 PRO B CA 1
ATOM 5289 C C . PRO B 1 284 ? 8.883 -10.336 -6.641 1 98.75 284 PRO B C 1
ATOM 5291 O O . PRO B 1 284 ? 8.891 -10.219 -5.414 1 98.75 284 PRO B O 1
ATOM 5294 N N . ILE B 1 285 ? 8.406 -9.438 -7.414 1 98.81 285 ILE B N 1
ATOM 5295 C CA . ILE B 1 285 ? 7.77 -8.195 -6.984 1 98.81 285 ILE B CA 1
ATOM 5296 C C . ILE B 1 285 ? 6.688 -7.797 -7.984 1 98.81 285 ILE B C 1
ATOM 5298 O O . ILE B 1 285 ? 6.859 -7.961 -9.195 1 98.81 285 ILE B O 1
ATOM 5302 N N . GLY B 1 286 ? 5.578 -7.312 -7.527 1 98.69 286 GLY B N 1
ATOM 5303 C CA . GLY B 1 286 ? 4.473 -6.902 -8.383 1 98.69 286 GLY B CA 1
ATOM 5304 C C . GLY B 1 286 ? 3.615 -5.812 -7.766 1 98.69 286 GLY B C 1
ATOM 5305 O O . GLY B 1 286 ? 4.047 -5.129 -6.836 1 98.69 286 GLY B O 1
ATOM 5306 N N . TYR B 1 287 ? 2.424 -5.676 -8.383 1 98.56 287 TYR B N 1
ATOM 5307 C CA . TYR B 1 287 ? 1.641 -4.504 -8.008 1 98.56 287 TYR B CA 1
ATOM 5308 C C . TYR B 1 287 ? 1.104 -4.641 -6.586 1 98.56 287 TYR B C 1
ATOM 5310 O O . TYR B 1 287 ? 0.82 -3.643 -5.926 1 98.56 287 TYR B O 1
ATOM 5318 N N . ALA B 1 288 ? 0.967 -5.824 -6.02 1 98.62 288 ALA B N 1
ATOM 5319 C CA . ALA B 1 288 ? 0.519 -5.984 -4.637 1 98.62 288 ALA B CA 1
ATOM 5320 C C . ALA B 1 288 ? 1.621 -5.598 -3.656 1 98.62 288 ALA B C 1
ATOM 5322 O O . ALA B 1 288 ? 1.364 -5.426 -2.463 1 98.62 288 ALA B O 1
ATOM 5323 N N . ASP B 1 289 ? 2.844 -5.438 -4.164 1 98.62 289 ASP B N 1
ATOM 5324 C CA . ASP B 1 289 ? 3.967 -4.988 -3.348 1 98.62 289 ASP B CA 1
ATOM 5325 C C . ASP B 1 289 ? 4.152 -3.477 -3.453 1 98.62 289 ASP B C 1
ATOM 5327 O O . ASP B 1 289 ? 5.023 -2.906 -2.795 1 98.62 289 ASP B O 1
ATOM 5331 N N . GLY B 1 290 ? 3.402 -2.873 -4.238 1 98.31 290 GLY B N 1
ATOM 5332 C CA . GLY B 1 290 ? 3.518 -1.438 -4.434 1 98.31 290 GLY B CA 1
ATOM 5333 C C . GLY B 1 290 ? 4.227 -1.066 -5.723 1 98.31 290 GLY B C 1
ATOM 5334 O O . GLY B 1 290 ? 4.336 0.114 -6.062 1 98.31 290 GLY B O 1
ATOM 5335 N N . TRP B 1 291 ? 4.82 -2.033 -6.43 1 98.69 291 TRP B N 1
ATOM 5336 C CA . TRP B 1 291 ? 5.332 -1.807 -7.777 1 98.69 291 TRP B CA 1
ATOM 5337 C C . TRP B 1 291 ? 4.223 -1.957 -8.812 1 98.69 291 TRP B C 1
ATOM 5339 O O . TRP B 1 291 ? 4.066 -3.023 -9.414 1 98.69 291 TRP B O 1
ATOM 5349 N N . LEU B 1 292 ? 3.498 -0.949 -9.086 1 98.19 292 LEU B N 1
ATOM 5350 C CA . LEU B 1 292 ? 2.17 -0.931 -9.688 1 98.19 292 LEU B CA 1
ATOM 5351 C C . LEU B 1 292 ? 2.225 -1.408 -11.133 1 98.19 292 LEU B C 1
ATOM 5353 O O . LEU B 1 292 ? 3.305 -1.496 -11.727 1 98.19 292 LEU B O 1
ATOM 5357 N N . ARG B 1 293 ? 1.079 -1.736 -11.648 1 97.69 293 ARG B N 1
ATOM 5358 C CA . ARG B 1 293 ? 0.96 -2.26 -13 1 97.69 293 ARG B CA 1
ATOM 5359 C C . ARG B 1 293 ? 1.486 -1.256 -14.023 1 97.69 293 ARG B C 1
ATOM 5361 O O . ARG B 1 293 ? 2.043 -1.645 -15.055 1 97.69 293 ARG B O 1
ATOM 5368 N N . ARG B 1 294 ? 1.346 0.001 -13.734 1 97.44 294 ARG B N 1
ATOM 5369 C CA . ARG B 1 294 ? 1.733 1.069 -14.648 1 97.44 294 ARG B CA 1
ATOM 5370 C C . ARG B 1 294 ? 3.252 1.161 -14.773 1 97.44 294 ARG B C 1
ATOM 5372 O O . ARG B 1 294 ? 3.768 1.94 -15.578 1 97.44 294 ARG B O 1
ATOM 5379 N N . MET B 1 295 ? 3.998 0.406 -14.008 1 98.31 295 MET B N 1
ATOM 5380 C CA . MET B 1 295 ? 5.453 0.392 -14.109 1 98.31 295 MET B CA 1
ATOM 5381 C C . MET B 1 295 ? 5.906 -0.384 -15.336 1 98.31 295 MET B C 1
ATOM 5383 O O . MET B 1 295 ? 7.105 -0.521 -15.586 1 98.31 295 MET B O 1
ATOM 5387 N N . GLN B 1 296 ? 4.93 -0.886 -16.062 1 96.81 296 GLN B N 1
ATOM 5388 C CA . GLN B 1 296 ? 5.246 -1.535 -17.344 1 96.81 296 GLN B CA 1
ATOM 5389 C C . GLN B 1 296 ? 6.168 -0.663 -18.188 1 96.81 296 GLN B C 1
ATOM 5391 O O . GLN B 1 296 ? 6.008 0.56 -18.234 1 96.81 296 GLN B O 1
ATOM 5396 N N . HIS B 1 297 ? 7.184 -1.225 -18.828 1 96.94 297 HIS B N 1
ATOM 5397 C CA . HIS B 1 297 ? 8.125 -0.6 -19.75 1 96.94 297 HIS B CA 1
ATOM 5398 C C . HIS B 1 297 ? 9.203 0.175 -19 1 96.94 297 HIS B C 1
ATOM 5400 O O . HIS B 1 297 ? 10.055 0.813 -19.625 1 96.94 297 HIS B O 1
ATOM 5406 N N . PHE B 1 298 ? 9.188 0.243 -17.703 1 98.62 298 PHE B N 1
ATOM 5407 C CA . PHE B 1 298 ? 10.289 0.787 -16.922 1 98.62 298 PHE B CA 1
ATOM 5408 C C . PHE B 1 298 ? 11.508 -0.132 -16.984 1 98.62 298 PHE B C 1
ATOM 5410 O O . PHE B 1 298 ? 11.398 -1.28 -17.422 1 98.62 298 PHE B O 1
ATOM 5417 N N . SER B 1 299 ? 12.672 0.372 -16.625 1 98.75 299 SER B N 1
ATOM 5418 C CA . SER B 1 299 ? 13.883 -0.443 -16.594 1 98.75 299 SER B CA 1
ATOM 5419 C C . SER B 1 299 ? 14.461 -0.505 -15.188 1 98.75 299 SER B C 1
ATOM 5421 O O . SER B 1 299 ? 14.461 0.495 -14.461 1 98.75 299 SER B O 1
ATOM 5423 N N . VAL B 1 300 ? 14.938 -1.632 -14.852 1 98.88 300 VAL B N 1
ATOM 5424 C CA . VAL B 1 300 ? 15.625 -1.837 -13.586 1 98.88 300 VAL B CA 1
ATOM 5425 C C . VAL B 1 300 ? 17.109 -2.121 -13.836 1 98.88 300 VAL B C 1
ATOM 5427 O O . VAL B 1 300 ? 17.547 -2.16 -14.984 1 98.88 300 VAL B O 1
ATOM 5430 N N . LEU B 1 301 ? 17.859 -2.203 -12.727 1 98.88 301 LEU B N 1
ATOM 5431 C CA . LEU B 1 301 ? 19.281 -2.5 -12.867 1 98.88 301 LEU B CA 1
ATOM 5432 C C . LEU B 1 301 ? 19.562 -3.953 -12.508 1 98.88 301 LEU B C 1
ATOM 5434 O O . LEU B 1 301 ? 19.125 -4.441 -11.469 1 98.88 301 LEU B O 1
ATOM 5438 N N . VAL B 1 302 ? 20.25 -4.633 -13.352 1 98.56 302 VAL B N 1
ATOM 5439 C CA . VAL B 1 302 ? 20.766 -5.973 -13.094 1 98.56 302 VAL B CA 1
ATOM 5440 C C . VAL B 1 302 ? 22.203 -6.086 -13.625 1 98.56 302 VAL B C 1
ATOM 5442 O O . VAL B 1 302 ? 22.453 -5.816 -14.805 1 98.56 302 VAL B O 1
ATOM 5445 N N . ASP B 1 303 ? 23.109 -6.402 -12.797 1 97.69 303 ASP B N 1
ATOM 5446 C CA . ASP B 1 303 ? 24.531 -6.469 -13.141 1 97.69 303 ASP B CA 1
ATOM 5447 C C . ASP B 1 303 ? 25.016 -5.145 -13.727 1 97.69 303 ASP B C 1
ATOM 5449 O O . ASP B 1 303 ? 25.781 -5.133 -14.695 1 97.69 303 ASP B O 1
ATOM 5453 N N . GLY B 1 304 ? 24.531 -4.117 -13.203 1 97.62 304 GLY B N 1
ATOM 5454 C CA . GLY B 1 304 ? 24.969 -2.777 -13.562 1 97.62 304 GLY B CA 1
ATOM 5455 C C . GLY B 1 304 ? 24.359 -2.291 -14.867 1 97.62 304 GLY B C 1
ATOM 5456 O O . GLY B 1 304 ? 24.688 -1.2 -15.344 1 97.62 304 GLY B O 1
ATOM 5457 N N . LYS B 1 305 ? 23.469 -3.049 -15.461 1 98.06 305 LYS B N 1
ATOM 5458 C CA . LYS B 1 305 ? 22.891 -2.709 -16.75 1 98.06 305 LYS B CA 1
ATOM 5459 C C . LYS B 1 305 ? 21.375 -2.512 -16.625 1 98.06 305 LYS B C 1
ATOM 5461 O O . LYS B 1 305 ? 20.719 -3.16 -15.812 1 98.06 305 LYS B O 1
ATOM 5466 N N . ARG B 1 306 ? 20.844 -1.63 -17.484 1 98.38 306 ARG B N 1
ATOM 5467 C CA . ARG B 1 306 ? 19.406 -1.434 -17.531 1 98.38 306 ARG B CA 1
ATOM 5468 C C . ARG B 1 306 ? 18.703 -2.631 -18.188 1 98.38 306 ARG B C 1
ATOM 5470 O O . ARG B 1 306 ? 19.125 -3.098 -19.25 1 98.38 306 ARG B O 1
ATOM 5477 N N . ALA B 1 307 ? 17.797 -3.129 -17.547 1 98.69 307 ALA B N 1
ATOM 5478 C CA . ALA B 1 307 ? 16.953 -4.227 -18.031 1 98.69 307 ALA B CA 1
ATOM 5479 C C . ALA B 1 307 ? 15.484 -3.828 -18.047 1 98.69 307 ALA B C 1
ATOM 5481 O O . ALA B 1 307 ? 14.883 -3.594 -16.984 1 98.69 307 ALA B O 1
ATOM 5482 N N . PRO B 1 308 ? 14.852 -3.77 -19.188 1 98.69 308 PRO B N 1
ATOM 5483 C CA . PRO B 1 308 ? 13.461 -3.316 -19.266 1 98.69 308 PRO B CA 1
ATOM 5484 C C . PRO B 1 308 ? 12.469 -4.359 -18.75 1 98.69 308 PRO B C 1
ATOM 5486 O O . PRO B 1 308 ? 12.664 -5.559 -18.953 1 98.69 308 PRO B O 1
ATOM 5489 N N . ILE B 1 309 ? 11.461 -3.908 -18.078 1 98.75 309 ILE B N 1
ATOM 5490 C CA . ILE B 1 309 ? 10.32 -4.75 -17.734 1 98.75 309 ILE B CA 1
ATOM 5491 C C . ILE B 1 309 ? 9.547 -5.105 -19 1 98.75 309 ILE B C 1
ATOM 5493 O O . ILE B 1 309 ? 9.18 -4.223 -19.781 1 98.75 309 ILE B O 1
ATOM 5497 N N . VAL B 1 310 ? 9.32 -6.391 -19.25 1 98.31 310 VAL B N 1
ATOM 5498 C CA . VAL B 1 310 ? 8.617 -6.84 -20.438 1 98.31 310 VAL B CA 1
ATOM 5499 C C . VAL B 1 310 ? 7.324 -7.543 -20.047 1 98.31 310 VAL B C 1
ATOM 5501 O O . VAL B 1 310 ? 7.297 -8.312 -19.078 1 98.31 310 VAL B O 1
ATOM 5504 N N . GLY B 1 311 ? 6.258 -7.281 -20.812 1 97.44 311 GLY B N 1
ATOM 5505 C CA . GLY B 1 311 ? 4.941 -7.762 -20.422 1 97.44 311 GLY B CA 1
ATOM 5506 C C . GLY B 1 311 ? 4.332 -6.992 -19.266 1 97.44 311 GLY B C 1
ATOM 5507 O O . GLY B 1 311 ? 4.844 -5.938 -18.891 1 97.44 311 GLY B O 1
ATOM 5508 N N . ARG B 1 312 ? 3.254 -7.488 -18.766 1 97.69 312 ARG B N 1
ATOM 5509 C CA . ARG B 1 312 ? 2.533 -6.82 -17.688 1 97.69 312 ARG B CA 1
ATOM 5510 C C . ARG B 1 312 ? 3.188 -7.098 -16.344 1 97.69 312 ARG B C 1
ATOM 5512 O O . ARG B 1 312 ? 3.691 -8.195 -16.109 1 97.69 312 ARG B O 1
ATOM 5519 N N . VAL B 1 313 ? 3.24 -6.098 -15.508 1 98.38 313 VAL B N 1
ATOM 5520 C CA . VAL B 1 313 ? 3.551 -6.336 -14.102 1 98.38 313 VAL B CA 1
ATOM 5521 C C . VAL B 1 313 ? 2.42 -7.133 -13.453 1 98.38 313 VAL B C 1
ATOM 5523 O O . VAL B 1 313 ? 1.269 -6.691 -13.445 1 98.38 313 VAL B O 1
ATOM 5526 N N . CYS B 1 314 ? 2.725 -8.32 -12.969 1 98.25 314 CYS B N 1
ATOM 5527 C CA . CYS B 1 314 ? 1.735 -9.172 -12.312 1 98.25 314 CYS B CA 1
ATOM 5528 C C . CYS B 1 314 ? 1.573 -8.789 -10.844 1 98.25 314 CYS B C 1
ATOM 5530 O O . CYS B 1 314 ? 2.139 -7.793 -10.391 1 98.25 314 CYS B O 1
ATOM 5532 N N . MET B 1 315 ? 0.714 -9.531 -10.102 1 98.38 315 MET B N 1
ATOM 5533 C CA . MET B 1 315 ? 0.396 -9.211 -8.711 1 98.38 315 MET B CA 1
ATOM 5534 C C . MET B 1 315 ? 1.631 -9.344 -7.828 1 98.38 315 MET B C 1
ATOM 5536 O O . MET B 1 315 ? 1.891 -8.484 -6.984 1 98.38 315 MET B O 1
ATOM 5540 N N . ASP B 1 316 ? 2.465 -10.406 -8.141 1 98.56 316 ASP B N 1
ATOM 5541 C CA . ASP B 1 316 ? 3.541 -10.703 -7.199 1 98.56 316 ASP B CA 1
ATOM 5542 C C . ASP B 1 316 ? 4.875 -10.867 -7.926 1 98.56 316 ASP B C 1
ATOM 5544 O O . ASP B 1 316 ? 5.898 -11.156 -7.301 1 98.56 316 ASP B O 1
ATOM 5548 N N . GLN B 1 317 ? 4.832 -10.734 -9.258 1 98.5 317 GLN B N 1
ATOM 5549 C CA . GLN B 1 317 ? 6.031 -10.953 -10.062 1 98.5 317 GLN B CA 1
ATOM 5550 C C . GLN B 1 317 ? 6.051 -10.047 -11.289 1 98.5 317 GLN B C 1
ATOM 5552 O O . GLN B 1 317 ? 5 -9.57 -11.734 1 98.5 317 GLN B O 1
ATOM 5557 N N . MET B 1 318 ? 7.215 -9.852 -11.773 1 98.69 318 MET B N 1
ATOM 5558 C CA . MET B 1 318 ? 7.383 -9.188 -13.07 1 98.69 318 MET B CA 1
ATOM 5559 C C . MET B 1 318 ? 8.516 -9.836 -13.859 1 98.69 318 MET B C 1
ATOM 5561 O O . MET B 1 318 ? 9.328 -10.57 -13.305 1 98.69 318 MET B O 1
ATOM 5565 N N . MET B 1 319 ? 8.5 -9.625 -15.148 1 98.81 319 MET B N 1
ATOM 5566 C CA . MET B 1 319 ? 9.539 -10.148 -16.016 1 98.81 319 MET B CA 1
ATOM 5567 C C . MET B 1 319 ? 10.383 -9.023 -16.609 1 98.81 319 MET B C 1
ATOM 5569 O O . MET B 1 319 ? 9.852 -7.957 -16.938 1 98.81 319 MET B O 1
ATOM 5573 N N . ILE B 1 320 ? 11.641 -9.234 -16.734 1 98.81 320 ILE B N 1
ATOM 5574 C CA . ILE B 1 320 ? 12.555 -8.266 -17.328 1 98.81 320 ILE B CA 1
ATOM 5575 C C . ILE B 1 320 ? 13.375 -8.938 -18.422 1 98.81 320 ILE B C 1
ATOM 5577 O O . ILE B 1 320 ? 13.625 -10.148 -18.375 1 98.81 320 ILE B O 1
ATOM 5581 N N . ARG B 1 321 ? 13.711 -8.234 -19.422 1 98.69 321 ARG B N 1
ATOM 5582 C CA . ARG B 1 321 ? 14.641 -8.719 -20.438 1 98.69 321 ARG B CA 1
ATOM 5583 C C . ARG B 1 321 ? 16.078 -8.547 -20 1 98.69 321 ARG B C 1
ATOM 5585 O O . ARG B 1 321 ? 16.516 -7.43 -19.703 1 98.69 321 ARG B O 1
ATOM 5592 N N . LEU B 1 322 ? 16.828 -9.586 -19.953 1 98.69 322 LEU B N 1
ATOM 5593 C CA . LEU B 1 322 ? 18.219 -9.578 -19.5 1 98.69 322 LEU B CA 1
ATOM 5594 C C . LEU B 1 322 ? 19.172 -9.352 -20.656 1 98.69 322 LEU B C 1
ATOM 5596 O O . LEU B 1 322 ? 18.906 -9.797 -21.781 1 98.69 322 LEU B O 1
ATOM 5600 N N . PRO B 1 323 ? 20.281 -8.68 -20.375 1 97.44 323 PRO B N 1
ATOM 5601 C CA . PRO B 1 323 ? 21.266 -8.484 -21.438 1 97.44 323 PRO B CA 1
ATOM 5602 C C . PRO B 1 323 ? 21.953 -9.781 -21.859 1 97.44 323 PRO B C 1
ATOM 5604 O O . PRO B 1 323 ? 22.391 -9.922 -23.016 1 97.44 323 PRO B O 1
ATOM 5607 N N . TYR B 1 324 ? 22.125 -10.68 -21.062 1 98.06 324 TYR B N 1
ATOM 5608 C CA . TYR B 1 324 ? 22.688 -12.016 -21.219 1 98.06 324 TYR B CA 1
ATOM 5609 C C . TYR B 1 324 ? 22.219 -12.938 -20.094 1 98.06 324 TYR B C 1
ATOM 5611 O O . TYR B 1 324 ? 21.453 -12.531 -19.219 1 98.06 324 TYR B O 1
ATOM 5619 N N . GLU B 1 325 ? 22.531 -14.133 -20.281 1 98.25 325 GLU B N 1
ATOM 5620 C CA . GLU B 1 325 ? 22.172 -15.086 -19.234 1 98.25 325 GLU B CA 1
ATOM 5621 C C . GLU B 1 325 ? 22.797 -14.688 -17.891 1 98.25 325 GLU B C 1
ATOM 5623 O O . GLU B 1 325 ? 23.984 -14.336 -17.844 1 98.25 325 GLU B O 1
ATOM 5628 N N . LEU B 1 326 ? 22.016 -14.617 -16.875 1 98.38 326 LEU B N 1
ATOM 5629 C CA . LEU B 1 326 ? 22.469 -14.375 -15.516 1 98.38 326 LEU B CA 1
ATOM 5630 C C . LEU B 1 326 ? 21.969 -15.469 -14.57 1 98.38 326 LEU B C 1
ATOM 5632 O O . LEU B 1 326 ? 20.922 -16.062 -14.805 1 98.38 326 LEU B O 1
ATOM 5636 N N . PRO B 1 327 ? 22.75 -15.773 -13.57 1 97.5 327 PRO B N 1
ATOM 5637 C CA . PRO B 1 327 ? 22.297 -16.828 -12.656 1 97.5 327 PRO B CA 1
ATOM 5638 C C . PRO B 1 327 ? 21.094 -16.406 -11.812 1 97.5 327 PRO B C 1
ATOM 5640 O O . PRO B 1 327 ? 20.984 -15.234 -11.445 1 97.5 327 PRO B O 1
ATOM 5643 N N . VAL B 1 328 ? 20.266 -17.359 -11.469 1 97.38 328 VAL B N 1
ATOM 5644 C CA . VAL B 1 328 ? 19.25 -17.172 -10.438 1 97.38 328 VAL B CA 1
ATOM 5645 C C . VAL B 1 328 ? 19.891 -16.656 -9.156 1 97.38 328 VAL B C 1
ATOM 5647 O O . VAL B 1 328 ? 21 -17.062 -8.805 1 97.38 328 VAL B O 1
ATOM 5650 N N . GLY B 1 329 ? 19.25 -15.688 -8.555 1 97.81 329 GLY B N 1
ATOM 5651 C CA . GLY B 1 329 ? 19.812 -15.102 -7.344 1 97.81 329 GLY B CA 1
ATOM 5652 C C . GLY B 1 329 ? 20.5 -13.773 -7.586 1 97.81 329 GLY B C 1
ATOM 5653 O O . GLY B 1 329 ? 20.797 -13.031 -6.645 1 97.81 329 GLY B O 1
ATOM 5654 N N . THR B 1 330 ? 20.703 -13.438 -8.859 1 98.56 330 THR B N 1
ATOM 5655 C CA . THR B 1 330 ? 21.312 -12.156 -9.18 1 98.56 330 THR B CA 1
ATOM 5656 C C . THR B 1 330 ? 20.469 -11.008 -8.641 1 98.56 330 THR B C 1
ATOM 5658 O O . THR B 1 330 ? 19.25 -11.008 -8.781 1 98.56 330 THR B O 1
ATOM 5661 N N . LYS B 1 331 ? 21.172 -10.047 -8.016 1 98.69 331 LYS B N 1
ATOM 5662 C CA . LYS B 1 331 ? 20.469 -8.906 -7.434 1 98.69 331 LYS B CA 1
ATOM 5663 C C . LYS B 1 331 ? 19.891 -8.008 -8.523 1 98.69 331 LYS B C 1
ATOM 5665 O O . LYS B 1 331 ? 20.531 -7.754 -9.539 1 98.69 331 LYS B O 1
ATOM 5670 N N . VAL B 1 332 ? 18.703 -7.621 -8.352 1 98.94 332 VAL B N 1
ATOM 5671 C CA . VAL B 1 332 ? 18 -6.648 -9.18 1 98.94 332 VAL B CA 1
ATOM 5672 C C . VAL B 1 332 ? 17.703 -5.391 -8.359 1 98.94 332 VAL B C 1
ATOM 5674 O O . VAL B 1 332 ? 17.172 -5.473 -7.254 1 98.94 332 VAL B O 1
ATOM 5677 N N . THR B 1 333 ? 18.078 -4.234 -8.828 1 98.94 333 THR B N 1
ATOM 5678 C CA . THR B 1 333 ? 17.828 -2.975 -8.141 1 98.94 333 THR B CA 1
ATOM 5679 C C . THR B 1 333 ? 16.719 -2.184 -8.844 1 98.94 333 THR B C 1
ATOM 5681 O O . THR B 1 333 ? 16.875 -1.816 -10.016 1 98.94 333 THR B O 1
ATOM 5684 N N . LEU B 1 334 ? 15.648 -1.98 -8.156 1 98.94 334 LEU B N 1
ATOM 5685 C CA . LEU B 1 334 ? 14.531 -1.218 -8.703 1 98.94 334 LEU B CA 1
ATOM 5686 C C . LEU B 1 334 ? 14.688 0.267 -8.391 1 98.94 334 LEU B C 1
ATOM 5688 O O . LEU B 1 334 ? 14.312 1.118 -9.195 1 98.94 334 LEU B O 1
ATOM 5692 N N . ILE B 1 335 ? 15.141 0.602 -7.23 1 98.94 335 ILE B N 1
ATOM 5693 C CA . ILE B 1 335 ? 15.555 1.925 -6.773 1 98.94 335 ILE B CA 1
ATOM 5694 C C . ILE B 1 335 ? 16.906 1.827 -6.062 1 98.94 335 ILE B C 1
ATOM 5696 O O . ILE B 1 335 ? 17.062 1.034 -5.133 1 98.94 335 ILE B O 1
ATOM 5700 N N . GLY B 1 336 ? 17.797 2.594 -6.484 1 98.69 336 GLY B N 1
ATOM 5701 C CA . GLY B 1 336 ? 19.125 2.523 -5.91 1 98.69 336 GLY B CA 1
ATOM 5702 C C . GLY B 1 336 ? 20.234 2.537 -6.961 1 98.69 336 GLY B C 1
ATOM 5703 O O . GLY B 1 336 ? 20.062 3.109 -8.039 1 98.69 336 GLY B O 1
ATOM 5704 N N . GLU B 1 337 ? 21.406 1.979 -6.574 1 98 337 GLU B N 1
ATOM 5705 C CA . GLU B 1 337 ? 22.578 2.072 -7.438 1 98 337 GLU B CA 1
ATOM 5706 C C . GLU B 1 337 ? 23.203 0.701 -7.656 1 98 337 GLU B C 1
ATOM 5708 O O . GLU B 1 337 ? 23.172 -0.155 -6.77 1 98 337 GLU B O 1
ATOM 5713 N N . GLN B 1 338 ? 23.625 0.448 -8.859 1 96.94 338 GLN B N 1
ATOM 5714 C CA . GLN B 1 338 ? 24.453 -0.707 -9.203 1 96.94 338 GLN B CA 1
ATOM 5715 C C . GLN B 1 338 ? 25.578 -0.315 -10.164 1 96.94 338 GLN B C 1
ATOM 5717 O O . GLN B 1 338 ? 25.312 0.183 -11.258 1 96.94 338 GLN B O 1
ATOM 5722 N N . GLN B 1 339 ? 26.828 -0.511 -9.789 1 96.88 339 GLN B N 1
ATOM 5723 C CA . GLN B 1 339 ? 28.016 -0.374 -10.625 1 96.88 339 GLN B CA 1
ATOM 5724 C C . GLN B 1 339 ? 28.047 0.974 -11.336 1 96.88 339 GLN B C 1
ATOM 5726 O O . GLN B 1 339 ? 28.266 1.037 -12.547 1 96.88 339 GLN B O 1
ATOM 5731 N N . GLY B 1 340 ? 27.656 1.995 -10.719 1 95.56 340 GLY B N 1
ATOM 5732 C CA . GLY B 1 340 ? 27.812 3.35 -11.227 1 95.56 340 GLY B CA 1
ATOM 5733 C C . GLY B 1 340 ? 26.531 3.912 -11.82 1 95.56 340 GLY B C 1
ATOM 5734 O O . GLY B 1 340 ? 26.406 5.125 -12.023 1 95.56 340 GLY B O 1
ATOM 5735 N N . ASP B 1 341 ? 25.562 3.021 -12.164 1 97.5 341 ASP B N 1
ATOM 5736 C CA . ASP B 1 341 ? 24.266 3.504 -12.609 1 97.5 341 ASP B CA 1
ATOM 5737 C C . ASP B 1 341 ? 23.281 3.602 -11.445 1 97.5 341 ASP B C 1
ATOM 5739 O O . ASP B 1 341 ? 23.453 2.932 -10.422 1 97.5 341 ASP B O 1
ATOM 5743 N N . ARG B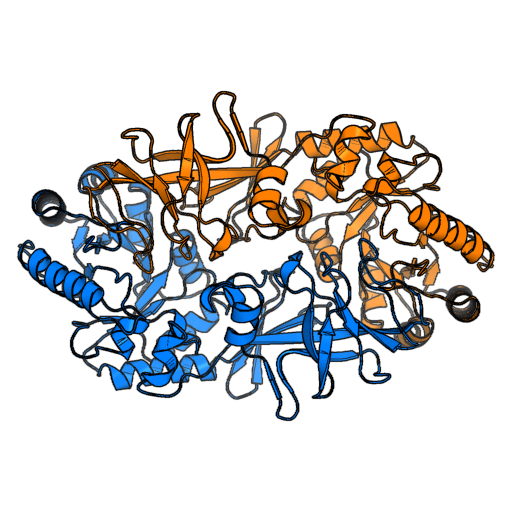 1 342 ? 22.312 4.547 -11.633 1 98.06 342 ARG B N 1
ATOM 5744 C CA . ARG B 1 342 ? 21.422 4.812 -10.508 1 98.06 342 ARG B CA 1
ATOM 5745 C C . ARG B 1 342 ? 19.984 5.016 -10.992 1 98.06 342 ARG B C 1
ATOM 5747 O O . ARG B 1 342 ? 19.766 5.641 -12.031 1 98.06 342 ARG B O 1
ATOM 5754 N N . ILE B 1 343 ? 19.094 4.41 -10.312 1 98.75 343 ILE B N 1
ATOM 5755 C CA . ILE B 1 343 ? 17.656 4.699 -10.422 1 98.75 343 ILE B CA 1
ATOM 5756 C C . ILE B 1 343 ? 17.172 5.383 -9.148 1 98.75 343 ILE B C 1
ATOM 5758 O O . ILE B 1 343 ? 17.219 4.793 -8.062 1 98.75 343 ILE B O 1
ATOM 5762 N N . SER B 1 344 ? 16.672 6.629 -9.227 1 98.5 344 SER B N 1
ATOM 5763 C CA . SER B 1 344 ? 16.203 7.395 -8.07 1 98.5 344 SER B CA 1
ATOM 5764 C C . SER B 1 344 ? 14.703 7.266 -7.887 1 98.5 344 SER B C 1
ATOM 5766 O O . SER B 1 344 ? 14 6.789 -8.781 1 98.5 344 SER B O 1
ATOM 5768 N N . VAL B 1 345 ? 14.281 7.68 -6.77 1 98.75 345 VAL B N 1
ATOM 5769 C CA . VAL B 1 345 ? 12.844 7.75 -6.512 1 98.75 345 VAL B CA 1
ATOM 5770 C C . VAL B 1 345 ? 12.18 8.68 -7.527 1 98.75 345 VAL B C 1
ATOM 5772 O O . VAL B 1 345 ? 11.078 8.406 -8 1 98.75 345 VAL B O 1
ATOM 5775 N N . ASP B 1 346 ? 12.844 9.742 -7.867 1 98.5 346 ASP B N 1
ATOM 5776 C CA . ASP B 1 346 ? 12.328 10.688 -8.852 1 98.5 346 ASP B CA 1
ATOM 5777 C C . ASP B 1 346 ? 12.148 10.031 -10.211 1 98.5 346 ASP B C 1
ATOM 5779 O O . ASP B 1 346 ? 11.195 10.328 -10.938 1 98.5 346 ASP B O 1
ATOM 5783 N N . ASP B 1 347 ? 13.117 9.141 -10.625 1 98.5 347 ASP B N 1
ATOM 5784 C CA . ASP B 1 347 ? 13 8.43 -11.891 1 98.5 347 ASP B CA 1
ATOM 5785 C C . ASP B 1 347 ? 11.727 7.594 -11.938 1 98.5 347 ASP B C 1
ATOM 5787 O O . ASP B 1 347 ? 11.016 7.594 -12.945 1 98.5 347 ASP B O 1
ATOM 5791 N N . VAL B 1 348 ? 11.461 6.934 -10.852 1 98.75 348 VAL B N 1
ATOM 5792 C CA . VAL B 1 348 ? 10.281 6.086 -10.758 1 98.75 348 VAL B CA 1
ATOM 5793 C C . VAL B 1 348 ? 9.016 6.949 -10.812 1 98.75 348 VAL B C 1
ATOM 5795 O O . VAL B 1 348 ? 8.086 6.641 -11.555 1 98.75 348 VAL B O 1
ATOM 5798 N N . ALA B 1 349 ? 9.016 8.016 -10.023 1 98.62 349 ALA B N 1
ATOM 5799 C CA . ALA B 1 349 ? 7.875 8.93 -9.992 1 98.62 349 ALA B CA 1
ATOM 5800 C C . ALA B 1 349 ? 7.586 9.5 -11.375 1 98.62 349 ALA B C 1
ATOM 5802 O O . ALA B 1 349 ? 6.43 9.57 -11.797 1 98.62 349 ALA B O 1
ATOM 5803 N N . ALA B 1 350 ? 8.641 9.898 -12.062 1 98.19 350 ALA B N 1
ATOM 5804 C CA . ALA B 1 350 ? 8.508 10.477 -13.398 1 98.19 350 ALA B CA 1
ATOM 5805 C C . ALA B 1 350 ? 7.883 9.469 -14.367 1 98.19 350 ALA B C 1
ATOM 5807 O O . ALA B 1 350 ? 7.016 9.828 -15.164 1 98.19 350 ALA B O 1
ATOM 5808 N N . HIS B 1 351 ? 8.266 8.219 -14.273 1 98.25 351 HIS B N 1
ATOM 5809 C CA . HIS B 1 351 ? 7.77 7.188 -15.172 1 98.25 351 HIS B CA 1
ATOM 5810 C C . HIS B 1 351 ? 6.262 7.012 -15.031 1 98.25 351 HIS B C 1
ATOM 5812 O O . HIS B 1 351 ? 5.559 6.805 -16.016 1 98.25 351 HIS B O 1
ATOM 5818 N N . VAL B 1 352 ? 5.777 7.098 -13.812 1 97.25 352 VAL B N 1
ATOM 5819 C CA . VAL B 1 352 ? 4.363 6.812 -13.594 1 97.25 352 VAL B CA 1
ATOM 5820 C C . VAL B 1 352 ? 3.592 8.117 -13.422 1 97.25 352 VAL B C 1
ATOM 5822 O O . VAL B 1 352 ? 2.443 8.117 -12.977 1 97.25 352 VAL B O 1
ATOM 5825 N N . ASN B 1 353 ? 4.16 9.25 -13.672 1 96.25 353 ASN B N 1
ATOM 5826 C CA . ASN B 1 353 ? 3.549 10.57 -13.672 1 96.25 353 ASN B CA 1
ATOM 5827 C C . ASN B 1 353 ? 2.943 10.914 -12.312 1 96.25 353 ASN B C 1
ATOM 5829 O O . ASN B 1 353 ? 1.763 11.258 -12.227 1 96.25 353 ASN B O 1
ATOM 5833 N N . THR B 1 354 ? 3.705 10.836 -11.336 1 97.5 354 THR B N 1
ATOM 5834 C CA . THR B 1 354 ? 3.338 11.242 -9.977 1 97.5 354 THR B CA 1
ATOM 5835 C C . THR B 1 354 ? 4.504 11.953 -9.289 1 97.5 354 THR B C 1
ATOM 5837 O O . THR B 1 354 ? 5.379 12.5 -9.961 1 97.5 354 THR B O 1
ATOM 5840 N N . ILE B 1 355 ? 4.465 12.078 -7.953 1 97.44 355 ILE B N 1
ATOM 5841 C CA . ILE B 1 355 ? 5.5 12.773 -7.191 1 97.44 355 ILE B CA 1
ATOM 5842 C C . ILE B 1 355 ? 6.305 11.758 -6.379 1 97.44 355 ILE B C 1
ATOM 5844 O O . ILE B 1 355 ? 5.84 10.641 -6.129 1 97.44 355 ILE B O 1
ATOM 5848 N N . ASN B 1 356 ? 7.516 12.141 -6.031 1 98.25 356 ASN B N 1
ATOM 5849 C CA . ASN B 1 356 ? 8.414 11.211 -5.34 1 98.25 356 ASN B CA 1
ATOM 5850 C C . ASN B 1 356 ? 7.875 10.844 -3.961 1 98.25 356 ASN B C 1
ATOM 5852 O O . ASN B 1 356 ? 8.195 9.781 -3.432 1 98.25 356 ASN B O 1
ATOM 5856 N N . TYR B 1 357 ? 6.965 11.703 -3.352 1 97.25 357 TYR B N 1
ATOM 5857 C CA . TYR B 1 357 ? 6.328 11.406 -2.074 1 97.25 357 TYR B CA 1
ATOM 5858 C C . TYR B 1 357 ? 5.605 10.07 -2.123 1 97.25 357 TYR B C 1
ATOM 5860 O O . TYR B 1 357 ? 5.68 9.281 -1.175 1 97.25 357 TYR B O 1
ATOM 5868 N N . GLU B 1 358 ? 4.926 9.805 -3.215 1 98.31 358 GLU B N 1
ATOM 5869 C CA . GLU B 1 358 ? 3.986 8.688 -3.338 1 98.31 358 GLU B CA 1
ATOM 5870 C C . GLU B 1 358 ? 4.719 7.359 -3.459 1 98.31 358 GLU B C 1
ATOM 5872 O O . GLU B 1 358 ? 4.215 6.324 -3.02 1 98.31 358 GLU B O 1
ATOM 5877 N N . ILE B 1 359 ? 5.934 7.355 -3.965 1 98.69 359 ILE B N 1
ATOM 5878 C CA . ILE B 1 359 ? 6.633 6.141 -4.363 1 98.69 359 ILE B CA 1
ATOM 5879 C C . ILE B 1 359 ? 6.973 5.312 -3.125 1 98.69 359 ILE B C 1
ATOM 5881 O O . ILE B 1 359 ? 6.531 4.168 -2.994 1 98.69 359 ILE B O 1
ATOM 5885 N N . PRO B 1 360 ? 7.688 5.887 -2.143 1 98.62 360 PRO B N 1
ATOM 5886 C CA . PRO B 1 360 ? 7.953 5.047 -0.971 1 98.62 360 PRO B CA 1
ATOM 5887 C C . PRO B 1 360 ? 6.691 4.723 -0.175 1 98.62 360 PRO B C 1
ATOM 5889 O O . PRO B 1 360 ? 6.586 3.641 0.405 1 98.62 360 PRO B O 1
ATOM 5892 N N . CYS B 1 361 ? 5.711 5.617 -0.169 1 97.94 361 CYS B N 1
ATOM 5893 C CA . CYS B 1 361 ? 4.473 5.414 0.571 1 97.94 361 CYS B CA 1
ATOM 5894 C C . CYS B 1 361 ? 3.684 4.238 0.002 1 97.94 361 CYS B C 1
ATOM 5896 O O . CYS B 1 361 ? 2.932 3.582 0.724 1 97.94 361 CYS B O 1
ATOM 5898 N N . THR B 1 362 ? 3.9 3.961 -1.282 1 97.62 362 THR B N 1
ATOM 5899 C CA . THR B 1 362 ? 3.09 2.967 -1.978 1 97.62 362 THR B CA 1
ATOM 5900 C C . THR B 1 362 ? 3.721 1.582 -1.867 1 97.62 362 THR B C 1
ATOM 5902 O O . THR B 1 362 ? 3.053 0.571 -2.098 1 97.62 362 THR B O 1
ATOM 5905 N N . ILE B 1 363 ? 5 1.516 -1.479 1 98.56 363 ILE B N 1
ATOM 5906 C CA . ILE B 1 363 ? 5.621 0.211 -1.275 1 98.56 363 ILE B CA 1
ATOM 5907 C C . ILE B 1 363 ? 5 -0.469 -0.057 1 98.56 363 ILE B C 1
ATOM 5909 O O . ILE B 1 363 ? 5.082 0.048 1.06 1 98.56 363 ILE B O 1
ATOM 5913 N N . SER B 1 364 ? 4.434 -1.577 -0.253 1 97.38 364 SER B N 1
ATOM 5914 C CA . SER B 1 364 ? 3.545 -2.268 0.675 1 97.38 364 SER B CA 1
ATOM 5915 C C . SER B 1 364 ? 4.309 -2.789 1.888 1 97.38 364 SER B C 1
ATOM 5917 O O . SER B 1 364 ? 5.531 -2.953 1.836 1 97.38 364 SER B O 1
ATOM 5919 N N . TYR B 1 365 ? 3.564 -3.051 2.951 1 95.94 365 TYR B N 1
ATOM 5920 C CA . TYR B 1 365 ? 4.098 -3.654 4.168 1 95.94 365 TYR B CA 1
ATOM 5921 C C . TYR B 1 365 ? 4.625 -5.059 3.895 1 95.94 365 TYR B C 1
ATOM 5923 O O . TYR B 1 365 ? 5.391 -5.605 4.688 1 95.94 365 TYR B O 1
ATOM 5931 N N . ARG B 1 366 ? 4.246 -5.652 2.721 1 97.06 366 ARG B N 1
ATOM 5932 C CA . ARG B 1 366 ? 4.668 -6.992 2.324 1 97.06 366 ARG B CA 1
ATOM 5933 C C . ARG B 1 366 ? 6.164 -7.031 2.023 1 97.06 366 ARG B C 1
ATOM 5935 O O . ARG B 1 366 ? 6.766 -8.109 1.979 1 97.06 366 ARG B O 1
ATOM 5942 N N . VAL B 1 367 ? 6.688 -5.887 1.717 1 98.56 367 VAL B N 1
ATOM 5943 C CA . VAL B 1 367 ? 8.117 -5.766 1.455 1 98.56 367 VAL B CA 1
ATOM 5944 C C . VAL B 1 367 ? 8.859 -5.461 2.754 1 98.56 367 VAL B C 1
ATOM 5946 O O . VAL B 1 367 ? 8.68 -4.387 3.34 1 98.56 367 VAL B O 1
ATOM 5949 N N . PRO B 1 368 ? 9.641 -6.375 3.229 1 98.44 368 PRO B N 1
ATOM 5950 C CA . PRO B 1 368 ? 10.383 -6.098 4.465 1 98.44 368 PRO B CA 1
ATOM 5951 C C . PRO B 1 368 ? 11.312 -4.895 4.336 1 98.44 368 PRO B C 1
ATOM 5953 O O . PRO B 1 368 ? 11.797 -4.598 3.24 1 98.44 368 PRO B O 1
ATOM 5956 N N . ARG B 1 369 ? 11.508 -4.207 5.43 1 98.62 369 ARG B N 1
ATOM 5957 C CA . ARG B 1 369 ? 12.461 -3.102 5.512 1 98.62 369 ARG B CA 1
ATOM 5958 C C . ARG B 1 369 ? 13.703 -3.506 6.301 1 98.62 369 ARG B C 1
ATOM 5960 O O . ARG B 1 369 ? 13.594 -4.07 7.391 1 98.62 369 ARG B O 1
ATOM 5967 N N . ILE B 1 370 ? 14.82 -3.305 5.707 1 98.62 370 ILE B N 1
ATOM 5968 C CA . ILE B 1 370 ? 16.109 -3.484 6.352 1 98.62 370 ILE B CA 1
ATOM 5969 C C . ILE B 1 370 ? 16.703 -2.123 6.715 1 98.62 370 ILE B C 1
ATOM 5971 O O . ILE B 1 370 ? 16.891 -1.271 5.844 1 98.62 370 ILE B O 1
ATOM 5975 N N . PHE B 1 371 ? 16.969 -1.913 7.953 1 98.75 371 PHE B N 1
ATOM 5976 C CA . PHE B 1 371 ? 17.469 -0.631 8.43 1 98.75 371 PHE B CA 1
ATOM 5977 C C . PHE B 1 371 ? 18.984 -0.674 8.594 1 98.75 371 PHE B C 1
ATOM 5979 O O . PHE B 1 371 ? 19.516 -1.578 9.242 1 98.75 371 PHE B O 1
ATOM 5986 N N . LEU B 1 372 ? 19.594 0.281 8.016 1 98.44 372 LEU B N 1
ATOM 5987 C CA . LEU B 1 372 ? 21.047 0.344 8.023 1 98.44 372 LEU B CA 1
ATOM 5988 C C . LEU B 1 372 ? 21.531 1.551 8.82 1 98.44 372 LEU B C 1
ATOM 5990 O O . LEU B 1 372 ? 20.969 2.641 8.719 1 98.44 372 LEU B O 1
ATOM 5994 N N . LYS B 1 373 ? 22.484 1.412 9.664 1 97.62 373 LYS B N 1
ATOM 5995 C CA . LYS B 1 373 ? 23.219 2.445 10.375 1 97.62 373 LYS B CA 1
ATOM 5996 C C . LYS B 1 373 ? 24.719 2.164 10.352 1 97.62 373 LYS B C 1
ATOM 5998 O O . LYS B 1 373 ? 25.156 1.036 10.602 1 97.62 373 LYS B O 1
ATOM 6003 N N . ASN B 1 374 ? 25.531 3.088 10.023 1 95.88 374 ASN B N 1
ATOM 6004 C CA . ASN B 1 374 ? 26.969 2.92 9.859 1 95.88 374 ASN B CA 1
ATOM 6005 C C . ASN B 1 374 ? 27.297 1.731 8.961 1 95.88 374 ASN B C 1
ATOM 6007 O O . ASN B 1 374 ? 28.125 0.889 9.312 1 95.88 374 ASN B O 1
ATOM 6011 N N . LYS B 1 375 ? 26.531 1.51 7.934 1 89.25 375 LYS B N 1
ATOM 6012 C CA . LYS B 1 375 ? 26.719 0.508 6.891 1 89.25 375 LYS B CA 1
ATOM 6013 C C . LYS B 1 375 ? 26.516 -0.901 7.434 1 89.25 375 LYS B C 1
ATOM 6015 O O . LYS B 1 375 ? 27.016 -1.874 6.863 1 89.25 375 LYS B O 1
ATOM 6020 N N . SER B 1 376 ? 25.766 -0.935 8.484 1 96.25 376 SER B N 1
ATOM 6021 C CA . SER B 1 376 ? 25.438 -2.23 9.062 1 96.25 376 SER B CA 1
ATOM 6022 C C . SER B 1 376 ? 23.922 -2.367 9.273 1 96.25 376 SER B C 1
ATOM 6024 O O . SER B 1 376 ? 23.25 -1.394 9.602 1 96.25 376 SER B O 1
ATOM 6026 N N . ILE B 1 377 ? 23.516 -3.594 9.109 1 96.12 377 ILE B N 1
ATOM 6027 C CA . ILE B 1 377 ? 22.109 -3.877 9.367 1 96.12 377 ILE B CA 1
ATOM 6028 C C . ILE B 1 377 ? 21.844 -3.85 10.867 1 96.12 377 ILE B C 1
ATOM 6030 O O . ILE B 1 377 ? 22.469 -4.598 11.633 1 96.12 377 ILE B O 1
ATOM 6034 N N . ILE B 1 378 ? 20.891 -3.08 11.289 1 96.31 378 ILE B N 1
ATOM 6035 C CA . ILE B 1 378 ? 20.656 -2.998 12.727 1 96.31 378 ILE B CA 1
ATOM 6036 C C . ILE B 1 378 ? 19.281 -3.582 13.047 1 96.31 378 ILE B C 1
ATOM 6038 O O . ILE B 1 378 ? 18.984 -3.879 14.211 1 96.31 378 ILE B O 1
ATOM 6042 N N . GLU B 1 379 ? 18.484 -3.674 12.078 1 96.88 379 GLU B N 1
ATOM 6043 C CA . GLU B 1 379 ? 17.141 -4.211 12.281 1 96.88 379 GLU B CA 1
ATOM 6044 C C . GLU B 1 379 ? 16.5 -4.637 10.969 1 96.88 379 GLU B C 1
ATOM 6046 O O . GLU B 1 379 ? 16.766 -4.043 9.922 1 96.88 379 GLU B O 1
ATOM 6051 N N . VAL B 1 380 ? 15.758 -5.715 10.891 1 97.44 380 VAL B N 1
ATOM 6052 C CA . VAL B 1 380 ? 14.906 -6.148 9.789 1 97.44 380 VAL B CA 1
ATOM 6053 C C . VAL B 1 380 ? 13.461 -6.238 10.258 1 97.44 380 VAL B C 1
ATOM 6055 O O . VAL B 1 380 ? 13.164 -6.875 11.273 1 97.44 380 VAL B O 1
ATOM 6058 N N . ARG B 1 381 ? 12.609 -5.559 9.562 1 96.81 381 ARG B N 1
ATOM 6059 C CA . ARG B 1 381 ? 11.195 -5.594 9.898 1 96.81 381 ARG B CA 1
ATOM 6060 C C . ARG B 1 381 ? 10.391 -6.262 8.789 1 96.81 381 ARG B C 1
ATOM 6062 O O . ARG B 1 381 ? 10.367 -5.777 7.652 1 96.81 381 ARG B O 1
ATOM 6069 N N . ASN B 1 382 ? 9.82 -7.391 9.062 1 97.19 382 ASN B N 1
ATOM 6070 C CA . ASN B 1 382 ? 8.875 -8.109 8.211 1 97.19 382 ASN B CA 1
ATOM 6071 C C . ASN B 1 382 ? 7.473 -8.125 8.812 1 97.19 382 ASN B C 1
ATOM 6073 O O . ASN B 1 382 ? 7.172 -8.938 9.68 1 97.19 382 ASN B O 1
ATOM 6077 N N . ALA B 1 383 ? 6.629 -7.242 8.281 1 94.5 383 ALA B N 1
ATOM 6078 C CA . ALA B 1 383 ? 5.316 -7.031 8.883 1 94.5 383 ALA B CA 1
ATOM 6079 C C . ALA B 1 383 ? 4.367 -8.18 8.555 1 94.5 383 ALA B C 1
ATOM 6081 O O . ALA B 1 383 ? 3.303 -8.312 9.156 1 94.5 383 ALA B O 1
ATOM 6082 N N . VAL B 1 384 ? 4.715 -9.023 7.613 1 95.94 384 VAL B N 1
ATOM 6083 C CA . VAL B 1 384 ? 3.881 -10.164 7.258 1 95.94 384 VAL B CA 1
ATOM 6084 C C . VAL B 1 384 ? 3.943 -11.219 8.367 1 95.94 384 VAL B C 1
ATOM 6086 O O . VAL B 1 384 ? 2.934 -11.844 8.695 1 95.94 384 VAL B O 1
ATOM 6089 N N . LEU B 1 385 ? 5.133 -11.422 8.969 1 93.69 385 LEU B N 1
ATOM 6090 C CA . LEU B 1 385 ? 5.352 -12.461 9.961 1 93.69 385 LEU B CA 1
ATOM 6091 C C . LEU B 1 385 ? 5.238 -11.898 11.375 1 93.69 385 LEU B C 1
ATOM 6093 O O . LEU B 1 385 ? 4.746 -12.578 12.281 1 93.69 385 LEU B O 1
#

Sequence (770 aa):
MEKAFYRDTWAEIDLDAIFYNVQSMKQHVGSHVEVIAVVKANAYGHGDIQVAKTALEAGATRLAVAFLDEALALRKKGISLDVPILVLGATKPQYAPLAASQNIALTVFRADWFEQAIVYAPYEQPLNVHMKLDTGMGRLGAKTKEEVQQMIYAIEQHPSFILEGVYTHFATADEQNIDYFSFQYDTFLHMLEWLSIQPPLIHCANSAAGLRYPDRIFNAVRFGISMYGLAPSQEMKSLLPYPLKEAFSLHSRLTHVKKVKGGEKISYGATYEAETDEWIGTVPIGYADGWLRRMQHFSVLVDGKRAPIVGRVCMDQMMIRLPYELPVGTKVTLIGEQQGDRISVDDVAAHVNTINYEIPCTISYRVPRIFLKNKSIIEVRNAVLMEKAFYRDTWAEIDLDAIFYNVQSMKQHVGSHVEVIAVVKANAYGHGDIQVAKTALEAGATRLAVAFLDEALALRKKGISLDVPILVLGATKPQYAPLAASQNIALTVFRADWFEQAIVYAPYEQPLNVHMKLDTGMGRLGAKTKEEVQQMIYAIEQHPSFILEGVYTHFATADEQNIDYFSFQYDTFLHMLEWLSIQPPLIHCANSAAGLRYPDRIFNAVRFGISMYGLAPSQEMKSLLPYPLKEAFSLHSRLTHVKKVKGGEKISYGATYEAETDEWIGTVPIGYADGWLRRMQHFSVLVDGKRAPIVGRVCMDQMMIRLPYELPVGTKVTLIGEQQGDRISVDDVAAHVNTINYEIPCTISYRVPRIFLKNKSIIEVRNAVL

Nearest PDB structures (foldseek):
  1xql-assembly1_A  TM=9.951E-01  e=5.334E-70  Geobacillus stearothermophilus
  1bd0-assembly1_B  TM=9.958E-01  e=2.554E-69  Geobacillus stearothermophilus
  2vd9-assembly1_B  TM=9.744E-01  e=6.586E-59  Bacillus anthracis str. Ames
  7xll-assembly1_B  TM=9.704E-01  e=2.283E-52  Latilactobacillus sakei
  6g56-assembly1_A  TM=9.588E-01  e=3.499E-48  Staphylococcus aureus subsp. aureus Mu50

InterPro domains:
  IPR000821 Alanine racemase [MF_01201] (8-371)
  IPR000821 Alanine racemase [PR00992] (32-48)
  IPR000821 Alanine racemase [PR00992] (68-86)
  IPR000821 Alanine racemase [PR00992] (130-142)
  IPR000821 Alanine racemase [PR00992] (165-176)
  IPR000821 Alanine racemase [PR00992] (205-232)
  IPR000821 Alanine racemase [PR00992] (263-278)
  IPR000821 Alanine racemase [PR00992] (280-295)
  IPR000821 Alanine racemase [PR00992] (300-317)
  IPR000821 Alanine racemase [PR00992] (354-367)
  IPR000821 Alanine racemase [PTHR30511] (6-373)
  IPR000821 Alanine racemase [TIGR00492] (7-372)
  IPR001608 Alanine racemase, N-terminal [PF01168] (13-232)
  IPR009006 Alanine racemase/group IV decarboxylase, C-terminal [G3DSA:2.40.37.10] (9-371)
  IPR009006 Alanine racemase/group IV decarboxylase, C-terminal [SSF50621] (242-382)
  IPR011079 Alanine racemase, C-terminal [PF00842] (247-370)
  IPR011079 Alanine racemase, C-terminal [SM01005] (247-372)
  IPR020622 Alanine racemase, pyridoxal-phosphate attachment site [PS00395] (37-47)
  IPR029066 PLP-binding barrel [G3DSA:3.20.20.10] (15-228)
  IPR029066 PLP-binding barrel [SSF51419] (13-243)

Solvent-accessible surface area (backbone atoms only — not comparable to full-atom values): 38400 Å² total; per-residue (Å²): 128,86,74,71,70,61,53,69,36,37,30,41,28,37,46,53,28,30,26,49,28,38,36,50,50,41,64,69,55,30,92,81,32,42,36,27,37,43,37,28,66,44,28,50,44,64,39,31,65,66,47,49,54,38,31,42,75,36,62,31,67,33,37,29,24,50,33,58,46,56,51,52,29,39,44,75,73,62,51,54,65,85,48,45,32,34,22,69,34,72,63,60,38,90,47,44,51,60,31,16,72,54,41,31,26,39,39,43,44,54,44,66,46,51,66,55,31,56,72,64,53,82,45,95,40,52,25,40,29,30,40,32,39,33,48,52,22,63,63,68,38,28,77,46,66,65,48,48,42,47,35,49,50,53,37,74,74,31,83,47,40,40,66,46,24,39,33,46,61,72,36,34,49,41,46,85,66,50,63,67,35,51,50,28,51,52,43,43,58,55,54,58,67,58,49,93,65,83,44,89,33,40,32,44,14,41,39,33,32,42,57,68,35,55,90,70,21,81,43,23,30,43,37,36,60,37,32,47,20,38,68,76,29,81,74,34,58,85,59,54,83,62,90,61,36,65,18,70,30,33,37,35,24,28,69,38,62,47,78,43,50,51,68,43,35,23,28,53,67,50,74,24,61,35,82,45,70,43,29,38,30,23,33,68,48,6,29,46,38,36,50,41,50,72,52,46,68,40,62,30,33,44,90,47,34,82,22,40,33,45,28,43,38,35,60,56,30,29,34,27,41,40,96,53,90,62,63,67,60,42,57,30,36,67,24,37,75,38,86,88,42,73,39,49,61,56,56,56,15,57,71,65,71,58,52,50,70,54,52,44,28,38,42,29,65,77,41,24,41,35,34,28,49,93,90,32,80,76,48,72,48,35,73,62,97,130,85,74,73,69,59,54,69,36,37,31,42,27,36,46,55,28,31,26,50,29,38,35,51,49,43,63,69,54,29,91,79,32,42,36,28,36,42,37,27,65,44,29,50,44,65,39,33,64,67,48,49,54,38,31,42,74,36,61,30,66,30,37,30,24,50,34,58,46,57,51,52,28,39,43,76,75,61,52,54,67,84,50,45,32,35,24,69,35,72,64,58,38,89,47,45,53,61,32,15,72,55,40,31,27,40,38,42,44,55,43,67,47,52,66,54,31,55,72,64,53,82,44,96,40,52,24,40,29,30,38,32,38,34,49,51,21,61,64,69,39,26,75,46,67,66,49,48,43,46,38,51,50,53,37,74,75,32,84,48,40,39,67,46,25,38,32,46,62,72,37,34,49,40,46,85,66,53,63,67,34,51,50,28,51,52,44,43,59,54,53,58,68,58,49,92,65,83,44,88,33,41,32,45,13,41,38,34,32,42,59,69,34,55,90,69,20,78,44,23,29,44,36,36,60,38,33,48,20,39,67,75,29,82,74,34,56,85,58,55,82,61,89,62,36,65,19,69,31,32,38,35,23,28,70,36,62,48,79,42,51,51,68,43,36,24,26,52,68,50,73,24,61,36,82,46,70,43,30,38,30,23,33,69,48,7,28,47,37,36,50,41,50,72,54,45,69,40,62,31,34,44,89,47,35,81,23,40,33,44,27,44,38,35,59,56,30,29,35,25,42,40,95,53,89,62,64,67,60,41,59,29,36,67,25,37,73,38,86,89,41,74,39,48,62,56,56,56,15,57,72,65,72,58,53,52,70,53,53,43,29,38,42,28,65,77,40,25,40,35,33,27,48,92,92,34,80,76,48,72,47,40,73,62,101